Protein AF-0000000067092755 (afdb_homodimer)

Structure (mmCIF, N/CA/C/O backbone):
data_AF-0000000067092755-model_v1
#
loop_
_entity.id
_entity.type
_entity.pdbx_description
1 polymer 'Potassium channel domain-containing protein'
#
loop_
_atom_site.group_PDB
_atom_site.id
_atom_site.type_symbol
_atom_site.label_atom_id
_atom_site.label_alt_id
_atom_site.label_comp_id
_atom_site.label_asym_id
_atom_site.label_entity_id
_atom_site.label_seq_id
_atom_site.pdbx_PDB_ins_code
_atom_site.Cartn_x
_atom_site.Cartn_y
_atom_site.Cartn_z
_atom_site.occupancy
_atom_site.B_iso_or_equiv
_atom_site.auth_seq_id
_atom_site.auth_comp_id
_atom_site.auth_asym_id
_atom_site.auth_atom_id
_atom_site.pdbx_PDB_model_num
ATOM 1 N N . MET A 1 1 ? -24.797 35.031 31.531 1 37.62 1 MET A N 1
ATOM 2 C CA . MET A 1 1 ? -25.438 33.719 31.516 1 37.62 1 MET A CA 1
ATOM 3 C C . MET A 1 1 ? -25.891 33.344 30.109 1 37.62 1 MET A C 1
ATOM 5 O O . MET A 1 1 ? -25.766 32.219 29.672 1 37.62 1 MET A O 1
ATOM 9 N N . GLU A 1 2 ? -26.438 34.25 29.297 1 44.47 2 GLU A N 1
ATOM 10 C CA . GLU A 1 2 ? -26.938 34 27.953 1 44.47 2 GLU A CA 1
ATOM 11 C C . GLU A 1 2 ? -25.797 33.75 26.984 1 44.47 2 GLU A C 1
ATOM 13 O O . GLU A 1 2 ? -25.891 32.906 26.094 1 44.47 2 GLU A O 1
ATOM 18 N N . GLU A 1 3 ? -24.703 34.406 27.125 1 48.31 3 GLU A N 1
ATOM 19 C CA . GLU A 1 3 ? -23.578 34.219 26.219 1 48.31 3 GLU A CA 1
ATOM 20 C C . GLU A 1 3 ? -22.969 32.844 26.359 1 48.31 3 GLU A C 1
ATOM 22 O O . GLU A 1 3 ? -22.562 32.219 25.359 1 48.31 3 GLU A O 1
ATOM 27 N N . ASP A 1 4 ? -22.969 32.344 27.531 1 49.12 4 ASP A N 1
ATOM 28 C CA . ASP A 1 4 ? -22.406 31 27.766 1 49.12 4 ASP A CA 1
ATOM 29 C C . ASP A 1 4 ? -23.312 29.922 27.188 1 49.12 4 ASP A C 1
ATOM 31 O O . ASP A 1 4 ? -22.828 28.906 26.672 1 49.12 4 ASP A O 1
ATOM 35 N N . LEU A 1 5 ? -24.562 30.156 27.188 1 44.84 5 LEU A N 1
ATOM 36 C CA . LEU A 1 5 ? -25.469 29.188 26.609 1 44.84 5 LEU A CA 1
ATOM 37 C C . LEU A 1 5 ? -25.312 29.109 25.094 1 44.84 5 LEU A C 1
ATOM 39 O O . LEU A 1 5 ? -25.344 28.031 24.516 1 44.84 5 LEU A O 1
ATOM 43 N N . TRP A 1 6 ? -25.078 30.281 24.469 1 49.53 6 TRP A N 1
ATOM 44 C CA . TRP A 1 6 ? -24.844 30.297 23.031 1 49.53 6 TRP A CA 1
ATOM 45 C C . TRP A 1 6 ? -23.547 29.594 22.672 1 49.53 6 TRP A C 1
ATOM 47 O O . TRP A 1 6 ? -23.5 28.828 21.703 1 49.53 6 TRP A O 1
ATOM 57 N N . SER A 1 7 ? -22.594 29.734 23.531 1 51.59 7 SER A N 1
ATOM 58 C CA . SER A 1 7 ? -21.328 29.047 23.266 1 51.59 7 SER A CA 1
ATOM 59 C C . SER A 1 7 ? -21.469 27.531 23.453 1 51.59 7 SER A C 1
ATOM 61 O O . SER A 1 7 ? -20.922 26.75 22.672 1 51.59 7 SER A O 1
ATOM 63 N N . LEU A 1 8 ? -22.281 27.188 24.391 1 49.06 8 LEU A N 1
ATOM 64 C CA . LEU A 1 8 ? -22.5 25.766 24.594 1 49.06 8 LEU A CA 1
ATOM 65 C C . LEU A 1 8 ? -23.328 25.172 23.453 1 49.06 8 LEU A C 1
ATOM 67 O O . LEU A 1 8 ? -23.031 24.062 22.984 1 49.06 8 LEU A O 1
ATOM 71 N N . ASP A 1 9 ? -24.391 25.875 23.094 1 49.09 9 ASP A N 1
ATOM 72 C CA . ASP A 1 9 ? -25.188 25.406 21.953 1 49.09 9 ASP A CA 1
ATOM 73 C C . ASP A 1 9 ? -24.344 25.312 20.688 1 49.09 9 ASP A C 1
ATOM 75 O O . ASP A 1 9 ? -24.453 24.344 19.938 1 49.09 9 ASP A O 1
ATOM 79 N N . PHE A 1 10 ? -23.484 26.359 20.547 1 51.03 10 PHE A N 1
ATOM 80 C CA . PHE A 1 10 ? -22.609 26.344 19.391 1 51.03 10 PHE A CA 1
ATOM 81 C C . PHE A 1 10 ? -21.641 25.188 19.453 1 51.03 10 PHE A C 1
ATOM 83 O O . PHE A 1 10 ? -21.375 24.516 18.453 1 51.03 10 PHE A O 1
ATOM 90 N N . PHE A 1 11 ? -21.094 24.984 20.656 1 50.12 11 PHE A N 1
ATOM 91 C CA . PHE A 1 11 ? -20.203 23.844 20.875 1 50.12 11 PHE A CA 1
ATOM 92 C C . PHE A 1 11 ? -20.938 22.531 20.625 1 50.12 11 PHE A C 1
ATOM 94 O O . PHE A 1 11 ? -20.391 21.625 19.984 1 50.12 11 PHE A O 1
ATOM 101 N N . LEU A 1 12 ? -22.125 22.453 21.156 1 48.12 12 LEU A N 1
ATOM 102 C CA . LEU A 1 12 ? -22.922 21.25 20.938 1 48.12 12 LEU A CA 1
ATOM 103 C C . LEU A 1 12 ? -23.281 21.094 19.469 1 48.12 12 LEU A C 1
ATOM 105 O O . LEU A 1 12 ? -23.281 19.984 18.938 1 48.12 12 LEU A O 1
ATOM 109 N N . ILE A 1 13 ? -23.594 22.156 18.891 1 49.5 13 ILE A N 1
ATOM 110 C CA . ILE A 1 13 ? -23.922 22.125 17.469 1 49.5 13 ILE A CA 1
ATOM 111 C C . ILE A 1 13 ? -22.688 21.719 16.672 1 49.5 13 ILE A C 1
ATOM 113 O O . ILE A 1 13 ? -22.781 20.922 15.727 1 49.5 13 ILE A O 1
ATOM 117 N N . GLU A 1 14 ? -21.516 22.234 17.031 1 53.56 14 GLU A N 1
ATOM 118 C CA . GLU A 1 14 ? -20.281 21.844 16.375 1 53.56 14 GLU A CA 1
ATOM 119 C C . GLU A 1 14 ? -19.969 20.375 16.609 1 53.56 14 GLU A C 1
ATOM 121 O O . GLU A 1 14 ? -19.484 19.688 15.711 1 53.56 14 GLU A O 1
ATOM 126 N N . LEU A 1 15 ? -20.281 20.016 17.812 1 51.41 15 LEU A N 1
ATOM 127 C CA . LEU A 1 15 ? -20.062 18.609 18.156 1 51.41 15 LEU A CA 1
ATOM 128 C C . LEU A 1 15 ? -21.016 17.719 17.375 1 51.41 15 LEU A C 1
ATOM 130 O O . LEU A 1 15 ? -20.609 16.672 16.875 1 51.41 15 LEU A O 1
ATOM 134 N N . VAL A 1 16 ? -22.328 18.156 17.484 1 50.41 16 VAL A N 1
ATOM 135 C CA . VAL A 1 16 ? -23.312 17.359 16.75 1 50.41 16 VAL A CA 1
ATOM 136 C C . VAL A 1 16 ? -23.031 17.438 15.25 1 50.41 16 VAL A C 1
ATOM 138 O O . VAL A 1 16 ? -23.125 16.422 14.547 1 50.41 16 VAL A O 1
ATOM 141 N N . ALA A 1 17 ? -22.688 18.609 14.859 1 55.34 17 ALA A N 1
ATOM 142 C CA . ALA A 1 17 ? -22.359 18.781 13.445 1 55.34 17 ALA A CA 1
ATOM 143 C C . ALA A 1 17 ? -21.156 17.922 13.062 1 55.34 17 ALA A C 1
ATOM 145 O O . ALA A 1 17 ? -21.125 17.312 11.992 1 55.34 17 ALA A O 1
ATOM 146 N N . SER A 1 18 ? -20.344 17.891 14.086 1 62.72 18 SER A N 1
ATOM 147 C CA . SER A 1 18 ? -19.156 17.062 13.844 1 62.72 18 SER A CA 1
ATOM 148 C C . SER A 1 18 ? -19.5 15.578 13.852 1 62.72 18 SER A C 1
ATOM 150 O O . SER A 1 18 ? -19 14.812 13.031 1 62.72 18 SER A O 1
ATOM 152 N N . GLN A 1 19 ? -20.531 15.289 14.727 1 66.31 19 GLN A N 1
ATOM 153 C CA . GLN A 1 19 ? -20.938 13.891 14.805 1 66.31 19 GLN A CA 1
ATOM 154 C C . GLN A 1 19 ? -21.734 13.477 13.578 1 66.31 19 GLN A C 1
ATOM 156 O O . GLN A 1 19 ? -21.531 12.398 13.023 1 66.31 19 GLN A O 1
ATOM 161 N N . VAL A 1 20 ? -22.719 14.383 13.242 1 66.94 20 VAL A N 1
ATOM 162 C CA . VAL A 1 20 ? -23.547 14.102 12.062 1 66.94 20 VAL A CA 1
ATOM 163 C C . VAL A 1 20 ? -22.656 14.023 10.828 1 66.94 20 VAL A C 1
ATOM 165 O O . VAL A 1 20 ? -22.844 13.156 9.969 1 66.94 20 VAL A O 1
ATOM 168 N N . SER A 1 21 ? -21.672 14.844 10.906 1 74.69 21 SER A N 1
ATOM 169 C CA . SER A 1 21 ? -20.75 14.844 9.773 1 74.69 21 SER A CA 1
ATOM 170 C C . SER A 1 21 ? -19.969 13.547 9.703 1 74.69 21 SER A C 1
ATOM 172 O O . SER A 1 21 ? -19.719 13.023 8.609 1 74.69 21 SER A O 1
ATOM 174 N N . ARG A 1 22 ? -19.75 13 10.836 1 79.19 22 ARG A N 1
ATOM 175 C CA . ARG A 1 22 ? -19.016 11.742 10.867 1 79.19 22 ARG A CA 1
ATOM 176 C C . ARG A 1 22 ? -19.875 10.586 10.367 1 79.19 22 ARG A C 1
ATOM 178 O O . ARG A 1 22 ? -19.391 9.719 9.641 1 79.19 22 ARG A O 1
ATOM 185 N N . TYR A 1 23 ? -21.109 10.672 10.688 1 81.88 23 TYR A N 1
ATOM 186 C CA . TYR A 1 23 ? -22.016 9.609 10.25 1 81.88 23 TYR A CA 1
ATOM 187 C C . TYR A 1 23 ? -22.266 9.703 8.75 1 81.88 23 TYR A C 1
ATOM 189 O O . TYR A 1 23 ? -22.375 8.688 8.062 1 81.88 23 TYR A O 1
ATOM 197 N N . VAL A 1 24 ? -22.391 10.891 8.273 1 81.69 24 VAL A N 1
ATOM 198 C CA . VAL A 1 24 ? -22.594 11.094 6.84 1 81.69 24 VAL A CA 1
ATOM 199 C C . VAL A 1 24 ? -21.391 10.594 6.062 1 81.69 24 VAL A C 1
ATOM 201 O O . VAL A 1 24 ? -21.531 9.961 5.016 1 81.69 24 VAL A O 1
ATOM 204 N N . LEU A 1 25 ? -20.266 10.82 6.613 1 85.38 25 LEU A N 1
ATOM 205 C CA . LEU A 1 25 ? -19.031 10.352 5.977 1 85.38 25 LEU A CA 1
ATOM 206 C C . LEU A 1 25 ? -18.969 8.828 5.98 1 85.38 25 LEU A C 1
ATOM 208 O O . LEU A 1 25 ? -18.578 8.219 4.984 1 85.38 25 LEU A O 1
ATOM 212 N N . LEU A 1 26 ? -19.422 8.258 7.074 1 86.12 26 LEU A N 1
ATOM 213 C CA . LEU A 1 26 ? -19.391 6.805 7.191 1 86.12 26 LEU A CA 1
ATOM 214 C C . LEU A 1 26 ? -20.375 6.168 6.215 1 86.12 26 LEU A C 1
ATOM 216 O O . LEU A 1 26 ? -20.047 5.199 5.531 1 86.12 26 LEU A O 1
ATOM 220 N N . ILE A 1 27 ? -21.547 6.719 6.117 1 88.12 27 ILE A N 1
ATOM 221 C CA . ILE A 1 27 ? -22.562 6.188 5.223 1 88.12 27 ILE A CA 1
ATOM 222 C C . ILE A 1 27 ? -22.125 6.387 3.773 1 88.12 27 ILE A C 1
ATOM 224 O O . ILE A 1 27 ? -22.312 5.496 2.938 1 88.12 27 ILE A O 1
ATOM 228 N N . GLY A 1 28 ? -21.625 7.555 3.514 1 88.38 28 GLY A N 1
ATOM 229 C CA . GLY A 1 28 ? -21.109 7.801 2.176 1 88.38 28 GLY A CA 1
ATOM 230 C C . GLY A 1 28 ? -19.984 6.859 1.781 1 88.38 28 GLY A C 1
ATOM 231 O O . GLY A 1 28 ? -19.969 6.348 0.66 1 88.38 28 GLY A O 1
ATOM 232 N N . PHE A 1 29 ? -19.156 6.633 2.701 1 90.44 29 PHE A N 1
ATOM 233 C CA . PHE A 1 29 ? -18.031 5.734 2.449 1 90.44 29 PHE A CA 1
ATOM 234 C C . PHE A 1 29 ? -18.516 4.305 2.234 1 90.44 29 PHE A C 1
ATOM 236 O O . PHE A 1 29 ? -18.062 3.621 1.319 1 90.44 29 PHE A O 1
ATOM 243 N N . MET A 1 30 ? -19.469 3.873 3.023 1 90.88 30 MET A N 1
ATOM 244 C CA . MET A 1 30 ? -20.016 2.521 2.904 1 90.88 30 MET A CA 1
ATOM 245 C C . MET A 1 30 ? -20.766 2.352 1.588 1 90.88 30 MET A C 1
ATOM 247 O O . MET A 1 30 ? -20.656 1.31 0.939 1 90.88 30 MET A O 1
ATOM 251 N N . SER A 1 31 ? -21.453 3.324 1.205 1 93.88 31 SER A N 1
ATOM 252 C CA . SER A 1 31 ? -22.156 3.277 -0.07 1 93.88 31 SER A CA 1
ATOM 253 C C . SER A 1 31 ? -21.188 3.23 -1.242 1 93.88 31 SER A C 1
ATOM 255 O O . SER A 1 31 ? -21.422 2.52 -2.223 1 93.88 31 SER A O 1
ATOM 257 N N . TYR A 1 32 ? -20.188 4.008 -1.099 1 95.06 32 TYR A N 1
ATOM 258 C CA . TYR A 1 32 ? -19.156 3.998 -2.133 1 95.06 32 TYR A CA 1
ATOM 259 C C . TYR A 1 32 ? -18.516 2.619 -2.258 1 95.06 32 TYR A C 1
ATOM 261 O O . TYR A 1 32 ? -18.281 2.135 -3.365 1 95.06 32 TYR A O 1
ATOM 269 N N . CYS A 1 33 ? -18.297 1.946 -1.137 1 94.62 33 CYS A N 1
ATOM 270 C CA . CYS A 1 33 ? -17.719 0.61 -1.133 1 94.62 33 CYS A CA 1
ATOM 271 C C . CYS A 1 33 ? -18.672 -0.41 -1.722 1 94.62 33 CYS A C 1
ATOM 273 O O . CYS A 1 33 ? -18.281 -1.261 -2.52 1 94.62 33 CYS A O 1
ATOM 275 N N . LEU A 1 34 ? -19.906 -0.289 -1.347 1 95.31 34 LEU A N 1
ATOM 276 C CA . LEU A 1 34 ? -20.922 -1.227 -1.844 1 95.31 34 LEU A CA 1
ATOM 277 C C . LEU A 1 34 ? -21.109 -1.065 -3.348 1 95.31 34 LEU A C 1
ATOM 279 O O . LEU A 1 34 ? -21.234 -2.057 -4.07 1 95.31 34 LEU A O 1
ATOM 283 N N . MET A 1 35 ? -21.094 0.171 -3.77 1 96.69 35 MET A N 1
ATOM 284 C CA . MET A 1 35 ? -21.219 0.431 -5.199 1 96.69 35 MET A CA 1
ATOM 285 C C . MET A 1 35 ? -20.031 -0.158 -5.961 1 96.69 35 MET A C 1
ATOM 287 O O . MET A 1 35 ? -20.219 -0.811 -6.992 1 96.69 35 MET A O 1
ATOM 291 N N . GLY A 1 36 ? -18.859 0.052 -5.48 1 97.12 36 GLY A N 1
ATOM 292 C CA . GLY A 1 36 ? -17.688 -0.518 -6.121 1 97.12 36 GLY A CA 1
ATOM 293 C C . GLY A 1 36 ? -17.703 -2.035 -6.16 1 97.12 36 GLY A C 1
ATOM 294 O O . GLY A 1 36 ? -17.359 -2.639 -7.176 1 97.12 36 GLY A O 1
ATOM 295 N N . ALA A 1 37 ? -18.125 -2.619 -5.059 1 95.75 37 ALA A N 1
ATOM 296 C CA . ALA A 1 37 ? -18.172 -4.078 -4.973 1 95.75 37 ALA A CA 1
ATOM 297 C C . ALA A 1 37 ? -19.125 -4.656 -6.012 1 95.75 37 ALA A C 1
ATOM 299 O O . ALA A 1 37 ? -18.797 -5.633 -6.688 1 95.75 37 ALA A O 1
ATOM 300 N N . LYS A 1 38 ? -20.266 -4.039 -6.148 1 96.12 38 LYS A N 1
ATOM 301 C CA . LYS A 1 38 ? -21.25 -4.527 -7.102 1 96.12 38 LYS A CA 1
ATOM 302 C C . LYS A 1 38 ? -20.781 -4.34 -8.539 1 96.12 38 LYS A C 1
ATOM 304 O O . LYS A 1 38 ? -20.984 -5.215 -9.383 1 96.12 38 LYS A O 1
ATOM 309 N N . VAL A 1 39 ? -20.188 -3.254 -8.844 1 96.56 39 VAL A N 1
ATOM 310 C CA . VAL A 1 39 ? -19.719 -2.979 -10.195 1 96.56 39 VAL A CA 1
ATOM 311 C C . VAL A 1 39 ? -18.609 -3.959 -10.57 1 96.56 39 VAL A C 1
ATOM 313 O O . VAL A 1 39 ? -18.625 -4.535 -11.656 1 96.56 39 VAL A O 1
ATOM 316 N N . PHE A 1 40 ? -17.656 -4.195 -9.672 1 95.31 40 PHE A N 1
ATOM 317 C CA . PHE A 1 40 ? -16.562 -5.125 -9.961 1 95.31 40 PHE A CA 1
ATOM 318 C C . PHE A 1 40 ? -17.094 -6.551 -10.102 1 95.31 40 PHE A C 1
ATOM 320 O O . PHE A 1 40 ? -16.625 -7.316 -10.938 1 95.31 40 PHE A O 1
ATOM 327 N N . GLN A 1 41 ? -18.016 -6.848 -9.242 1 93.12 41 GLN A N 1
ATOM 328 C CA . GLN A 1 41 ? -18.625 -8.172 -9.352 1 93.12 41 GLN A CA 1
ATOM 329 C C . GLN A 1 41 ? -19.234 -8.383 -10.727 1 93.12 41 GLN A C 1
ATOM 331 O O . GLN A 1 41 ? -19.031 -9.43 -11.352 1 93.12 41 GLN A O 1
ATOM 336 N N . THR A 1 42 ? -19.953 -7.398 -11.211 1 93.25 42 THR A N 1
ATOM 337 C CA . THR A 1 42 ? -20.641 -7.504 -12.492 1 93.25 42 THR A CA 1
ATOM 338 C C . THR A 1 42 ? -19.641 -7.5 -13.648 1 93.25 42 THR A C 1
ATOM 340 O O . THR A 1 42 ? -19.812 -8.227 -14.625 1 93.25 42 THR A O 1
ATOM 343 N N . LEU A 1 43 ? -18.578 -6.797 -13.562 1 91.94 43 LEU A N 1
ATOM 344 C CA . LEU A 1 43 ? -17.625 -6.637 -14.656 1 91.94 43 LEU A CA 1
ATOM 345 C C . LEU A 1 43 ? -16.734 -7.859 -14.773 1 91.94 43 LEU A C 1
ATOM 347 O O . LEU A 1 43 ? -16.328 -8.234 -15.875 1 91.94 43 LEU A O 1
ATOM 351 N N . GLU A 1 44 ? -16.375 -8.5 -13.625 1 90.94 44 GLU A N 1
ATOM 352 C CA . GLU A 1 44 ? -15.289 -9.477 -13.633 1 90.94 44 GLU A CA 1
ATOM 353 C C . GLU A 1 44 ? -15.82 -10.906 -13.523 1 90.94 44 GLU A C 1
ATOM 355 O O . GLU A 1 44 ? -15.117 -11.859 -13.836 1 90.94 44 GLU A O 1
ATOM 360 N N . THR A 1 45 ? -17.016 -11.117 -13.133 1 85.38 45 THR A N 1
ATOM 361 C CA . THR A 1 45 ? -17.547 -12.453 -12.883 1 85.38 45 THR A CA 1
ATOM 362 C C . THR A 1 45 ? -17.594 -13.258 -14.172 1 85.38 45 THR A C 1
ATOM 364 O O . THR A 1 45 ? -17.266 -14.445 -14.188 1 85.38 45 THR A O 1
ATOM 367 N N . ASP A 1 46 ? -17.906 -12.672 -15.234 1 83.62 46 ASP A N 1
ATOM 368 C CA . ASP A 1 46 ? -18.078 -13.391 -16.5 1 83.62 46 ASP A CA 1
ATOM 369 C C . ASP A 1 46 ? -16.75 -13.961 -17 1 83.62 46 ASP A C 1
ATOM 371 O O . ASP A 1 46 ? -16.672 -15.133 -17.375 1 83.62 46 ASP A O 1
ATOM 375 N N . ILE A 1 47 ? -15.719 -13.211 -17.016 1 77.81 47 ILE A N 1
ATOM 376 C CA . ILE A 1 47 ? -14.422 -13.656 -17.531 1 77.81 47 ILE A CA 1
ATOM 377 C C . ILE A 1 47 ? -13.844 -14.727 -16.609 1 77.81 47 ILE A C 1
ATOM 379 O O . ILE A 1 47 ? -13.227 -15.688 -17.078 1 77.81 47 ILE A O 1
ATOM 383 N N . GLN A 1 48 ? -14.039 -14.516 -15.383 1 77.5 48 GLN A N 1
ATOM 384 C CA . GLN A 1 48 ? -13.531 -15.508 -14.43 1 77.5 48 GLN A CA 1
ATOM 385 C C . GLN A 1 48 ? -14.219 -16.859 -14.617 1 77.5 48 GLN A C 1
ATOM 387 O O . GLN A 1 48 ? -13.578 -17.906 -14.523 1 77.5 48 GLN A O 1
ATOM 392 N N . GLU A 1 49 ? -15.477 -16.812 -14.82 1 78 49 GLU A N 1
ATOM 393 C CA . GLU A 1 49 ? -16.219 -18.062 -15.039 1 78 49 GLU A CA 1
ATOM 394 C C . GLU A 1 49 ? -15.781 -18.734 -16.328 1 78 49 GLU A C 1
ATOM 396 O O . GLU A 1 49 ? -15.68 -19.969 -16.391 1 78 49 GLU A O 1
ATOM 401 N N . LYS A 1 50 ? -15.508 -17.969 -17.266 1 77.5 50 LYS A N 1
ATOM 402 C CA . LYS A 1 50 ? -15.031 -18.531 -18.516 1 77.5 50 LYS A CA 1
ATOM 403 C C . LYS A 1 50 ? -13.664 -19.188 -18.344 1 77.5 50 LYS A C 1
ATOM 405 O O . LYS A 1 50 ? -13.422 -20.266 -18.891 1 77.5 50 LYS A O 1
ATOM 410 N N . LEU A 1 51 ? -12.812 -18.5 -17.594 1 73.5 51 LEU A N 1
ATOM 411 C CA . LEU A 1 51 ? -11.484 -19.047 -17.344 1 73.5 51 LEU A CA 1
ATOM 412 C C . LEU A 1 51 ? -11.562 -20.328 -16.516 1 73.5 51 LEU A C 1
ATOM 414 O O . LEU A 1 51 ? -10.836 -21.281 -16.781 1 73.5 51 LEU A O 1
ATOM 418 N N . LYS A 1 52 ? -12.383 -20.281 -15.539 1 75.31 52 LYS A N 1
ATOM 419 C CA . LYS A 1 52 ? -12.578 -21.469 -14.695 1 75.31 52 LYS A CA 1
ATOM 420 C C . LYS A 1 52 ? -13.062 -22.656 -15.523 1 75.31 52 LYS A C 1
ATOM 422 O O . LYS A 1 52 ? -12.539 -23.766 -15.383 1 75.31 52 LYS A O 1
ATOM 427 N N . ASN A 1 53 ? -14.008 -22.438 -16.359 1 76.81 53 ASN A N 1
ATOM 428 C CA . ASN A 1 53 ? -14.555 -23.516 -17.172 1 76.81 53 ASN A CA 1
ATOM 429 C C . ASN A 1 53 ? -13.531 -24.031 -18.188 1 76.81 53 ASN A C 1
ATOM 431 O O . ASN A 1 53 ? -13.453 -25.234 -18.438 1 76.81 53 ASN A O 1
ATOM 435 N N . SER A 1 54 ? -12.797 -23.109 -18.719 1 74.44 54 SER A N 1
ATOM 436 C CA . SER A 1 54 ? -11.742 -23.516 -19.656 1 74.44 54 SER A CA 1
ATOM 437 C C . SER A 1 54 ? -10.703 -24.375 -18.953 1 74.44 54 SER A C 1
ATOM 439 O O . SER A 1 54 ? -10.188 -25.344 -19.547 1 74.44 54 SER A O 1
ATOM 441 N N . PHE A 1 55 ? -10.406 -23.984 -17.719 1 74 55 PHE A N 1
ATOM 442 C CA . PHE A 1 55 ? -9.453 -24.766 -16.953 1 74 55 PHE A CA 1
ATOM 443 C C . PHE A 1 55 ? -10.016 -26.156 -16.641 1 74 55 PHE A C 1
ATOM 445 O O . PHE A 1 55 ? -9.312 -27.156 -16.766 1 74 55 PHE A O 1
ATOM 452 N N . LEU A 1 56 ? -11.211 -26.203 -16.188 1 74.56 56 LEU A N 1
ATOM 453 C CA . LEU A 1 56 ? -11.836 -27.469 -15.844 1 74.56 56 LEU A CA 1
ATOM 454 C C . LEU A 1 56 ? -11.922 -28.375 -17.062 1 74.56 56 LEU A C 1
ATOM 456 O O . LEU A 1 56 ? -11.727 -29.594 -16.969 1 74.56 56 LEU A O 1
ATOM 460 N N . ASP A 1 57 ? -12.172 -27.766 -18.141 1 76.62 57 ASP A N 1
ATOM 461 C CA . ASP A 1 57 ? -12.211 -28.531 -19.391 1 76.62 57 ASP A CA 1
ATOM 462 C C . ASP A 1 57 ? -10.836 -29.094 -19.734 1 76.62 57 ASP A C 1
ATOM 464 O O . ASP A 1 57 ? -10.727 -30.25 -20.141 1 76.62 57 ASP A O 1
ATOM 468 N N . ALA A 1 58 ? -9.844 -28.266 -19.578 1 71.94 58 ALA A N 1
ATOM 469 C CA . ALA A 1 58 ? -8.477 -28.688 -19.875 1 71.94 58 ALA A CA 1
ATOM 470 C C . ALA A 1 58 ? -8.031 -29.781 -18.906 1 71.94 58 ALA A C 1
ATOM 472 O O . ALA A 1 58 ? -7.352 -30.734 -19.297 1 71.94 58 ALA A O 1
ATOM 473 N N . GLU A 1 59 ? -8.352 -29.578 -17.656 1 74.5 59 GLU A N 1
ATOM 474 C CA . GLU A 1 59 ? -8.008 -30.547 -16.625 1 74.5 59 GLU A CA 1
ATOM 475 C C . GLU A 1 59 ? -8.68 -31.891 -16.891 1 74.5 59 GLU A C 1
ATOM 477 O O . GLU A 1 59 ? -8.047 -32.938 -16.766 1 74.5 59 GLU A O 1
ATOM 482 N N . THR A 1 60 ? -9.961 -31.859 -17.234 1 74.69 60 THR A N 1
ATOM 483 C CA . THR A 1 60 ? -10.703 -33.094 -17.531 1 74.69 60 THR A CA 1
ATOM 484 C C . THR A 1 60 ? -10.133 -33.781 -18.766 1 74.69 60 THR A C 1
ATOM 486 O O . THR A 1 60 ? -10.031 -35 -18.812 1 74.69 60 THR A O 1
ATOM 489 N N . ALA A 1 61 ? -9.859 -33 -19.734 1 72.94 61 ALA A N 1
ATOM 490 C CA . ALA A 1 61 ? -9.266 -33.531 -20.953 1 72.94 61 ALA A CA 1
ATOM 491 C C . ALA A 1 61 ? -7.934 -34.219 -20.641 1 72.94 61 ALA A C 1
ATOM 493 O O . ALA A 1 61 ? -7.621 -35.281 -21.203 1 72.94 61 ALA A O 1
ATOM 494 N N . LEU A 1 62 ? -7.172 -33.625 -19.812 1 72.69 62 LEU A N 1
ATOM 495 C CA . LEU A 1 62 ? -5.879 -34.188 -19.422 1 72.69 62 LEU A CA 1
ATOM 496 C C . LEU A 1 62 ? -6.055 -35.5 -18.641 1 72.69 62 LEU A C 1
ATOM 498 O O . LEU A 1 62 ? -5.328 -36.469 -18.875 1 72.69 62 LEU A O 1
ATOM 502 N N . MET A 1 63 ? -7.016 -35.438 -17.703 1 70.69 63 MET A N 1
ATOM 503 C CA . MET A 1 63 ? -7.246 -36.594 -16.859 1 70.69 63 MET A CA 1
ATOM 504 C C . MET A 1 63 ? -7.766 -37.781 -17.688 1 70.69 63 MET A C 1
ATOM 506 O O . MET A 1 63 ? -7.496 -38.938 -17.359 1 70.69 63 MET A O 1
ATOM 510 N N . LYS A 1 64 ? -8.477 -37.438 -18.672 1 71.62 64 LYS A N 1
ATOM 511 C CA . LYS A 1 64 ? -9.023 -38.5 -19.531 1 71.62 64 LYS A CA 1
ATOM 512 C C . LYS A 1 64 ? -7.953 -39.094 -20.438 1 71.62 64 LYS A C 1
ATOM 514 O O . LYS A 1 64 ? -7.957 -40.281 -20.719 1 71.62 64 LYS A O 1
ATOM 519 N N . ASN A 1 65 ? -7.125 -38.156 -20.922 1 66.94 65 ASN A N 1
ATOM 520 C CA . ASN A 1 65 ? -6.137 -38.625 -21.891 1 66.94 65 ASN A CA 1
ATOM 521 C C . ASN A 1 65 ? -4.727 -38.625 -21.297 1 66.94 65 ASN A C 1
ATOM 523 O O . ASN A 1 65 ? -3.764 -38.281 -21.984 1 66.94 65 ASN A O 1
ATOM 527 N N . TYR A 1 66 ? -4.598 -38.812 -20 1 63.19 66 TYR A N 1
ATOM 528 C CA . TYR A 1 66 ? -3.303 -38.656 -19.344 1 63.19 66 TYR A CA 1
ATOM 529 C C . TYR A 1 66 ? -2.299 -39.688 -19.875 1 63.19 66 TYR A C 1
ATOM 531 O O . TYR A 1 66 ? -1.09 -39.438 -19.859 1 63.19 66 TYR A O 1
ATOM 539 N N . VAL A 1 67 ? -2.781 -40.844 -20.375 1 62.16 67 VAL A N 1
ATOM 540 C CA . VAL A 1 67 ? -1.905 -41.906 -20.828 1 62.16 67 VAL A CA 1
ATOM 541 C C . VAL A 1 67 ? -1.213 -41.5 -22.125 1 62.16 67 VAL A C 1
ATOM 543 O O . VAL A 1 67 ? -0.056 -41.844 -22.359 1 62.16 67 VAL A O 1
ATOM 546 N N . ASN A 1 68 ? -1.896 -40.719 -22.875 1 64.31 68 ASN A N 1
ATOM 547 C CA . ASN A 1 68 ? -1.347 -40.375 -24.188 1 64.31 68 ASN A CA 1
ATOM 548 C C . ASN A 1 68 ? -0.977 -38.875 -24.266 1 64.31 68 ASN A C 1
ATOM 550 O O . ASN A 1 68 ? -1.015 -38.281 -25.344 1 64.31 68 ASN A O 1
ATOM 554 N N . ILE A 1 69 ? -0.533 -38.438 -23.141 1 66.38 69 ILE A N 1
ATOM 555 C CA . ILE A 1 69 ? -0.282 -37 -23.172 1 66.38 69 ILE A CA 1
ATOM 556 C C . ILE A 1 69 ? 1.088 -36.719 -23.781 1 66.38 69 ILE A C 1
ATOM 558 O O . ILE A 1 69 ? 2.076 -37.375 -23.438 1 66.38 69 ILE A O 1
ATOM 562 N N . THR A 1 70 ? 1.11 -36 -24.938 1 69.62 70 THR A N 1
ATOM 563 C CA . THR A 1 70 ? 2.346 -35.531 -25.562 1 69.62 70 THR A CA 1
ATOM 564 C C . THR A 1 70 ? 2.994 -34.438 -24.734 1 69.62 70 THR A C 1
ATOM 566 O O . THR A 1 70 ? 2.32 -33.75 -23.953 1 69.62 70 THR A O 1
ATOM 569 N N . PRO A 1 71 ? 4.305 -34.406 -24.719 1 69.69 71 PRO A N 1
ATOM 570 C CA . PRO A 1 71 ? 5.016 -33.344 -24 1 69.69 71 PRO A CA 1
ATOM 571 C C . PRO A 1 71 ? 4.496 -31.969 -24.344 1 69.69 71 PRO A C 1
ATOM 573 O O . PRO A 1 71 ? 4.441 -31.094 -23.469 1 69.69 71 PRO A O 1
ATOM 576 N N . GLU A 1 72 ? 4.094 -31.781 -25.516 1 72.44 72 GLU A N 1
ATOM 577 C CA . GLU A 1 72 ? 3.584 -30.469 -25.922 1 72.44 72 GLU A CA 1
ATOM 578 C C . GLU A 1 72 ? 2.256 -30.156 -25.25 1 72.44 72 GLU A C 1
ATOM 580 O O . GLU A 1 72 ? 2.02 -29.031 -24.828 1 72.44 72 GLU A O 1
ATOM 585 N N . GLU A 1 73 ? 1.449 -31.203 -25.156 1 71.5 73 GLU A N 1
ATOM 586 C CA . GLU A 1 73 ? 0.159 -31.016 -24.5 1 71.5 73 GLU A CA 1
ATOM 587 C C . GLU A 1 73 ? 0.332 -30.75 -23.016 1 71.5 73 GLU A C 1
ATOM 589 O O . GLU A 1 73 ? -0.411 -29.953 -22.422 1 71.5 73 GLU A O 1
ATOM 594 N N . LEU A 1 74 ? 1.29 -31.375 -22.484 1 71.06 74 LEU A N 1
ATOM 595 C CA . LEU A 1 74 ? 1.574 -31.156 -21.062 1 71.06 74 LEU A CA 1
ATOM 596 C C . LEU A 1 74 ? 2.08 -29.734 -20.828 1 71.06 74 LEU A C 1
ATOM 598 O O . LEU A 1 74 ? 1.692 -29.094 -19.844 1 71.06 74 LEU A O 1
ATOM 602 N N . GLU A 1 75 ? 2.859 -29.297 -21.703 1 71.88 75 GLU A N 1
ATOM 603 C CA . GLU A 1 75 ? 3.377 -27.938 -21.594 1 71.88 75 GLU A CA 1
ATOM 604 C C . GLU A 1 75 ? 2.254 -26.906 -21.688 1 71.88 75 GLU A C 1
ATOM 606 O O . GLU A 1 75 ? 2.232 -25.922 -20.938 1 71.88 75 GLU A O 1
ATOM 611 N N . ILE A 1 76 ? 1.354 -27.125 -22.594 1 71 76 ILE A N 1
ATOM 612 C CA . ILE A 1 76 ? 0.212 -26.234 -22.75 1 71 76 ILE A CA 1
ATOM 613 C C . ILE A 1 76 ? -0.634 -26.25 -21.484 1 71 76 ILE A C 1
ATOM 615 O O . ILE A 1 76 ? -1.115 -25.203 -21.031 1 71 76 ILE A O 1
ATOM 619 N N . PHE A 1 77 ? -0.714 -27.391 -20.969 1 73.25 77 PHE A N 1
ATOM 620 C CA . PHE A 1 77 ? -1.479 -27.5 -19.734 1 73.25 77 PHE A CA 1
ATOM 621 C C . PHE A 1 77 ? -0.8 -26.734 -18.594 1 73.25 77 PHE A C 1
ATOM 623 O O . PHE A 1 77 ? -1.464 -26.047 -17.828 1 73.25 77 PHE A O 1
ATOM 630 N N . LEU A 1 78 ? 0.497 -26.875 -18.547 1 72.25 78 LEU A N 1
ATOM 631 C CA . LEU A 1 78 ? 1.24 -26.188 -17.484 1 72.25 78 LEU A CA 1
ATOM 632 C C . LEU A 1 78 ? 1.135 -24.672 -17.641 1 72.25 78 LEU A C 1
ATOM 634 O O . LEU A 1 78 ? 1.035 -23.953 -16.656 1 72.25 78 LEU A O 1
ATOM 638 N N . GLN A 1 79 ? 1.052 -24.219 -18.797 1 69.75 79 GLN A N 1
ATOM 639 C CA . GLN A 1 79 ? 0.885 -22.797 -19.047 1 69.75 79 GLN A CA 1
ATOM 640 C C . GLN A 1 79 ? -0.512 -22.328 -18.641 1 69.75 79 GLN A C 1
ATOM 642 O O . GLN A 1 79 ? -0.672 -21.25 -18.078 1 69.75 79 GLN A O 1
ATOM 647 N N . MET A 1 80 ? -1.466 -23.125 -19 1 68.25 80 MET A N 1
ATOM 648 C CA . MET A 1 80 ? -2.84 -22.797 -18.641 1 68.25 80 MET A CA 1
ATOM 649 C C . MET A 1 80 ? -3.016 -22.797 -17.125 1 68.25 80 MET A C 1
ATOM 651 O O . MET A 1 80 ? -3.744 -21.969 -16.578 1 68.25 80 MET A O 1
ATOM 655 N N . LEU A 1 81 ? -2.295 -23.719 -16.516 1 70.94 81 LEU A N 1
ATOM 656 C CA . LEU A 1 81 ? -2.346 -23.797 -15.062 1 70.94 81 LEU A CA 1
ATOM 657 C C . LEU A 1 81 ? -1.696 -22.578 -14.43 1 70.94 81 LEU A C 1
ATOM 659 O O . LEU A 1 81 ? -2.236 -22 -13.477 1 70.94 81 LEU A O 1
ATOM 663 N N . ALA A 1 82 ? -0.619 -22.172 -14.945 1 67.75 82 ALA A N 1
ATOM 664 C CA . ALA A 1 82 ? 0.075 -21 -14.43 1 67.75 82 ALA A CA 1
ATOM 665 C C . ALA A 1 82 ? -0.79 -19.75 -14.57 1 67.75 82 ALA A C 1
ATOM 667 O O . ALA A 1 82 ? -0.874 -18.938 -13.641 1 67.75 82 ALA A O 1
ATOM 668 N N . LEU A 1 83 ? -1.445 -19.625 -15.703 1 64.56 83 LEU A N 1
ATOM 669 C CA . LEU A 1 83 ? -2.338 -18.5 -15.953 1 64.56 83 LEU A CA 1
ATOM 670 C C . LEU A 1 83 ? -3.535 -18.531 -15.008 1 64.56 83 LEU A C 1
ATOM 672 O O . LEU A 1 83 ? -3.949 -17.484 -14.484 1 64.56 83 LEU A O 1
ATOM 676 N N . SER A 1 84 ? -4.051 -19.719 -14.805 1 67.31 84 SER A N 1
ATOM 677 C CA . SER A 1 84 ? -5.211 -19.859 -13.93 1 67.31 84 SER A CA 1
ATOM 678 C C . SER A 1 84 ? -4.859 -19.516 -12.484 1 67.31 84 SER A C 1
ATOM 680 O O . SER A 1 84 ? -5.66 -18.906 -11.781 1 67.31 84 SER A O 1
ATOM 682 N N . ILE A 1 85 ? -3.691 -19.906 -12.125 1 66.75 85 ILE A N 1
ATOM 683 C CA . ILE A 1 85 ? -3.256 -19.641 -10.766 1 66.75 85 ILE A CA 1
ATOM 684 C C . ILE A 1 85 ? -3.049 -18.141 -10.57 1 66.75 85 ILE A C 1
ATOM 686 O O . ILE A 1 85 ? -3.412 -17.578 -9.531 1 66.75 85 ILE A O 1
ATOM 690 N N . LYS A 1 86 ? -2.525 -17.516 -11.609 1 63 86 LYS A N 1
ATOM 691 C CA . LYS A 1 86 ? -2.355 -16.078 -11.555 1 63 86 LYS A CA 1
ATOM 692 C C . LYS A 1 86 ? -3.701 -15.367 -11.414 1 63 86 LYS A C 1
ATOM 694 O O . LYS A 1 86 ? -3.785 -14.297 -10.812 1 63 86 LYS A O 1
ATOM 699 N N . HIS A 1 87 ? -4.688 -16.047 -11.969 1 61.56 87 HIS A N 1
ATOM 700 C CA . HIS A 1 87 ? -6.016 -15.445 -11.914 1 61.56 87 HIS A CA 1
ATOM 701 C C . HIS A 1 87 ? -6.797 -15.953 -10.711 1 61.56 87 HIS A C 1
ATOM 703 O O . HIS A 1 87 ? -8.016 -15.789 -10.641 1 61.56 87 HIS A O 1
ATOM 709 N N . GLY A 1 88 ? -6.051 -16.656 -9.836 1 61.94 88 GLY A N 1
ATOM 710 C CA . GLY A 1 88 ? -6.656 -17.016 -8.562 1 61.94 88 GLY A CA 1
ATOM 711 C C . GLY A 1 88 ? -7.293 -18.391 -8.578 1 61.94 88 GLY A C 1
ATOM 712 O O . GLY A 1 88 ? -8.102 -18.719 -7.707 1 61.94 88 GLY A O 1
ATOM 713 N N . ILE A 1 89 ? -7.105 -19.094 -9.594 1 62.59 89 ILE A N 1
ATOM 714 C CA . ILE A 1 89 ? -7.637 -20.453 -9.664 1 62.59 89 ILE A CA 1
ATOM 715 C C . ILE A 1 89 ? -6.57 -21.438 -9.219 1 62.59 89 ILE A C 1
ATOM 717 O O . ILE A 1 89 ? -5.566 -21.641 -9.906 1 62.59 89 ILE A O 1
ATOM 721 N N . ILE A 1 90 ? -6.676 -21.906 -7.98 1 62.38 90 ILE A N 1
ATOM 722 C CA . ILE A 1 90 ? -5.656 -22.781 -7.406 1 62.38 90 ILE A CA 1
ATOM 723 C C . ILE A 1 90 ? -6.18 -24.219 -7.344 1 62.38 90 ILE A C 1
ATOM 725 O O . ILE A 1 90 ? -7.211 -24.484 -6.723 1 62.38 90 ILE A O 1
ATOM 729 N N . PRO A 1 91 ? -5.555 -25 -8.117 1 61.12 91 PRO A N 1
ATOM 730 C CA . PRO A 1 91 ? -5.969 -26.406 -8.062 1 61.12 91 PRO A CA 1
ATOM 731 C C . PRO A 1 91 ? -5.625 -27.078 -6.734 1 61.12 91 PRO A C 1
ATOM 733 O O . PRO A 1 91 ? -4.531 -26.875 -6.199 1 61.12 91 PRO A O 1
ATOM 736 N N . VAL A 1 92 ? -6.605 -27.484 -5.945 1 56.94 92 VAL A N 1
ATOM 737 C CA . VAL A 1 92 ? -6.379 -28.25 -4.727 1 56.94 92 VAL A CA 1
ATOM 738 C C . VAL A 1 92 ? -6.793 -29.703 -4.945 1 56.94 92 VAL A C 1
ATOM 740 O O . VAL A 1 92 ? -7.375 -30.031 -5.98 1 56.94 92 VAL A O 1
ATOM 743 N N . ARG A 1 93 ? -6.316 -30.578 -4.074 1 52.34 93 ARG A N 1
ATOM 744 C CA . ARG A 1 93 ? -6.598 -32 -4.137 1 52.34 93 ARG A CA 1
ATOM 745 C C . ARG A 1 93 ? -8.07 -32.281 -4.449 1 52.34 93 ARG A C 1
ATOM 747 O O . ARG A 1 93 ? -8.391 -33.125 -5.266 1 52.34 93 ARG A O 1
ATOM 754 N N . THR A 1 94 ? -8.891 -31.625 -3.742 1 48.44 94 THR A N 1
ATOM 755 C CA . THR A 1 94 ? -10.312 -31.953 -3.795 1 48.44 94 THR A CA 1
ATOM 756 C C . THR A 1 94 ? -11.039 -31.031 -4.77 1 48.44 94 THR A C 1
ATOM 758 O O . THR A 1 94 ? -12.273 -31.047 -4.848 1 48.44 94 THR A O 1
ATOM 761 N N . GLY A 1 95 ? -10.18 -30.312 -5.617 1 54.28 95 GLY A N 1
ATOM 762 C CA . GLY A 1 95 ? -10.883 -29.422 -6.527 1 54.28 95 GLY A CA 1
ATOM 763 C C . GLY A 1 95 ? -10.109 -28.156 -6.848 1 54.28 95 GLY A C 1
ATOM 764 O O . GLY A 1 95 ? -8.883 -28.188 -6.969 1 54.28 95 GLY A O 1
ATOM 765 N N . VAL A 1 96 ? -10.758 -27.312 -7.406 1 58.06 96 VAL A N 1
ATOM 766 C CA . VAL A 1 96 ? -10.164 -26.031 -7.781 1 58.06 96 VAL A CA 1
ATOM 767 C C . VAL A 1 96 ? -10.641 -24.938 -6.824 1 58.06 96 VAL A C 1
ATOM 769 O O . VAL A 1 96 ? -11.836 -24.828 -6.559 1 58.06 96 VAL A O 1
ATOM 772 N N . VAL A 1 97 ? -9.695 -24.531 -5.863 1 58.72 97 VAL A N 1
ATOM 773 C CA . VAL A 1 97 ? -10.008 -23.359 -5.047 1 58.72 97 VAL A CA 1
ATOM 774 C C . VAL A 1 97 ? -9.938 -22.094 -5.898 1 58.72 97 VAL A C 1
ATOM 776 O O . VAL A 1 97 ? -8.961 -21.891 -6.625 1 58.72 97 VAL A O 1
ATOM 779 N N . TYR A 1 98 ? -11.078 -21.484 -6.191 1 63.34 98 TYR A N 1
ATOM 780 C CA . TYR A 1 98 ? -11.148 -20.328 -7.07 1 63.34 98 TYR A CA 1
ATOM 781 C C . TYR A 1 98 ? -11.578 -19.078 -6.301 1 63.34 98 TYR A C 1
ATOM 783 O O . TYR A 1 98 ? -12.5 -19.141 -5.484 1 63.34 98 TYR A O 1
ATOM 791 N N . PHE A 1 99 ? -10.586 -18.125 -6.328 1 63.66 99 PHE A N 1
ATOM 792 C CA . PHE A 1 99 ? -10.984 -16.844 -5.77 1 63.66 99 PHE A CA 1
ATOM 793 C C . PHE A 1 99 ? -12 -16.141 -6.672 1 63.66 99 PHE A C 1
ATOM 795 O O . PHE A 1 99 ? -11.617 -15.492 -7.648 1 63.66 99 PHE A O 1
ATOM 802 N N . SER A 1 100 ? -13.367 -16.406 -6.336 1 72.31 100 SER A N 1
ATOM 803 C CA . SER A 1 100 ? -14.445 -15.875 -7.156 1 72.31 100 SER A CA 1
ATOM 804 C C . SER A 1 100 ? -14.758 -14.43 -6.781 1 72.31 100 SER A C 1
ATOM 806 O O . SER A 1 100 ? -14.367 -13.961 -5.711 1 72.31 100 SER A O 1
ATOM 808 N N . TRP A 1 101 ? -15.219 -13.758 -7.777 1 84.69 101 TRP A N 1
ATOM 809 C CA . TRP A 1 101 ? -15.703 -12.398 -7.566 1 84.69 101 TRP A CA 1
ATOM 810 C C . TRP A 1 101 ? -17.109 -12.406 -6.961 1 84.69 101 TRP A C 1
ATOM 812 O O . TRP A 1 101 ? -18 -11.734 -7.457 1 84.69 101 TRP A O 1
ATOM 822 N N . SER A 1 102 ? -17.219 -13.227 -5.797 1 83.88 102 SER A N 1
ATOM 823 C CA . SER A 1 102 ? -18.438 -13.125 -5.02 1 83.88 102 SER A CA 1
ATOM 824 C C . SER A 1 102 ? -18.594 -11.742 -4.395 1 83.88 102 SER A C 1
ATOM 826 O O . SER A 1 102 ? -17.641 -10.953 -4.379 1 83.88 102 SER A O 1
ATOM 828 N N . PHE A 1 103 ? -19.766 -11.453 -3.947 1 87.94 103 PHE A N 1
ATOM 829 C CA . PHE A 1 103 ? -20 -10.125 -3.381 1 87.94 103 PHE A CA 1
ATOM 830 C C . PHE A 1 103 ? -19.094 -9.891 -2.172 1 87.94 103 PHE A C 1
ATOM 832 O O . PHE A 1 103 ? -18.547 -8.805 -2.004 1 87.94 103 PHE A O 1
ATOM 839 N N . ARG A 1 104 ? -18.922 -10.898 -1.399 1 83.62 104 ARG A N 1
ATOM 840 C CA . ARG A 1 104 ? -18.062 -10.797 -0.218 1 83.62 104 ARG A CA 1
ATOM 841 C C . ARG A 1 104 ? -16.609 -10.531 -0.608 1 83.62 104 ARG A C 1
ATOM 843 O O . ARG A 1 104 ? -15.969 -9.641 -0.052 1 83.62 104 ARG A O 1
ATOM 850 N N . ASN A 1 105 ? -16.172 -11.258 -1.594 1 85.75 105 ASN A N 1
ATOM 851 C CA . ASN A 1 105 ? -14.789 -11.094 -2.049 1 85.75 105 ASN A CA 1
ATOM 852 C C . ASN A 1 105 ? -14.594 -9.758 -2.76 1 85.75 105 ASN A C 1
ATOM 854 O O . ASN A 1 105 ? -13.531 -9.133 -2.635 1 85.75 105 ASN A O 1
ATOM 858 N N . SER A 1 106 ? -15.656 -9.359 -3.471 1 90.31 106 SER A N 1
ATOM 859 C CA . SER A 1 106 ? -15.586 -8.07 -4.145 1 90.31 106 SER A CA 1
ATOM 860 C C . SER A 1 106 ? -15.531 -6.926 -3.141 1 90.31 106 SER A C 1
ATOM 862 O O . SER A 1 106 ? -14.836 -5.934 -3.357 1 90.31 106 SER A O 1
ATOM 864 N N . PHE A 1 107 ? -16.266 -7.121 -2.088 1 91.19 107 PHE A N 1
ATOM 865 C CA . PHE A 1 107 ? -16.25 -6.102 -1.045 1 91.19 107 PHE A CA 1
ATOM 866 C C . PHE A 1 107 ? -14.891 -6.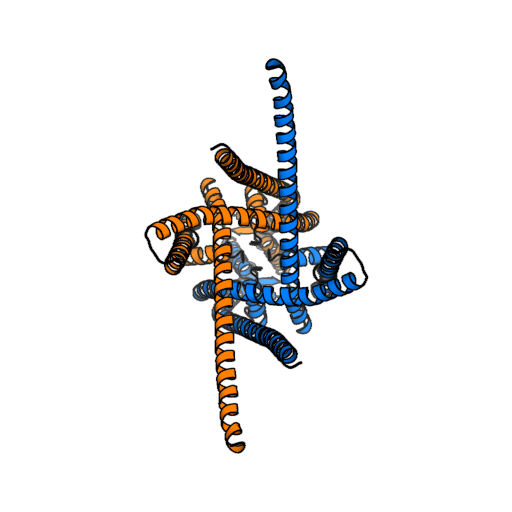027 -0.368 1 91.19 107 PHE A C 1
ATOM 868 O O . PHE A 1 107 ? -14.391 -4.934 -0.098 1 91.19 107 PHE A O 1
ATOM 875 N N . SER A 1 108 ? -14.359 -7.172 -0.098 1 88.12 108 SER A N 1
ATOM 876 C CA . SER A 1 108 ? -13.031 -7.207 0.506 1 88.12 108 SER A CA 1
ATOM 877 C C . SER A 1 108 ? -11.984 -6.602 -0.422 1 88.12 108 SER A C 1
ATOM 879 O O . SER A 1 108 ? -11.07 -5.906 0.032 1 88.12 108 SER A O 1
ATOM 881 N N . PHE A 1 109 ? -12.18 -6.828 -1.679 1 91.75 109 PHE A N 1
ATOM 882 C CA . PHE A 1 109 ? -11.289 -6.281 -2.691 1 91.75 109 PHE A CA 1
ATOM 883 C C . PHE A 1 109 ? -11.352 -4.758 -2.701 1 91.75 109 PHE A C 1
ATOM 885 O O . PHE A 1 109 ? -10.312 -4.09 -2.717 1 91.75 109 PHE A O 1
ATOM 892 N N . VAL A 1 110 ? -12.5 -4.277 -2.672 1 94.94 110 VAL A N 1
ATOM 893 C CA . VAL A 1 110 ? -12.695 -2.834 -2.746 1 94.94 110 VAL A CA 1
ATOM 894 C C . VAL A 1 110 ? -12.156 -2.176 -1.475 1 94.94 110 VAL A C 1
ATOM 896 O O . VAL A 1 110 ? -11.484 -1.144 -1.538 1 94.94 110 VAL A O 1
ATOM 899 N N . ALA A 1 111 ? -12.445 -2.777 -0.362 1 91.69 111 ALA A N 1
ATOM 900 C CA . ALA A 1 111 ? -11.984 -2.23 0.91 1 91.69 111 ALA A CA 1
ATOM 901 C C . ALA A 1 111 ? -10.461 -2.201 0.968 1 91.69 111 ALA A C 1
ATOM 903 O O . ALA A 1 111 ? -9.867 -1.213 1.41 1 91.69 111 ALA A O 1
ATOM 904 N N . SER A 1 112 ? -9.82 -3.264 0.506 1 93 112 SER A N 1
ATOM 905 C CA . SER A 1 112 ? -8.359 -3.32 0.484 1 93 112 SER A CA 1
ATOM 906 C C . SER A 1 112 ? -7.785 -2.34 -0.532 1 93 112 SER A C 1
ATOM 908 O O . SER A 1 112 ? -6.789 -1.667 -0.258 1 93 112 SER A O 1
ATOM 910 N N . THR A 1 113 ? -8.422 -2.182 -1.612 1 95.75 113 THR A N 1
ATOM 911 C CA . THR A 1 113 ? -7.953 -1.294 -2.674 1 95.75 113 THR A CA 1
ATOM 912 C C . THR A 1 113 ? -8.008 0.163 -2.223 1 95.75 113 THR A C 1
ATOM 914 O O . THR A 1 113 ? -7.059 0.919 -2.434 1 95.75 113 THR A O 1
ATOM 917 N N . LEU A 1 114 ? -9.102 0.51 -1.562 1 95.88 114 LEU A N 1
ATOM 918 C CA . LEU A 1 114 ? -9.273 1.894 -1.132 1 95.88 114 LEU A CA 1
ATOM 919 C C . LEU A 1 114 ? -8.32 2.234 0.007 1 95.88 114 LEU A C 1
ATOM 921 O O . LEU A 1 114 ? -8 3.404 0.228 1 95.88 114 LEU A O 1
ATOM 925 N N . SER A 1 115 ? -7.875 1.216 0.747 1 94.19 115 SER A N 1
ATOM 926 C CA . SER A 1 115 ? -6.859 1.41 1.776 1 94.19 115 SER A CA 1
ATOM 927 C C . SER A 1 115 ? -5.457 1.237 1.206 1 94.19 115 SER A C 1
ATOM 929 O O . SER A 1 115 ? -4.473 1.251 1.95 1 94.19 115 SER A O 1
ATOM 931 N N . THR A 1 116 ? -5.297 1.001 -0.083 1 95.06 116 THR A N 1
ATOM 932 C CA . THR A 1 116 ? -4.086 0.869 -0.884 1 95.06 116 THR A CA 1
ATOM 933 C C . THR A 1 116 ? -3.348 -0.421 -0.539 1 95.06 116 THR A C 1
ATOM 935 O O . THR A 1 116 ? -2.125 -0.496 -0.67 1 95.06 116 THR A O 1
ATOM 938 N N . ILE A 1 117 ? -4.09 -1.332 0.081 1 94.44 117 ILE A N 1
ATOM 939 C CA . ILE A 1 117 ? -3.566 -2.678 0.296 1 94.44 117 ILE A CA 1
ATOM 940 C C . ILE A 1 117 ? -3.838 -3.539 -0.935 1 94.44 117 ILE A C 1
ATOM 942 O O . ILE A 1 117 ? -4.98 -3.918 -1.196 1 94.44 117 ILE A O 1
ATOM 946 N N . GLY A 1 118 ? -2.941 -3.881 -1.699 1 92.25 118 GLY A N 1
ATOM 947 C CA . GLY A 1 118 ? -3.092 -4.68 -2.906 1 92.25 118 GLY A CA 1
ATOM 948 C C . GLY A 1 118 ? -2.646 -6.117 -2.729 1 92.25 118 GLY A C 1
ATOM 949 O O . GLY A 1 118 ? -1.583 -6.508 -3.213 1 92.25 118 GLY A O 1
ATOM 950 N N . TYR A 1 119 ? -3.465 -6.902 -2.203 1 87.62 119 TYR A N 1
ATOM 951 C CA . TYR A 1 119 ? -3.094 -8.297 -1.979 1 87.62 119 TYR A CA 1
ATOM 952 C C . TYR A 1 119 ? -2.84 -9.008 -3.301 1 87.62 119 TYR A C 1
ATOM 954 O O . TYR A 1 119 ? -2.031 -9.938 -3.367 1 87.62 119 TYR A O 1
ATOM 962 N N . GLY A 1 120 ? -3.613 -8.703 -4.316 1 84 120 GLY A N 1
ATOM 963 C CA . GLY A 1 120 ? -3.387 -9.258 -5.641 1 84 120 GLY A CA 1
ATOM 964 C C . GLY A 1 120 ? -4.055 -10.602 -5.848 1 84 120 GLY A C 1
ATOM 965 O O . GLY A 1 120 ? -3.896 -11.227 -6.898 1 84 120 GLY A O 1
ATOM 966 N N . SER A 1 121 ? -4.723 -11.148 -4.809 1 78.5 121 SER A N 1
ATOM 967 C CA . SER A 1 121 ? -5.441 -12.406 -4.977 1 78.5 121 SER A CA 1
ATOM 968 C C . SER A 1 121 ? -6.531 -12.281 -6.035 1 78.5 121 SER A C 1
ATOM 970 O O . SER A 1 121 ? -6.738 -13.195 -6.836 1 78.5 121 SER A O 1
ATOM 972 N N . ILE A 1 122 ? -7.215 -11.172 -5.984 1 80.38 122 ILE A N 1
ATOM 973 C CA . ILE A 1 122 ? -8.148 -10.82 -7.051 1 80.38 122 ILE A CA 1
ATOM 974 C C . ILE A 1 122 ? -7.824 -9.422 -7.578 1 80.38 122 ILE A C 1
ATOM 976 O O . ILE A 1 122 ? -7.496 -8.523 -6.805 1 80.38 122 ILE A O 1
ATOM 980 N N . ALA A 1 123 ? -7.723 -9.367 -8.844 1 86.88 123 ALA A N 1
ATOM 981 C CA . ALA A 1 123 ? -7.469 -8.094 -9.508 1 86.88 123 ALA A CA 1
ATOM 982 C C . ALA A 1 123 ? -8.227 -8.008 -10.828 1 86.88 123 ALA A C 1
ATOM 984 O O . ALA A 1 123 ? -8.469 -9.023 -11.484 1 86.88 123 ALA A O 1
ATOM 985 N N . PRO A 1 124 ? -8.617 -6.805 -11.156 1 89.19 124 PRO A N 1
ATOM 986 C CA . PRO A 1 124 ? -9.344 -6.66 -12.422 1 89.19 124 PRO A CA 1
ATOM 987 C C . PRO A 1 124 ? -8.508 -7.074 -13.625 1 89.19 124 PRO A C 1
ATOM 989 O O . PRO A 1 124 ? -7.336 -6.691 -13.734 1 89.19 124 PRO A O 1
ATOM 992 N N . ARG A 1 125 ? -9.172 -7.836 -14.484 1 84.19 125 ARG A N 1
ATOM 993 C CA . ARG A 1 125 ? -8.469 -8.32 -15.672 1 84.19 125 ARG A CA 1
ATOM 994 C C . ARG A 1 125 ? -9.156 -7.832 -16.953 1 84.19 125 ARG A C 1
ATOM 996 O O . ARG A 1 125 ? -8.547 -7.801 -18.016 1 84.19 125 ARG A O 1
ATOM 1003 N N . THR A 1 126 ? -10.359 -7.426 -16.766 1 89.12 126 THR A N 1
ATOM 1004 C CA . THR A 1 126 ? -11.094 -6.914 -17.922 1 89.12 126 THR A CA 1
ATOM 1005 C C . THR A 1 126 ? -10.719 -5.461 -18.188 1 89.12 126 THR A C 1
ATOM 1007 O O . THR A 1 126 ? -10.383 -4.715 -17.281 1 89.12 126 THR A O 1
ATOM 1010 N N . PRO A 1 127 ? -10.734 -5.102 -19.5 1 92.69 127 PRO A N 1
ATOM 1011 C CA . PRO A 1 127 ? -10.422 -3.709 -19.828 1 92.69 127 PRO A CA 1
ATOM 1012 C C . PRO A 1 127 ? -11.312 -2.715 -19.078 1 92.69 127 PRO A C 1
ATOM 1014 O O . PRO A 1 127 ? -10.812 -1.727 -18.531 1 92.69 127 PRO A O 1
ATOM 1017 N N . MET A 1 128 ? -12.57 -3.01 -19.062 1 94.25 128 MET A N 1
ATOM 1018 C CA . MET A 1 128 ? -13.484 -2.104 -18.375 1 94.25 128 MET A CA 1
ATOM 1019 C C . MET A 1 128 ? -13.227 -2.113 -16.859 1 94.25 128 MET A C 1
ATOM 1021 O O . MET A 1 128 ? -13.344 -1.078 -16.203 1 94.25 128 MET A O 1
ATOM 1025 N N . GLY A 1 129 ? -12.922 -3.305 -16.328 1 94.56 129 GLY A N 1
ATOM 1026 C CA . GLY A 1 129 ? -12.602 -3.393 -14.922 1 94.56 129 GLY A CA 1
ATOM 1027 C C . GLY A 1 129 ? -11.367 -2.594 -14.539 1 94.56 129 GLY A C 1
ATOM 1028 O O . GLY A 1 129 ? -11.344 -1.928 -13.5 1 94.56 129 GLY A O 1
ATOM 1029 N N . GLN A 1 130 ? -10.375 -2.604 -15.414 1 95.31 130 GLN A N 1
ATOM 1030 C CA . GLN A 1 130 ? -9.133 -1.889 -15.164 1 95.31 130 GLN A CA 1
ATOM 1031 C C . GLN A 1 130 ? -9.336 -0.378 -15.234 1 95.31 130 GLN A C 1
ATOM 1033 O O . GLN A 1 130 ? -8.82 0.365 -14.398 1 95.31 130 GLN A O 1
ATOM 1038 N N . ILE A 1 131 ? -10.047 0.043 -16.172 1 96.12 131 ILE A N 1
ATOM 1039 C CA . ILE A 1 131 ? -10.336 1.466 -16.312 1 96.12 131 ILE A CA 1
ATOM 1040 C C . ILE A 1 131 ? -11.164 1.945 -15.117 1 96.12 131 ILE A C 1
ATOM 1042 O O . ILE A 1 131 ? -10.867 2.986 -14.531 1 96.12 131 ILE A O 1
ATOM 1046 N N . PHE A 1 132 ? -12.164 1.21 -14.789 1 97.12 132 PHE A N 1
ATOM 1047 C CA . PHE A 1 132 ? -13.008 1.554 -13.648 1 97.12 132 PHE A CA 1
ATOM 1048 C C . PHE A 1 132 ? -12.188 1.6 -12.367 1 97.12 132 PHE A C 1
ATOM 1050 O O . PHE A 1 132 ? -12.398 2.467 -11.516 1 97.12 132 PHE A O 1
ATOM 1057 N N . CYS A 1 133 ? -11.305 0.656 -12.234 1 96.88 133 CYS A N 1
ATOM 1058 C CA . CYS A 1 133 ? -10.469 0.583 -11.031 1 96.88 133 CYS A CA 1
ATOM 1059 C C . CYS A 1 133 ? -9.664 1.86 -10.852 1 96.88 133 CYS A C 1
ATOM 1061 O O . CYS A 1 133 ? -9.547 2.375 -9.742 1 96.88 133 CYS A O 1
ATOM 1063 N N . VAL A 1 134 ? -9.156 2.412 -11.93 1 96.38 134 VAL A N 1
ATOM 1064 C CA . VAL A 1 134 ? -8.336 3.619 -11.883 1 96.38 134 VAL A CA 1
ATOM 1065 C C . VAL A 1 134 ? -9.18 4.801 -11.414 1 96.38 134 VAL A C 1
ATOM 1067 O O . VAL A 1 134 ? -8.797 5.508 -10.477 1 96.38 134 VAL A O 1
ATOM 1070 N N . PHE A 1 135 ? -10.328 4.957 -11.938 1 96.19 135 PHE A N 1
ATOM 1071 C CA . PHE A 1 135 ? -11.195 6.074 -11.586 1 96.19 135 PHE A CA 1
ATOM 1072 C C . PHE A 1 135 ? -11.766 5.891 -10.18 1 96.19 135 PHE A C 1
ATOM 1074 O O . PHE A 1 135 ? -11.867 6.852 -9.414 1 96.19 135 PHE A O 1
ATOM 1081 N N . TYR A 1 136 ? -12.164 4.68 -9.93 1 97.06 136 TYR A N 1
ATOM 1082 C CA . TYR A 1 136 ? -12.711 4.344 -8.617 1 97.06 136 TYR A CA 1
ATOM 1083 C C . TYR A 1 136 ? -11.711 4.641 -7.512 1 97.06 136 TYR A C 1
ATOM 1085 O O . TYR A 1 136 ? -12.062 5.215 -6.48 1 97.06 136 TYR A O 1
ATOM 1093 N N . ALA A 1 137 ? -10.461 4.281 -7.754 1 96.69 137 ALA A N 1
ATOM 1094 C CA . ALA A 1 137 ? -9.414 4.488 -6.754 1 96.69 137 ALA A CA 1
ATOM 1095 C C . ALA A 1 137 ? -9.031 5.961 -6.66 1 96.69 137 ALA A C 1
ATOM 1097 O O . ALA A 1 137 ? -8.688 6.449 -5.578 1 96.69 137 ALA A O 1
ATOM 1098 N N . LEU A 1 138 ? -9.062 6.633 -7.742 1 95.06 138 LEU A N 1
ATOM 1099 C CA . LEU A 1 138 ? -8.727 8.047 -7.773 1 95.06 138 LEU A CA 1
ATOM 1100 C C . LEU A 1 138 ? -9.625 8.844 -6.836 1 95.06 138 LEU A C 1
ATOM 1102 O O . LEU A 1 138 ? -9.156 9.742 -6.129 1 95.06 138 LEU A O 1
ATOM 1106 N N . LEU A 1 139 ? -10.867 8.484 -6.793 1 93.62 139 LEU A N 1
ATOM 1107 C CA . LEU A 1 139 ? -11.82 9.18 -5.938 1 93.62 139 LEU A CA 1
ATOM 1108 C C . LEU A 1 139 ? -11.883 8.539 -4.555 1 93.62 139 LEU A C 1
ATOM 1110 O O . LEU A 1 139 ? -12.125 9.219 -3.559 1 93.62 139 LEU A O 1
ATOM 1114 N N . GLY A 1 140 ? -11.719 7.305 -4.57 1 95.69 140 GLY A N 1
ATOM 1115 C CA . GLY A 1 140 ? -11.898 6.543 -3.342 1 95.69 140 GLY A CA 1
ATOM 1116 C C . GLY A 1 140 ? -10.766 6.746 -2.346 1 95.69 140 GLY A C 1
ATOM 1117 O O . GLY A 1 140 ? -11 6.789 -1.137 1 95.69 140 GLY A O 1
ATOM 1118 N N . ILE A 1 141 ? -9.516 6.852 -2.779 1 95.38 141 ILE A N 1
ATOM 1119 C CA . ILE A 1 141 ? -8.352 6.941 -1.896 1 95.38 141 ILE A CA 1
ATOM 1120 C C . ILE A 1 141 ? -8.422 8.234 -1.087 1 95.38 141 ILE A C 1
ATOM 1122 O O . ILE A 1 141 ? -8.32 8.211 0.142 1 95.38 141 ILE A O 1
ATOM 1126 N N . PRO A 1 142 ? -8.68 9.391 -1.732 1 92.81 142 PRO A N 1
ATOM 1127 C CA . PRO A 1 142 ? -8.836 10.609 -0.934 1 92.81 142 PRO A CA 1
ATOM 1128 C C . PRO A 1 142 ? -10 10.516 0.055 1 92.81 142 PRO A C 1
ATOM 1130 O O . PRO A 1 142 ? -9.898 11.031 1.175 1 92.81 142 PRO A O 1
ATOM 1133 N N . LEU A 1 143 ? -11.008 9.906 -0.369 1 91.88 143 LEU A N 1
ATOM 1134 C CA . LEU A 1 143 ? -12.141 9.703 0.53 1 91.88 143 LEU A CA 1
ATOM 1135 C C . LEU A 1 143 ? -11.742 8.867 1.737 1 91.88 143 LEU A C 1
ATOM 1137 O O . LEU A 1 143 ? -12.156 9.156 2.863 1 91.88 143 LEU A O 1
ATOM 1141 N N . THR A 1 144 ? -11 7.871 1.48 1 93.38 144 THR A N 1
ATOM 1142 C CA . THR A 1 144 ? -10.508 7.016 2.559 1 93.38 144 THR A CA 1
ATOM 1143 C C . THR A 1 144 ? -9.594 7.797 3.492 1 93.38 144 THR A C 1
ATOM 1145 O O . THR A 1 144 ? -9.633 7.617 4.711 1 93.38 144 THR A O 1
ATOM 1148 N N . ILE A 1 145 ? -8.789 8.664 2.896 1 90.81 145 ILE A N 1
ATOM 1149 C CA . ILE A 1 145 ? -7.891 9.492 3.693 1 90.81 145 ILE A CA 1
ATOM 1150 C C . ILE A 1 145 ? -8.703 10.359 4.652 1 90.81 145 ILE A C 1
ATOM 1152 O O . ILE A 1 145 ? -8.383 10.453 5.84 1 90.81 145 ILE A O 1
ATOM 1156 N N . ILE A 1 146 ? -9.75 10.945 4.152 1 88.94 146 ILE A N 1
ATOM 1157 C CA . ILE A 1 146 ? -10.617 11.789 4.965 1 88.94 146 ILE A CA 1
ATOM 1158 C C . ILE A 1 146 ? -11.273 10.945 6.059 1 88.94 146 ILE A C 1
ATOM 1160 O O . ILE A 1 146 ? -11.359 11.367 7.211 1 88.94 146 ILE A O 1
ATOM 1164 N N . PHE A 1 147 ? -11.688 9.828 5.695 1 89.38 147 PHE A N 1
ATOM 1165 C CA . PHE A 1 147 ? -12.312 8.906 6.641 1 89.38 147 PHE A CA 1
ATOM 1166 C C . PHE A 1 147 ? -11.328 8.523 7.742 1 89.38 147 PHE A C 1
ATOM 1168 O O . PHE A 1 147 ? -11.688 8.531 8.922 1 89.38 147 PHE A O 1
ATOM 1175 N N . LEU A 1 148 ? -10.102 8.156 7.398 1 88 148 LEU A N 1
ATOM 1176 C CA . LEU A 1 148 ? -9.094 7.75 8.367 1 88 148 LEU A CA 1
ATOM 1177 C C . LEU A 1 148 ? -8.727 8.906 9.289 1 88 148 LEU A C 1
ATOM 1179 O O . LEU A 1 148 ? -8.422 8.703 10.461 1 88 148 LEU A O 1
ATOM 1183 N N . LYS A 1 149 ? -8.727 10.07 8.711 1 86.12 149 LYS A N 1
ATOM 1184 C CA . LYS A 1 149 ? -8.469 11.25 9.531 1 86.12 149 LYS A CA 1
ATOM 1185 C C . LYS A 1 149 ? -9.578 11.445 10.57 1 86.12 149 LYS A C 1
ATOM 1187 O O . LYS A 1 149 ? -9.305 11.812 11.711 1 86.12 149 LYS A O 1
ATOM 1192 N N . ALA A 1 150 ? -10.758 11.242 10.117 1 85.62 150 ALA A N 1
ATOM 1193 C CA . ALA A 1 150 ? -11.891 11.344 11.031 1 85.62 150 ALA A CA 1
ATOM 1194 C C . ALA A 1 150 ? -11.797 10.305 12.141 1 85.62 150 ALA A C 1
ATOM 1196 O O . ALA A 1 150 ? -12.07 10.602 13.305 1 85.62 150 ALA A O 1
ATOM 1197 N N . VAL A 1 151 ? -11.414 9.148 11.828 1 86.06 151 VAL A N 1
ATOM 1198 C CA . VAL A 1 151 ? -11.258 8.078 12.805 1 86.06 151 VAL A CA 1
ATOM 1199 C C . VAL A 1 151 ? -10.109 8.414 13.758 1 86.06 151 VAL A C 1
ATOM 1201 O O . VAL A 1 151 ? -10.195 8.18 14.961 1 86.06 151 VAL A O 1
ATOM 1204 N N . SER A 1 152 ? -9.047 8.898 13.219 1 86.38 152 SER A N 1
ATOM 1205 C CA . SER A 1 152 ? -7.906 9.305 14.023 1 86.38 152 SER A CA 1
ATOM 1206 C C . SER A 1 152 ? -8.305 10.344 15.07 1 86.38 152 SER A C 1
ATOM 1208 O O . SER A 1 152 ? -7.91 10.242 16.234 1 86.38 152 SER A O 1
ATOM 1210 N N . ASN A 1 153 ? -9.109 11.242 14.617 1 84.38 153 ASN A N 1
ATOM 1211 C CA . ASN A 1 153 ? -9.586 12.273 15.531 1 84.38 153 ASN A CA 1
ATOM 1212 C C . ASN A 1 153 ? -10.461 11.688 16.641 1 84.38 153 ASN A C 1
ATOM 1214 O O . ASN A 1 153 ? -10.406 12.133 17.781 1 84.38 153 ASN A O 1
ATOM 1218 N N . ALA A 1 154 ? -11.188 10.789 16.25 1 82.06 154 ALA A N 1
ATOM 1219 C CA . ALA A 1 154 ? -12.062 10.133 17.219 1 82.06 154 ALA A CA 1
ATOM 1220 C C . ALA A 1 154 ? -11.242 9.359 18.25 1 82.06 154 ALA A C 1
ATOM 1222 O O . ALA A 1 154 ? -11.609 9.305 19.422 1 82.06 154 ALA A O 1
ATOM 1223 N N . ILE A 1 155 ? -10.133 8.797 17.859 1 82.5 155 ILE A N 1
ATOM 1224 C CA . ILE A 1 155 ? -9.258 8.023 18.734 1 82.5 155 ILE A CA 1
ATOM 1225 C C . ILE A 1 155 ? -8.469 8.961 19.641 1 82.5 155 ILE A C 1
ATOM 1227 O O . ILE A 1 155 ? -8.242 8.656 20.812 1 82.5 155 ILE A O 1
ATOM 1231 N N . LEU A 1 156 ? -8.156 10.109 19.156 1 83.19 156 LEU A N 1
ATOM 1232 C CA . LEU A 1 156 ? -7.281 11.031 19.859 1 83.19 156 LEU A CA 1
ATOM 1233 C C . LEU A 1 156 ? -8.07 11.867 20.859 1 83.19 156 LEU A C 1
ATOM 1235 O O . LEU A 1 156 ? -7.516 12.359 21.844 1 83.19 156 LEU A O 1
ATOM 1239 N N . ARG A 1 157 ? -9.32 11.953 20.656 1 81.56 157 ARG A N 1
ATOM 1240 C CA . ARG A 1 157 ? -10.148 12.781 21.516 1 81.56 157 ARG A CA 1
ATOM 1241 C C . ARG A 1 157 ? -10.148 12.258 22.953 1 81.56 157 ARG A C 1
ATOM 1243 O O . ARG A 1 157 ? -9.867 13.008 23.891 1 81.56 157 ARG A O 1
ATOM 1250 N N . PRO A 1 158 ? -10.461 11.016 23.156 1 80.62 158 PRO A N 1
ATOM 1251 C CA . PRO A 1 158 ? -10.406 10.508 24.531 1 80.62 158 PRO A CA 1
ATOM 1252 C C . PRO A 1 158 ? -9.008 10.578 25.125 1 80.62 158 PRO A C 1
ATOM 1254 O O . PRO A 1 158 ? -8.859 10.727 26.344 1 80.62 158 PRO A O 1
ATOM 1257 N N . LEU A 1 159 ? -7.973 10.5 24.344 1 81.31 159 LEU A N 1
ATOM 1258 C CA . LEU A 1 159 ? -6.598 10.594 24.812 1 81.31 159 LEU A CA 1
ATOM 1259 C C . LEU A 1 159 ? -6.312 11.984 25.375 1 81.31 159 LEU A C 1
ATOM 1261 O O . LEU A 1 159 ? -5.586 12.125 26.359 1 81.31 159 LEU A O 1
ATOM 1265 N N . SER A 1 160 ? -6.91 12.906 24.734 1 78.88 160 SER A N 1
ATOM 1266 C CA . SER A 1 160 ? -6.766 14.273 25.219 1 78.88 160 SER A CA 1
ATOM 1267 C C . SER A 1 160 ? -7.445 14.453 26.578 1 78.88 160 SER A C 1
ATOM 1269 O O . SER A 1 160 ? -6.957 15.195 27.438 1 78.88 160 SER A O 1
ATOM 1271 N N . GLY A 1 161 ? -8.57 13.789 26.688 1 77 161 GLY A N 1
ATOM 1272 C CA . GLY A 1 161 ? -9.211 13.797 27.984 1 77 161 GLY A CA 1
ATOM 1273 C C . GLY A 1 161 ? -8.367 13.156 29.062 1 77 161 GLY A C 1
ATOM 1274 O O . GLY A 1 161 ? -8.305 13.656 30.188 1 77 161 GLY A O 1
ATOM 1275 N N . PHE A 1 162 ? -7.719 12.133 28.734 1 80.31 162 PHE A N 1
ATOM 1276 C CA . PHE A 1 162 ? -6.797 11.461 29.641 1 80.31 162 PHE A CA 1
ATOM 1277 C C . PHE A 1 162 ? -5.648 12.383 30.031 1 80.31 162 PHE A C 1
ATOM 1279 O O . PHE A 1 162 ? -5.238 12.414 31.188 1 80.31 162 PHE A O 1
ATOM 1286 N N . GLU A 1 163 ? -5.184 13.125 29.078 1 81.25 163 GLU A N 1
ATOM 1287 C CA . GLU A 1 163 ? -4.113 14.086 29.344 1 81.25 163 GLU A CA 1
ATOM 1288 C C . GLU A 1 163 ? -4.559 15.148 30.344 1 81.25 163 GLU A C 1
ATOM 1290 O O . GLU A 1 163 ? -3.799 15.508 31.234 1 81.25 163 GLU A O 1
ATOM 1295 N N . LYS A 1 164 ? -5.742 15.602 30.156 1 81.5 164 LYS A N 1
ATOM 1296 C CA . LYS A 1 164 ? -6.289 16.625 31.047 1 81.5 164 LYS A CA 1
ATOM 1297 C C . LYS A 1 164 ? -6.469 16.078 32.469 1 81.5 164 LYS A C 1
ATOM 1299 O O . LYS A 1 164 ? -6.238 16.781 33.438 1 81.5 164 LYS A O 1
ATOM 1304 N N . TYR A 1 165 ? -6.844 14.844 32.438 1 82.5 165 TYR A N 1
ATOM 1305 C CA . TYR A 1 165 ? -6.996 14.188 33.75 1 82.5 165 TYR A CA 1
ATOM 1306 C C . TYR A 1 165 ? -5.66 14.109 34.469 1 82.5 165 TYR A C 1
ATOM 1308 O O . TYR A 1 165 ? -5.582 14.414 35.656 1 82.5 165 TYR A O 1
ATOM 1316 N N . LEU A 1 166 ? -4.594 13.812 33.844 1 82.94 166 LEU A N 1
ATOM 1317 C CA . LEU A 1 166 ? -3.262 13.703 34.406 1 82.94 166 LEU A CA 1
ATOM 1318 C C . LEU A 1 166 ? -2.707 15.078 34.781 1 82.94 166 LEU A C 1
ATOM 1320 O O . LEU A 1 166 ? -1.976 15.227 35.75 1 82.94 166 LEU A O 1
ATOM 1324 N N . GLN A 1 167 ? -3.1 16.031 33.906 1 83.19 167 GLN A N 1
ATOM 1325 C CA . GLN A 1 167 ? -2.703 17.406 34.219 1 83.19 167 GLN A CA 1
ATOM 1326 C C . GLN A 1 167 ? -3.318 17.891 35.531 1 83.19 167 GLN A C 1
ATOM 1328 O O . GLN A 1 167 ? -2.662 18.578 36.312 1 83.19 167 GLN A O 1
ATOM 1333 N N . ASN A 1 168 ? -4.5 17.422 35.719 1 85.75 168 ASN A N 1
ATOM 1334 C CA . ASN A 1 168 ? -5.215 17.797 36.938 1 85.75 168 ASN A CA 1
ATOM 1335 C C . ASN A 1 168 ? -4.625 17.125 38.188 1 85.75 168 ASN A C 1
ATOM 1337 O O . ASN A 1 168 ? -4.805 17.609 39.281 1 85.75 168 ASN A O 1
ATOM 1341 N N . MET A 1 169 ? -3.869 16.078 37.938 1 87.31 169 MET A N 1
ATOM 1342 C CA . MET A 1 169 ? -3.213 15.375 39.062 1 87.31 169 MET A CA 1
ATOM 1343 C C . MET A 1 169 ? -1.87 16.016 39.375 1 87.31 169 MET A C 1
ATOM 1345 O O . MET A 1 169 ? -1.198 15.602 40.344 1 87.31 169 MET A O 1
ATOM 1349 N N . GLY A 1 170 ? -1.402 16.984 38.562 1 83.06 170 GLY A N 1
ATOM 1350 C CA . GLY A 1 170 ? -0.207 17.766 38.875 1 83.06 170 GLY A CA 1
ATOM 1351 C C . GLY A 1 170 ? 1.027 17.25 38.156 1 83.06 170 GLY A C 1
ATOM 1352 O O . GLY A 1 170 ? 2.15 17.641 38.5 1 83.06 170 GLY A O 1
ATOM 1353 N N . MET A 1 171 ? 0.866 16.422 37.312 1 83.81 171 MET A N 1
ATOM 1354 C CA . MET A 1 171 ? 2.01 15.883 36.594 1 83.81 171 MET A CA 1
ATOM 1355 C C . MET A 1 171 ? 2.518 16.875 35.562 1 83.81 171 MET A C 1
ATOM 1357 O O . MET A 1 171 ? 1.738 17.656 35 1 83.81 171 MET A O 1
ATOM 1361 N N . GLU A 1 172 ? 3.789 16.875 35.281 1 87.06 172 GLU A N 1
ATOM 1362 C CA . GLU A 1 172 ? 4.406 17.75 34.281 1 87.06 172 GLU A CA 1
ATOM 1363 C C . GLU A 1 172 ? 3.92 17.422 32.875 1 87.06 172 GLU A C 1
ATOM 1365 O O . GLU A 1 172 ? 3.686 16.25 32.562 1 87.06 172 GLU A O 1
ATOM 1370 N N . GLU A 1 173 ? 3.754 18.469 32.062 1 83.19 173 GLU A N 1
ATOM 1371 C CA . GLU A 1 173 ? 3.221 18.344 30.703 1 83.19 173 GLU A CA 1
ATOM 1372 C C . GLU A 1 173 ? 4.062 17.391 29.859 1 83.19 173 GLU A C 1
ATOM 1374 O O . GLU A 1 173 ? 3.523 16.625 29.062 1 83.19 173 GLU A O 1
ATOM 1379 N N . ARG A 1 174 ? 5.285 17.453 30.109 1 82.31 174 ARG A N 1
ATOM 1380 C CA . ARG A 1 174 ? 6.184 16.609 29.328 1 82.31 174 ARG A CA 1
ATOM 1381 C C . ARG A 1 174 ? 5.98 15.133 29.672 1 82.31 174 ARG A C 1
ATOM 1383 O O . ARG A 1 174 ? 5.941 14.281 28.781 1 82.31 174 ARG A O 1
ATOM 1390 N N . ARG A 1 175 ? 5.84 14.906 30.969 1 84.44 175 ARG A N 1
ATOM 1391 C CA . ARG A 1 175 ? 5.641 13.539 31.438 1 84.44 175 ARG A CA 1
ATOM 1392 C C . ARG A 1 175 ? 4.285 13 30.984 1 84.44 175 ARG A C 1
ATOM 1394 O O . ARG A 1 175 ? 4.168 11.828 30.609 1 84.44 175 ARG A O 1
ATOM 1401 N N . ILE A 1 176 ? 3.301 13.844 30.969 1 85.19 176 ILE A N 1
ATOM 1402 C CA . ILE A 1 176 ? 1.961 13.453 30.562 1 85.19 176 ILE A CA 1
ATOM 1403 C C . ILE A 1 176 ? 1.978 13.047 29.078 1 85.19 176 ILE A C 1
ATOM 1405 O O . ILE A 1 176 ? 1.403 12.023 28.703 1 85.19 176 ILE A O 1
ATOM 1409 N N . ARG A 1 177 ? 2.691 13.844 28.25 1 81.19 177 ARG A N 1
ATOM 1410 C CA . ARG A 1 177 ? 2.777 13.562 26.828 1 81.19 177 ARG A CA 1
ATOM 1411 C C . ARG A 1 177 ? 3.457 12.219 26.562 1 81.19 177 ARG A C 1
ATOM 1413 O O . ARG A 1 177 ? 2.99 11.422 25.75 1 81.19 177 ARG A O 1
ATOM 1420 N N . ILE A 1 178 ? 4.457 11.961 27.328 1 83.44 178 ILE A N 1
ATOM 1421 C CA . ILE A 1 178 ? 5.227 10.734 27.172 1 83.44 178 ILE A CA 1
ATOM 1422 C C . ILE A 1 178 ? 4.383 9.531 27.594 1 83.44 178 ILE A C 1
ATOM 1424 O O . ILE A 1 178 ? 4.328 8.523 26.875 1 83.44 178 ILE A O 1
ATOM 1428 N N . TYR A 1 179 ? 3.674 9.688 28.703 1 84.94 179 TYR A N 1
ATOM 1429 C CA . TYR A 1 179 ? 2.859 8.586 29.188 1 84.94 179 TYR A CA 1
ATOM 1430 C C . TYR A 1 179 ? 1.682 8.32 28.266 1 84.94 179 TYR A C 1
ATOM 1432 O O . TYR A 1 179 ? 1.291 7.168 28.062 1 84.94 179 TYR A O 1
ATOM 1440 N N . THR A 1 180 ? 1.146 9.352 27.75 1 83.88 180 THR A N 1
ATOM 1441 C CA . THR A 1 180 ? 0.02 9.203 26.844 1 83.88 180 THR A CA 1
ATOM 1442 C C . THR A 1 180 ? 0.461 8.516 25.547 1 83.88 180 THR A C 1
ATOM 1444 O O . THR A 1 180 ? -0.229 7.625 25.047 1 83.88 180 THR A O 1
ATOM 1447 N N . ILE A 1 181 ? 1.628 8.891 25.062 1 84.69 181 ILE A N 1
ATOM 1448 C CA . ILE A 1 181 ? 2.164 8.289 23.844 1 84.69 181 ILE A CA 1
ATOM 1449 C C . ILE A 1 181 ? 2.492 6.816 24.094 1 84.69 181 ILE A C 1
ATOM 1451 O O . ILE A 1 181 ? 2.17 5.953 23.281 1 84.69 181 ILE A O 1
ATOM 1455 N N . LEU A 1 182 ? 3.049 6.574 25.219 1 87.31 182 LEU A N 1
ATOM 1456 C CA . LEU A 1 182 ? 3.402 5.203 25.578 1 87.31 182 LEU A CA 1
ATOM 1457 C C . LEU A 1 182 ? 2.154 4.336 25.703 1 87.31 182 LEU A C 1
ATOM 1459 O O . LEU A 1 182 ? 2.141 3.191 25.234 1 87.31 182 LEU A O 1
ATOM 1463 N N . PHE A 1 183 ? 1.195 4.902 26.344 1 87.88 183 PHE A N 1
ATOM 1464 C CA . PHE A 1 183 ? -0.067 4.188 26.484 1 87.88 183 PHE A CA 1
ATOM 1465 C C . PHE A 1 183 ? -0.679 3.898 25.125 1 87.88 183 PHE A C 1
ATOM 1467 O O . PHE A 1 183 ? -1.162 2.791 24.875 1 87.88 183 PHE A O 1
ATOM 1474 N N . PHE A 1 184 ? -0.664 4.898 24.266 1 87.75 184 PHE A N 1
ATOM 1475 C CA . PHE A 1 184 ? -1.191 4.77 22.922 1 87.75 184 PHE A CA 1
ATOM 1476 C C . PHE A 1 184 ? -0.439 3.693 22.141 1 87.75 184 PHE A C 1
ATOM 1478 O O . PHE A 1 184 ? -1.051 2.875 21.453 1 87.75 184 PHE A O 1
ATOM 1485 N N . LEU A 1 185 ? 0.825 3.639 22.25 1 88.81 185 LEU A N 1
ATOM 1486 C CA . LEU A 1 185 ? 1.671 2.699 21.531 1 88.81 185 LEU A CA 1
ATOM 1487 C C . LEU A 1 185 ? 1.469 1.276 22.031 1 88.81 185 LEU A C 1
ATOM 1489 O O . LEU A 1 185 ? 1.313 0.343 21.25 1 88.81 185 LEU A O 1
ATOM 1493 N N . VAL A 1 186 ? 1.413 1.134 23.328 1 91.19 186 VAL A N 1
ATOM 1494 C CA . VAL A 1 186 ? 1.31 -0.186 23.938 1 91.19 186 VAL A CA 1
ATOM 1495 C C . VAL A 1 186 ? -0.07 -0.779 23.672 1 91.19 186 VAL A C 1
ATOM 1497 O O . VAL A 1 186 ? -0.185 -1.946 23.281 1 91.19 186 VAL A O 1
ATOM 1500 N N . THR A 1 187 ? -1.082 0.014 23.797 1 91.19 187 THR A N 1
ATOM 1501 C CA . THR A 1 187 ? -2.438 -0.475 23.578 1 91.19 187 THR A CA 1
ATOM 1502 C C . THR A 1 187 ? -2.645 -0.819 22.094 1 91.19 187 THR A C 1
ATOM 1504 O O . THR A 1 187 ? -3.248 -1.845 21.781 1 91.19 187 THR A O 1
ATOM 1507 N N . GLY A 1 188 ? -2.146 0.025 21.25 1 92.94 188 GLY A N 1
ATOM 1508 C CA . GLY A 1 188 ? -2.268 -0.247 19.812 1 92.94 188 GLY A CA 1
ATOM 1509 C C . GLY A 1 188 ? -1.495 -1.478 19.375 1 92.94 188 GLY A C 1
ATOM 1510 O O . GLY A 1 188 ? -2.014 -2.305 18.625 1 92.94 188 GLY A O 1
ATOM 1511 N N . LEU A 1 189 ? -0.296 -1.6 19.891 1 94.25 189 LEU A N 1
ATOM 1512 C CA . LEU A 1 189 ? 0.527 -2.756 19.547 1 94.25 189 LEU A CA 1
ATOM 1513 C C . LEU A 1 189 ? -0.14 -4.051 20 1 94.25 189 LEU A C 1
ATOM 1515 O O . LEU A 1 189 ? -0.149 -5.043 19.281 1 94.25 189 LEU A O 1
ATOM 1519 N N . SER A 1 190 ? -0.677 -4.031 21.156 1 95.56 190 SER A N 1
ATOM 1520 C CA . SER A 1 190 ? -1.326 -5.219 21.703 1 95.56 190 SER A CA 1
ATOM 1521 C C . SER A 1 190 ? -2.609 -5.543 20.953 1 95.56 190 SER A C 1
ATOM 1523 O O . SER A 1 190 ? -2.818 -6.688 20.531 1 95.56 190 SER A O 1
ATOM 1525 N N . LEU A 1 191 ? -3.398 -4.598 20.641 1 94.94 191 LEU A N 1
ATOM 1526 C CA . LEU A 1 191 ? -4.727 -4.801 20.078 1 94.94 191 LEU A CA 1
ATOM 1527 C C . LEU A 1 191 ? -4.637 -5.098 18.578 1 94.94 191 LEU A C 1
ATOM 1529 O O . LEU A 1 191 ? -5.434 -5.875 18.047 1 94.94 191 LEU A O 1
ATOM 1533 N N . PHE A 1 192 ? -3.648 -4.488 17.938 1 96.12 192 PHE A N 1
ATOM 1534 C CA . PHE A 1 192 ? -3.701 -4.555 16.484 1 96.12 192 PHE A CA 1
ATOM 1535 C C . PHE A 1 192 ? -2.588 -5.438 15.93 1 96.12 192 PHE A C 1
ATOM 1537 O O . PHE A 1 192 ? -2.645 -5.883 14.781 1 96.12 192 PHE A O 1
ATOM 1544 N N . ILE A 1 193 ? -1.581 -5.691 16.719 1 96.12 193 ILE A N 1
ATOM 1545 C CA . ILE A 1 193 ? -0.465 -6.457 16.172 1 96.12 193 ILE A CA 1
ATOM 1546 C C . ILE A 1 193 ? -0.315 -7.766 16.938 1 96.12 193 ILE A C 1
ATOM 1548 O O . ILE A 1 193 ? -0.252 -8.844 16.328 1 96.12 193 ILE A O 1
ATOM 1552 N N . LEU A 1 194 ? -0.425 -7.789 18.25 1 96 194 LEU A N 1
ATOM 1553 C CA . LEU A 1 194 ? -0.078 -8.961 19.047 1 96 194 LEU A CA 1
ATOM 1554 C C . LEU A 1 194 ? -1.294 -9.852 19.25 1 96 194 LEU A C 1
ATOM 1556 O O . LEU A 1 194 ? -1.169 -11.078 19.281 1 96 194 LEU A O 1
ATOM 1560 N N . LEU A 1 195 ? -2.465 -9.414 19.344 1 95.94 195 LEU A N 1
ATOM 1561 C CA . LEU A 1 195 ? -3.646 -10.211 19.656 1 95.94 195 LEU A CA 1
ATOM 1562 C C . LEU A 1 195 ? -4.219 -10.844 18.391 1 95.94 195 LEU A C 1
ATOM 1564 O O . LEU A 1 195 ? -4.594 -12.023 18.406 1 95.94 195 LEU A O 1
ATOM 1568 N N . PRO A 1 196 ? -4.262 -10.164 17.312 1 95.62 196 PRO A N 1
ATOM 1569 C CA . PRO A 1 196 ? -4.914 -10.727 16.141 1 95.62 196 PRO A CA 1
ATOM 1570 C C . PRO A 1 196 ? -4.277 -12.039 15.68 1 95.62 196 PRO A C 1
ATOM 1572 O O . PRO A 1 196 ? -4.98 -12.945 15.227 1 95.62 196 PRO A O 1
ATOM 1575 N N . PRO A 1 197 ? -2.959 -12.258 15.82 1 95.62 197 PRO A N 1
ATOM 1576 C CA . PRO A 1 197 ? -2.361 -13.523 15.391 1 95.62 197 PRO A CA 1
ATOM 1577 C C . PRO A 1 197 ? -2.953 -14.734 16.109 1 95.62 197 PRO A C 1
ATOM 1579 O O . PRO A 1 197 ? -2.955 -15.844 15.57 1 95.62 197 PRO A O 1
ATOM 1582 N N . LEU A 1 198 ? -3.453 -14.547 17.281 1 95.31 198 LEU A N 1
ATOM 1583 C CA . LEU A 1 198 ? -4.117 -15.633 18 1 95.31 198 LEU A CA 1
ATOM 1584 C C . LEU A 1 198 ? -5.422 -16.016 17.312 1 95.31 198 LEU A C 1
ATOM 1586 O O . LEU A 1 198 ? -5.762 -17.203 17.234 1 95.31 198 LEU A O 1
ATOM 1590 N N . LEU A 1 199 ? -6.105 -15.086 16.812 1 92.75 199 LEU A N 1
ATOM 1591 C CA . LEU A 1 199 ? -7.332 -15.336 16.078 1 92.75 199 LEU A CA 1
ATOM 1592 C C . LEU A 1 199 ? -7.031 -16.016 14.734 1 92.75 199 LEU A C 1
ATOM 1594 O O . LEU A 1 199 ? -7.754 -16.922 14.32 1 92.75 199 LEU A O 1
ATOM 1598 N N . PHE A 1 200 ? -5.949 -15.562 14.117 1 92.88 200 PHE A N 1
ATOM 1599 C CA . PHE A 1 200 ? -5.578 -16.141 12.828 1 92.88 200 PHE A CA 1
ATOM 1600 C C . PHE A 1 200 ? -5.129 -17.594 12.992 1 92.88 200 PHE A C 1
ATOM 1602 O O . PHE A 1 200 ? -5.371 -18.422 12.117 1 92.88 200 PHE A O 1
ATOM 1609 N N . MET A 1 201 ? -4.461 -17.812 14.109 1 91.88 201 MET A N 1
ATOM 1610 C CA . MET A 1 201 ? -4.004 -19.172 14.383 1 91.88 201 MET A CA 1
ATOM 1611 C C . MET A 1 201 ? -5.184 -20.141 14.477 1 91.88 201 MET A C 1
ATOM 1613 O O . MET A 1 201 ? -5.137 -21.234 13.922 1 91.88 201 MET A O 1
ATOM 1617 N N . HIS A 1 202 ? -6.227 -19.703 15.055 1 88.56 202 HIS A N 1
ATOM 1618 C CA . HIS A 1 202 ? -7.391 -20.547 15.281 1 88.56 202 HIS A CA 1
ATOM 1619 C C . HIS A 1 202 ? -8.258 -20.656 14.031 1 88.56 202 HIS A C 1
ATOM 1621 O O . HIS A 1 202 ? -8.773 -21.734 13.719 1 88.56 202 HIS A O 1
ATOM 1627 N N . THR A 1 203 ? -8.344 -19.625 13.219 1 87.5 203 THR A N 1
ATOM 1628 C CA . THR A 1 203 ? -9.305 -19.609 12.117 1 87.5 203 THR A CA 1
ATOM 1629 C C . THR A 1 203 ? -8.609 -19.953 10.805 1 87.5 203 THR A C 1
ATOM 1631 O O . THR A 1 203 ? -9.203 -20.609 9.938 1 87.5 203 THR A O 1
ATOM 1634 N N . GLU A 1 204 ? -7.41 -19.562 10.602 1 87.19 204 GLU A N 1
ATOM 1635 C CA . GLU A 1 204 ? -6.738 -19.734 9.32 1 87.19 204 GLU A CA 1
ATOM 1636 C C . GLU A 1 204 ? -5.703 -20.859 9.391 1 87.19 204 GLU A C 1
ATOM 1638 O O . GLU A 1 204 ? -5.227 -21.344 8.359 1 87.19 204 GLU A O 1
ATOM 1643 N N . GLY A 1 205 ? -5.246 -21.25 10.648 1 87.5 205 GLY A N 1
ATOM 1644 C CA . GLY A 1 205 ? -4.266 -22.312 10.781 1 87.5 205 GLY A CA 1
ATOM 1645 C C . GLY A 1 205 ? -2.838 -21.828 10.609 1 87.5 205 GLY A C 1
ATOM 1646 O O . GLY A 1 205 ? -1.949 -22.609 10.273 1 87.5 205 GLY A O 1
ATOM 1647 N N . TRP A 1 206 ? -2.629 -20.531 10.688 1 89.75 206 TRP A N 1
ATOM 1648 C CA . TRP A 1 206 ? -1.288 -19.969 10.578 1 89.75 206 TRP A CA 1
ATOM 1649 C C . TRP A 1 206 ? -0.549 -20.062 11.914 1 89.75 206 TRP A C 1
ATOM 1651 O O . TRP A 1 206 ? -1.171 -20.234 12.961 1 89.75 206 TRP A O 1
ATOM 1661 N N . THR A 1 207 ? 0.743 -20.047 11.859 1 94.19 207 THR A N 1
ATOM 1662 C CA . THR A 1 207 ? 1.521 -19.922 13.086 1 94.19 207 THR A CA 1
ATOM 1663 C C . THR A 1 207 ? 1.446 -18.5 13.633 1 94.19 207 THR A C 1
ATOM 1665 O O . THR A 1 207 ? 1.044 -17.578 12.922 1 94.19 207 THR A O 1
ATOM 1668 N N . TYR A 1 208 ? 1.742 -18.375 14.867 1 95.25 208 TYR A N 1
ATOM 1669 C CA . TYR A 1 208 ? 1.714 -17.047 15.477 1 95.25 208 TYR A CA 1
ATOM 1670 C C . TYR A 1 208 ? 2.639 -16.094 14.742 1 95.25 208 TYR A C 1
ATOM 1672 O O . TYR A 1 208 ? 2.293 -14.922 14.531 1 95.25 208 TYR A O 1
ATOM 1680 N N . ARG A 1 209 ? 3.768 -16.594 14.336 1 95.06 209 ARG A N 1
ATOM 1681 C CA . ARG A 1 209 ? 4.73 -15.766 13.617 1 95.06 209 ARG A CA 1
ATOM 1682 C C . ARG A 1 209 ? 4.164 -15.305 12.281 1 95.06 209 ARG A C 1
ATOM 1684 O O . ARG A 1 209 ? 4.273 -14.133 11.93 1 95.06 209 ARG A O 1
ATOM 1691 N N . GLU A 1 210 ? 3.535 -16.203 11.609 1 94.31 210 GLU A N 1
ATOM 1692 C CA . GLU A 1 210 ? 2.938 -15.867 10.312 1 94.31 210 GLU A CA 1
ATOM 1693 C C . GLU A 1 210 ? 1.81 -14.852 10.477 1 94.31 210 GLU A C 1
ATOM 1695 O O . GLU A 1 210 ? 1.65 -13.961 9.641 1 94.31 210 GLU A O 1
ATOM 1700 N N . GLY A 1 211 ? 1.107 -15.055 11.555 1 95.56 211 GLY A N 1
ATOM 1701 C CA . GLY A 1 211 ? 0.046 -14.094 11.836 1 95.56 211 GLY A CA 1
ATOM 1702 C C . GLY A 1 211 ? 0.562 -12.703 12.156 1 95.56 211 GLY A C 1
ATOM 1703 O O . GLY A 1 211 ? -0.026 -11.711 11.734 1 95.56 211 GLY A O 1
ATOM 1704 N N . LEU A 1 212 ? 1.646 -12.641 12.891 1 96.38 212 LEU A N 1
ATOM 1705 C CA . LEU A 1 212 ? 2.268 -11.367 13.227 1 96.38 212 LEU A CA 1
ATOM 1706 C C . LEU A 1 212 ? 2.797 -10.672 11.977 1 96.38 212 LEU A C 1
ATOM 1708 O O . LEU A 1 212 ? 2.598 -9.469 11.797 1 96.38 212 LEU A O 1
ATOM 1712 N N . TYR A 1 213 ? 3.418 -11.484 11.148 1 96.44 213 TYR A N 1
ATOM 1713 C CA . TYR A 1 213 ? 3.932 -11.008 9.867 1 96.44 213 TYR A CA 1
ATOM 1714 C C . TYR A 1 213 ? 2.807 -10.461 9 1 96.44 213 TYR A C 1
ATOM 1716 O O . TYR A 1 213 ? 2.893 -9.336 8.5 1 96.44 213 TYR A O 1
ATOM 1724 N N . PHE A 1 214 ? 1.749 -11.164 8.938 1 95.75 214 PHE A N 1
ATOM 1725 C CA . PHE A 1 214 ? 0.599 -10.766 8.133 1 95.75 214 PHE A CA 1
ATOM 1726 C C . PHE A 1 214 ? -0.016 -9.477 8.672 1 95.75 214 PHE A C 1
ATOM 1728 O O . PHE A 1 214 ? -0.341 -8.57 7.902 1 95.75 214 PHE A O 1
ATOM 1735 N N . ALA A 1 215 ? -0.182 -9.445 9.945 1 96.88 215 ALA A N 1
ATOM 1736 C CA . ALA A 1 215 ? -0.83 -8.297 10.57 1 96.88 215 ALA A CA 1
ATOM 1737 C C . ALA A 1 215 ? -0.046 -7.012 10.297 1 96.88 215 ALA A C 1
ATOM 1739 O O . ALA A 1 215 ? -0.621 -6 9.891 1 96.88 215 ALA A O 1
ATOM 1740 N N . PHE A 1 216 ? 1.198 -7.07 10.445 1 97 216 PHE A N 1
ATOM 1741 C CA . PHE A 1 216 ? 2.012 -5.879 10.234 1 97 216 PHE A CA 1
ATOM 1742 C C . PHE A 1 216 ? 2.045 -5.492 8.766 1 97 216 PHE A C 1
ATOM 1744 O O . PHE A 1 216 ? 1.892 -4.32 8.422 1 97 216 PHE A O 1
ATOM 1751 N N . ILE A 1 217 ? 2.25 -6.453 7.902 1 97 217 ILE A N 1
ATOM 1752 C CA . ILE A 1 217 ? 2.361 -6.207 6.469 1 97 217 ILE A CA 1
ATOM 1753 C C . ILE A 1 217 ? 1.04 -5.656 5.938 1 97 217 ILE A C 1
ATOM 1755 O O . ILE A 1 217 ? 1.03 -4.773 5.078 1 97 217 ILE A O 1
ATOM 1759 N N . SER A 1 218 ? -0.023 -6.129 6.473 1 96.12 218 SER A N 1
ATOM 1760 C CA . SER A 1 218 ? -1.333 -5.672 6.02 1 96.12 218 SER A CA 1
ATOM 1761 C C . SER A 1 218 ? -1.653 -4.281 6.559 1 96.12 218 SER A C 1
ATOM 1763 O O . SER A 1 218 ? -2.08 -3.402 5.809 1 96.12 218 SER A O 1
ATOM 1765 N N . LEU A 1 219 ? -1.38 -4.066 7.82 1 96.44 219 LEU A N 1
ATOM 1766 C CA . LEU A 1 219 ? -1.747 -2.787 8.414 1 96.44 219 LEU A CA 1
ATOM 1767 C C . LEU A 1 219 ? -0.813 -1.677 7.945 1 96.44 219 LEU A C 1
ATOM 1769 O O . LEU A 1 219 ? -1.2 -0.507 7.91 1 96.44 219 LEU A O 1
ATOM 1773 N N . SER A 1 220 ? 0.428 -2.004 7.578 1 96.12 220 SER A N 1
ATOM 1774 C CA . SER A 1 220 ? 1.345 -1.013 7.023 1 96.12 220 SER A CA 1
ATOM 1775 C C . SER A 1 220 ? 1.05 -0.751 5.551 1 96.12 220 SER A C 1
ATOM 1777 O O . SER A 1 220 ? 1.777 -0.008 4.891 1 96.12 220 SER A O 1
ATOM 1779 N N . THR A 1 221 ? 0.042 -1.406 4.945 1 95.25 221 THR A N 1
ATOM 1780 C CA . THR A 1 221 ? -0.515 -1.257 3.605 1 95.25 221 THR A CA 1
ATOM 1781 C C . THR A 1 221 ? 0.462 -1.776 2.555 1 95.25 221 THR A C 1
ATOM 1783 O O . THR A 1 221 ? 0.35 -1.437 1.374 1 95.25 221 THR A O 1
ATOM 1786 N N . ILE A 1 222 ? 1.511 -2.523 2.963 1 96.19 222 ILE A N 1
ATOM 1787 C CA . ILE A 1 222 ? 2.387 -3.18 1.999 1 96.19 222 ILE A CA 1
ATOM 1788 C C . ILE A 1 222 ? 1.606 -4.246 1.235 1 96.19 222 ILE A C 1
ATOM 1790 O O . ILE A 1 222 ? 1.488 -4.18 0.009 1 96.19 222 ILE A O 1
ATOM 1794 N N . GLY A 1 223 ? 1.017 -5.238 1.916 1 93.75 223 GLY A N 1
ATOM 1795 C CA . GLY A 1 223 ? 0.132 -6.242 1.354 1 93.75 223 GLY A CA 1
ATOM 1796 C C . GLY A 1 223 ? 0.781 -7.062 0.254 1 93.75 223 GLY A C 1
ATOM 1797 O O . GLY A 1 223 ? 0.422 -6.934 -0.918 1 93.75 223 GLY A O 1
ATOM 1798 N N . PHE A 1 224 ? 1.559 -8.023 0.566 1 89.94 224 PHE A N 1
ATOM 1799 C CA . PHE A 1 224 ? 2.232 -8.859 -0.423 1 89.94 224 PHE A CA 1
ATOM 1800 C C . PHE A 1 224 ? 1.251 -9.82 -1.084 1 89.94 224 PHE A C 1
ATOM 1802 O O . PHE A 1 224 ? 1.473 -10.266 -2.213 1 89.94 224 PHE A O 1
ATOM 1809 N N . GLY A 1 225 ? 0.243 -10.203 -0.35 1 86.81 225 GLY A N 1
ATOM 1810 C CA . GLY A 1 225 ? -0.736 -11.141 -0.878 1 86.81 225 GLY A CA 1
ATOM 1811 C C . GLY A 1 225 ? -0.338 -12.594 -0.687 1 86.81 225 GLY A C 1
ATOM 1812 O O . GLY A 1 225 ? -0.988 -13.492 -1.219 1 86.81 225 GLY A O 1
ATOM 1813 N N . ASP A 1 226 ? 0.804 -12.852 -0.021 1 83.69 226 ASP A N 1
ATOM 1814 C CA . ASP A 1 226 ? 1.212 -14.219 0.269 1 83.69 226 ASP A CA 1
ATOM 1815 C C . ASP A 1 226 ? 0.286 -14.859 1.3 1 83.69 226 ASP A C 1
ATOM 1817 O O . ASP A 1 226 ? 0.036 -16.062 1.251 1 83.69 226 ASP A O 1
ATOM 1821 N N . TYR A 1 227 ? -0.165 -14.039 2.211 1 83.75 227 TYR A N 1
ATOM 1822 C CA . TYR A 1 227 ? -1.205 -14.445 3.148 1 83.75 227 TYR A CA 1
ATOM 1823 C C . TYR A 1 227 ? -2.455 -13.594 2.982 1 83.75 227 TYR A C 1
ATOM 1825 O O . TYR A 1 227 ? -2.377 -12.359 2.969 1 83.75 227 TYR A O 1
ATOM 1833 N N . VAL A 1 228 ? -3.531 -14.297 2.701 1 80.62 228 VAL A N 1
ATOM 1834 C CA . VAL A 1 228 ? -4.793 -13.578 2.545 1 80.62 228 VAL A CA 1
ATOM 1835 C C . VAL A 1 228 ? -5.879 -14.258 3.375 1 80.62 228 VAL A C 1
ATOM 1837 O O . VAL A 1 228 ? -6.004 -15.484 3.359 1 80.62 228 VAL A O 1
ATOM 1840 N N . ILE A 1 229 ? -6.559 -13.453 4.086 1 85 229 ILE A N 1
ATOM 1841 C CA . ILE A 1 229 ? -7.613 -13.969 4.957 1 85 229 ILE A CA 1
ATOM 1842 C C . ILE A 1 229 ? -8.797 -14.438 4.113 1 85 229 ILE A C 1
ATOM 1844 O O . ILE A 1 229 ? -9.18 -13.781 3.146 1 85 229 ILE A O 1
ATOM 1848 N N . GLY A 1 230 ? -9.398 -15.586 4.418 1 72.12 230 GLY A N 1
ATOM 1849 C CA . GLY A 1 230 ? -10.672 -16.016 3.865 1 72.12 230 GLY A CA 1
ATOM 1850 C C . GLY A 1 230 ? -10.531 -16.797 2.566 1 72.12 230 GLY A C 1
ATOM 1851 O O . GLY A 1 230 ? -11.469 -16.859 1.771 1 72.12 230 GLY A O 1
ATOM 1852 N N . ILE A 1 231 ? -9.367 -17.141 2.256 1 62.78 231 ILE A N 1
ATOM 1853 C CA . ILE A 1 231 ? -9.172 -17.781 0.956 1 62.78 231 ILE A CA 1
ATOM 1854 C C . ILE A 1 231 ? -9.211 -19.297 1.114 1 62.78 231 ILE A C 1
ATOM 1856 O O . ILE A 1 231 ? -9.492 -20.031 0.155 1 62.78 231 ILE A O 1
ATOM 1860 N N . ASN A 1 232 ? -9.148 -19.641 2.314 1 61.44 232 ASN A N 1
ATOM 1861 C CA . ASN A 1 232 ? -9.156 -21.078 2.477 1 61.44 232 ASN A CA 1
ATOM 1862 C C . ASN A 1 232 ? -10.539 -21.672 2.188 1 61.44 232 ASN A C 1
ATOM 1864 O O . ASN A 1 232 ? -11.5 -21.375 2.896 1 61.44 232 ASN A O 1
ATOM 1868 N N . PRO A 1 233 ? -10.617 -22.281 1.114 1 57.78 233 PRO A N 1
ATOM 1869 C CA . PRO A 1 233 ? -11.914 -22.844 0.718 1 57.78 233 PRO A CA 1
ATOM 1870 C C . PRO A 1 233 ? -12.453 -23.859 1.726 1 57.78 233 PRO A C 1
ATOM 1872 O O . PRO A 1 233 ? -13.664 -24.094 1.779 1 57.78 233 PRO A O 1
ATOM 1875 N N . SER A 1 234 ? -11.57 -24.391 2.396 1 58.09 234 SER A N 1
ATOM 1876 C CA . SER A 1 234 ? -11.992 -25.453 3.297 1 58.09 234 SER A CA 1
ATOM 1877 C C . SER A 1 234 ? -12.617 -24.891 4.566 1 58.09 234 SER A C 1
ATOM 1879 O O . SER A 1 234 ? -13.266 -25.609 5.324 1 58.09 234 SER A O 1
ATOM 1881 N N . GLN A 1 235 ? -12.477 -23.672 4.605 1 63.03 235 GLN A N 1
ATOM 1882 C CA . GLN A 1 235 ? -12.969 -23.094 5.852 1 63.03 235 GLN A CA 1
ATOM 1883 C C . GLN A 1 235 ? -14.211 -22.234 5.613 1 63.03 235 GLN A C 1
ATOM 1885 O O . GLN A 1 235 ? -14.305 -21.531 4.609 1 63.03 235 GLN A O 1
ATOM 1890 N N . ASN A 1 236 ? -15.18 -22.609 6.227 1 67.56 236 ASN A N 1
ATOM 1891 C CA . ASN A 1 236 ? -16.359 -21.75 6.246 1 67.56 236 ASN A CA 1
ATOM 1892 C C . ASN A 1 236 ? -16.172 -20.562 7.188 1 67.56 236 ASN A C 1
ATOM 1894 O O . ASN A 1 236 ? -16.172 -20.734 8.406 1 67.56 236 ASN A O 1
ATOM 1898 N N . TYR A 1 237 ? -15.906 -19.516 6.617 1 77.06 237 TYR A N 1
ATOM 1899 C CA . TYR A 1 237 ? -15.656 -18.328 7.43 1 77.06 237 TYR A CA 1
ATOM 1900 C C . TYR A 1 237 ? -16.969 -17.703 7.91 1 77.06 237 TYR A C 1
ATOM 1902 O O . TYR A 1 237 ? -17.891 -17.531 7.121 1 77.06 237 TYR A O 1
ATOM 1910 N N . SER A 1 238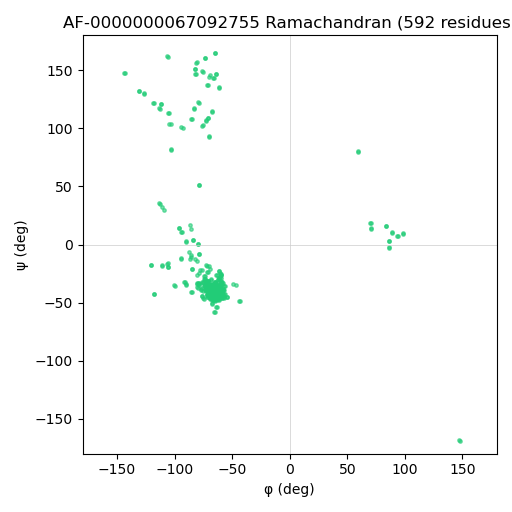 ? -17.094 -17.594 9.242 1 80.81 238 SER A N 1
ATOM 1911 C CA . SER A 1 238 ? -18.25 -16.953 9.844 1 80.81 238 SER A CA 1
ATOM 1912 C C . SER A 1 238 ? -18.328 -15.469 9.469 1 80.81 238 SER A C 1
ATOM 1914 O O . SER A 1 238 ? -17.297 -14.836 9.219 1 80.81 238 SER A O 1
ATOM 1916 N N . HIS A 1 239 ? -19.531 -14.992 9.352 1 82.94 239 HIS A N 1
ATOM 1917 C CA . HIS A 1 239 ? -19.766 -13.578 9.07 1 82.94 239 HIS A CA 1
ATOM 1918 C C . HIS A 1 239 ? -19.188 -12.695 10.164 1 82.94 239 HIS A C 1
ATOM 1920 O O . HIS A 1 239 ? -18.766 -11.57 9.906 1 82.94 239 HIS A O 1
ATOM 1926 N N . ILE A 1 240 ? -19.141 -13.273 11.312 1 85.62 240 ILE A N 1
ATOM 1927 C CA . ILE A 1 240 ? -18.625 -12.516 12.453 1 85.62 240 ILE A CA 1
ATOM 1928 C C . ILE A 1 240 ? -17.109 -12.32 12.305 1 85.62 240 ILE A C 1
ATOM 1930 O O . ILE A 1 240 ? -16.578 -11.25 12.602 1 85.62 240 ILE A O 1
ATOM 1934 N N . TYR A 1 241 ? -16.469 -13.336 11.781 1 88.44 241 TYR A N 1
ATOM 1935 C CA . TYR A 1 241 ? -15.023 -13.266 11.562 1 88.44 241 TYR A CA 1
ATOM 1936 C C . TYR A 1 241 ? -14.68 -12.18 10.547 1 88.44 241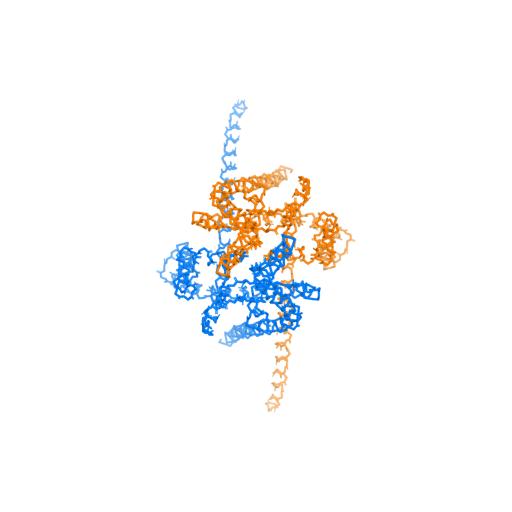 TYR A C 1
ATOM 1938 O O . TYR A 1 241 ? -13.781 -11.359 10.781 1 88.44 241 TYR A O 1
ATOM 1946 N N . MET A 1 242 ? -15.453 -12.07 9.586 1 84.44 242 MET A N 1
ATOM 1947 C CA . MET A 1 242 ? -15.211 -11.078 8.547 1 84.44 242 MET A CA 1
ATOM 1948 C C . MET A 1 242 ? -15.484 -9.664 9.062 1 84.44 242 MET A C 1
ATOM 1950 O O . MET A 1 242 ? -14.773 -8.727 8.711 1 84.44 242 MET A O 1
ATOM 1954 N N . ALA A 1 243 ? -16.453 -9.586 9.859 1 85 243 ALA A N 1
ATOM 1955 C CA . ALA A 1 243 ? -16.781 -8.281 10.445 1 85 243 ALA A CA 1
ATOM 1956 C C . ALA A 1 243 ? -15.664 -7.812 11.383 1 85 243 ALA A C 1
ATOM 1958 O O . ALA A 1 243 ? -15.281 -6.645 11.352 1 85 243 ALA A O 1
ATOM 1959 N N . ILE A 1 244 ? -15.164 -8.719 12.125 1 90 244 ILE A N 1
ATOM 1960 C CA . ILE A 1 244 ? -14.086 -8.406 13.062 1 90 244 ILE A CA 1
ATOM 1961 C C . ILE A 1 244 ? -12.844 -7.965 12.289 1 90 244 ILE A C 1
ATOM 1963 O O . ILE A 1 244 ? -12.18 -7.004 12.672 1 90 244 ILE A O 1
ATOM 1967 N N . ILE A 1 245 ? -12.602 -8.578 11.195 1 89.62 245 ILE A N 1
ATOM 1968 C CA . ILE A 1 245 ? -11.422 -8.273 10.391 1 89.62 245 ILE A CA 1
ATOM 1969 C C . ILE A 1 245 ? -11.578 -6.891 9.75 1 89.62 245 ILE A C 1
ATOM 1971 O O . ILE A 1 245 ? -10.617 -6.125 9.664 1 89.62 245 ILE A O 1
ATOM 1975 N N . MET A 1 246 ? -12.758 -6.551 9.359 1 86 246 MET A N 1
ATOM 1976 C CA . MET A 1 246 ? -13.008 -5.242 8.766 1 86 246 MET A CA 1
ATOM 1977 C C . MET A 1 246 ? -12.789 -4.129 9.789 1 86 246 MET A C 1
ATOM 1979 O O . MET A 1 246 ? -12.203 -3.094 9.477 1 86 246 MET A O 1
ATOM 1983 N N . LEU A 1 247 ? -13.227 -4.371 10.922 1 87.44 247 LEU A N 1
ATOM 1984 C CA . LEU A 1 247 ? -13.047 -3.4 12 1 87.44 247 LEU A CA 1
ATOM 1985 C C . LEU A 1 247 ? -11.578 -3.303 12.398 1 87.44 247 LEU A C 1
ATOM 1987 O O . LEU A 1 247 ? -11.055 -2.203 12.609 1 87.44 247 LEU A O 1
ATOM 1991 N N . TRP A 1 248 ? -10.953 -4.504 12.469 1 93.88 248 TRP A N 1
ATOM 1992 C CA . TRP A 1 248 ? -9.531 -4.547 12.773 1 93.88 248 TRP A CA 1
ATOM 1993 C C . TRP A 1 248 ? -8.727 -3.77 11.742 1 93.88 248 TRP A C 1
ATOM 1995 O O . TRP A 1 248 ? -7.82 -3.01 12.086 1 93.88 248 TRP A O 1
ATOM 2005 N N . CYS A 1 249 ? -9.102 -3.871 10.562 1 90.88 249 CYS A N 1
ATOM 2006 C CA . CYS A 1 249 ? -8.391 -3.203 9.477 1 90.88 249 CYS A CA 1
ATOM 2007 C C . CYS A 1 249 ? -8.602 -1.696 9.531 1 90.88 249 CYS A C 1
ATOM 2009 O O . CYS A 1 249 ? -7.656 -0.922 9.391 1 90.88 249 CYS A O 1
ATOM 2011 N N . ALA A 1 250 ? -9.82 -1.254 9.766 1 87.56 250 ALA A N 1
ATOM 2012 C CA . ALA A 1 250 ? -10.133 0.173 9.781 1 87.56 250 ALA A CA 1
ATOM 2013 C C . ALA A 1 250 ? -9.414 0.879 10.922 1 87.56 250 ALA A C 1
ATOM 2015 O O . ALA A 1 250 ? -8.734 1.884 10.711 1 87.56 250 ALA A O 1
ATOM 2016 N N . PHE A 1 251 ? -9.438 0.286 12.047 1 92.56 251 PHE A N 1
ATOM 2017 C CA . PHE A 1 251 ? -8.82 0.911 13.211 1 92.56 251 PHE A CA 1
ATOM 2018 C C . PHE A 1 251 ? -7.316 0.692 13.211 1 92.56 251 PHE A C 1
ATOM 2020 O O . PHE A 1 251 ? -6.555 1.558 13.648 1 92.56 251 PHE A O 1
ATOM 2027 N N . GLY A 1 252 ? -6.973 -0.451 12.773 1 95.56 252 GLY A N 1
ATOM 2028 C CA . GLY A 1 252 ? -5.551 -0.743 12.711 1 95.56 252 GLY A CA 1
ATOM 2029 C C . GLY A 1 252 ? -4.805 0.152 11.734 1 95.56 252 GLY A C 1
ATOM 2030 O O . GLY A 1 252 ? -3.705 0.622 12.039 1 95.56 252 GLY A O 1
ATOM 2031 N N . LEU A 1 253 ? -5.402 0.423 10.602 1 94.75 253 LEU A N 1
ATOM 2032 C CA . LEU A 1 253 ? -4.801 1.305 9.602 1 94.75 253 LEU A CA 1
ATOM 2033 C C . LEU A 1 253 ? -4.613 2.711 10.164 1 94.75 253 LEU A C 1
ATOM 2035 O O . LEU A 1 253 ? -3.576 3.338 9.945 1 94.75 253 LEU A O 1
ATOM 2039 N N . THR A 1 254 ? -5.594 3.16 10.875 1 92.94 254 THR A N 1
ATOM 2040 C CA . THR A 1 254 ? -5.512 4.484 11.477 1 92.94 254 THR A CA 1
ATOM 2041 C C . THR A 1 254 ? -4.41 4.531 12.531 1 92.94 254 THR A C 1
ATOM 2043 O O . THR A 1 254 ? -3.613 5.473 12.562 1 92.94 254 THR A O 1
ATOM 2046 N N . TRP A 1 255 ? -4.379 3.539 13.273 1 94 255 TRP A N 1
ATOM 2047 C CA . TRP A 1 255 ? -3.389 3.49 14.344 1 94 255 TRP A CA 1
ATOM 2048 C C . TRP A 1 255 ? -1.975 3.449 13.773 1 94 255 TRP A C 1
ATOM 2050 O O . TRP A 1 255 ? -1.088 4.164 14.25 1 94 255 TRP A O 1
ATOM 2060 N N . ILE A 1 256 ? -1.739 2.664 12.805 1 94.81 256 ILE A N 1
ATOM 2061 C CA . ILE A 1 256 ? -0.395 2.52 12.25 1 94.81 256 ILE A CA 1
ATOM 2062 C C . ILE A 1 256 ? 0.013 3.809 11.539 1 94.81 256 ILE A C 1
ATOM 2064 O O . ILE A 1 256 ? 1.185 4.195 11.57 1 94.81 256 ILE A O 1
ATOM 2068 N N . ALA A 1 257 ? -0.94 4.422 10.914 1 91.19 257 ALA A N 1
ATOM 2069 C CA . ALA A 1 257 ? -0.658 5.707 10.281 1 91.19 257 ALA A CA 1
ATOM 2070 C C . ALA A 1 257 ? -0.209 6.742 11.305 1 91.19 257 ALA A C 1
ATOM 2072 O O . ALA A 1 257 ? 0.737 7.496 11.062 1 91.19 257 ALA A O 1
ATOM 2073 N N . LEU A 1 258 ? -0.897 6.742 12.406 1 90.06 258 LEU A N 1
ATOM 2074 C CA . LEU A 1 258 ? -0.527 7.648 13.484 1 90.06 258 LEU A CA 1
ATOM 2075 C C . LEU A 1 258 ? 0.85 7.301 14.039 1 90.06 258 LEU A C 1
ATOM 2077 O O . LEU A 1 258 ? 1.646 8.195 14.344 1 90.06 258 LEU A O 1
ATOM 2081 N N . LEU A 1 259 ? 1.081 6.078 14.125 1 91.38 259 LEU A N 1
ATOM 2082 C CA . LEU A 1 259 ? 2.369 5.605 14.625 1 91.38 259 LEU A CA 1
ATOM 2083 C C . LEU A 1 259 ? 3.5 6.039 13.695 1 91.38 259 LEU A C 1
ATOM 2085 O O . LEU A 1 259 ? 4.516 6.57 14.148 1 91.38 259 LEU A O 1
ATOM 2089 N N . PHE A 1 260 ? 3.348 5.848 12.414 1 91.56 260 PHE A N 1
ATOM 2090 C CA . PHE A 1 260 ? 4.375 6.211 11.445 1 91.56 260 PHE A CA 1
ATOM 2091 C C . PHE A 1 260 ? 4.586 7.719 11.414 1 91.56 260 PHE A C 1
ATOM 2093 O O . PHE A 1 260 ? 5.707 8.195 11.234 1 91.56 260 PHE A O 1
ATOM 2100 N N . ASP A 1 261 ? 3.484 8.367 11.602 1 86.88 261 ASP A N 1
ATOM 2101 C CA . ASP A 1 261 ? 3.598 9.82 11.68 1 86.88 261 ASP A CA 1
ATOM 2102 C C . ASP A 1 261 ? 4.422 10.242 12.898 1 86.88 261 ASP A C 1
ATOM 2104 O O . ASP A 1 261 ? 5.266 11.133 12.797 1 86.88 261 ASP A O 1
ATOM 2108 N N . LEU A 1 262 ? 4.137 9.648 13.969 1 85.69 262 LEU A N 1
ATOM 2109 C CA . LEU A 1 262 ? 4.875 9.93 15.195 1 85.69 262 LEU A CA 1
ATOM 2110 C C . LEU A 1 262 ? 6.348 9.578 15.047 1 85.69 262 LEU A C 1
ATOM 2112 O O . LEU A 1 262 ? 7.223 10.352 15.453 1 85.69 262 LEU A O 1
ATOM 2116 N N . PHE A 1 263 ? 6.641 8.484 14.453 1 89.19 263 PHE A N 1
ATOM 2117 C CA . PHE A 1 263 ? 8.016 8.062 14.234 1 89.19 263 PHE A CA 1
ATOM 2118 C C . PHE A 1 263 ? 8.742 9.023 13.305 1 89.19 263 PHE A C 1
ATOM 2120 O O . PHE A 1 263 ? 9.906 9.359 13.531 1 89.19 263 PHE A O 1
ATOM 2127 N N . ALA A 1 264 ? 8.078 9.406 12.281 1 87.38 264 ALA A N 1
ATOM 2128 C CA . ALA A 1 264 ? 8.664 10.344 11.328 1 87.38 264 ALA A CA 1
ATOM 2129 C C . ALA A 1 264 ? 8.984 11.68 12 1 87.38 264 ALA A C 1
ATOM 2131 O O . ALA A 1 264 ? 10.07 12.234 11.797 1 87.38 264 ALA A O 1
ATOM 2132 N N . LYS A 1 265 ? 8.125 12.125 12.797 1 83.31 265 LYS A N 1
ATOM 2133 C CA . LYS A 1 265 ? 8.336 13.391 13.5 1 83.31 265 LYS A CA 1
ATOM 2134 C C . LYS A 1 265 ? 9.492 13.281 14.492 1 83.31 265 LYS A C 1
ATOM 2136 O O . LYS A 1 265 ? 10.305 14.203 14.609 1 83.31 265 LYS A O 1
ATOM 2141 N N . THR A 1 266 ? 9.562 12.211 15.164 1 82.31 266 THR A N 1
ATOM 2142 C CA . THR A 1 266 ? 10.633 12 16.141 1 82.31 266 THR A CA 1
ATOM 2143 C C . THR A 1 266 ? 11.984 11.914 15.43 1 82.31 266 THR A C 1
ATOM 2145 O O . THR A 1 266 ? 12.977 12.477 15.914 1 82.31 266 THR A O 1
ATOM 2148 N N . LEU A 1 267 ? 11.992 11.234 14.352 1 81.69 267 LEU A N 1
ATOM 2149 C CA . LEU A 1 267 ? 13.227 11.102 13.586 1 81.69 267 LEU A CA 1
ATOM 2150 C C . LEU A 1 267 ? 13.664 12.453 13.031 1 81.69 267 LEU A C 1
ATOM 2152 O O . LEU A 1 267 ? 14.859 12.758 13 1 81.69 267 LEU A O 1
ATOM 2156 N N . GLU A 1 268 ? 12.727 13.219 12.656 1 80.88 268 GLU A N 1
ATOM 2157 C CA . GLU A 1 268 ? 13.031 14.555 12.133 1 80.88 268 GLU A CA 1
ATOM 2158 C C . GLU A 1 268 ? 13.562 15.469 13.234 1 80.88 268 GLU A C 1
ATOM 2160 O O . GLU A 1 268 ? 14.484 16.25 13.008 1 80.88 268 GLU A O 1
ATOM 2165 N N . LYS A 1 269 ? 12.969 15.367 14.32 1 78.06 269 LYS A N 1
ATOM 2166 C CA . LYS A 1 269 ? 13.406 16.188 15.453 1 78.06 269 LYS A CA 1
ATOM 2167 C C . LYS A 1 269 ? 14.82 15.805 15.891 1 78.06 269 LYS A C 1
ATOM 2169 O O . LYS A 1 269 ? 15.625 16.672 16.219 1 78.06 269 LYS A O 1
ATOM 2174 N N . THR A 1 270 ? 15.062 14.633 15.898 1 75.06 270 THR A N 1
ATOM 2175 C CA . THR A 1 270 ? 16.391 14.164 16.266 1 75.06 270 THR A CA 1
ATOM 2176 C C . THR A 1 270 ? 17.438 14.641 15.258 1 75.06 270 THR A C 1
ATOM 2178 O O . THR A 1 270 ? 18.547 15.031 15.641 1 75.06 270 THR A O 1
ATOM 2181 N N . LYS A 1 271 ? 17.094 14.609 14.023 1 73.44 271 LYS A N 1
ATOM 2182 C CA . LYS A 1 271 ? 18 15.094 12.977 1 73.44 271 LYS A CA 1
ATOM 2183 C C . LYS A 1 271 ? 18.297 16.578 13.156 1 73.44 271 LYS A C 1
ATOM 2185 O O . LYS A 1 271 ? 19.438 17 13.016 1 73.44 271 LYS A O 1
ATOM 2190 N N . THR A 1 272 ? 17.266 17.281 13.492 1 69.69 272 THR A N 1
ATOM 2191 C CA . THR A 1 272 ? 17.438 18.719 13.68 1 69.69 272 THR A CA 1
ATOM 2192 C C . THR A 1 272 ? 18.297 19.016 14.906 1 69.69 272 THR A C 1
ATOM 2194 O O . THR A 1 272 ? 19.141 19.906 14.883 1 69.69 272 THR A O 1
ATOM 2197 N N . LYS A 1 273 ? 18.125 18.219 15.852 1 69.25 273 LYS A N 1
ATOM 2198 C CA . LYS A 1 273 ? 18.906 18.391 17.062 1 69.25 273 LYS A CA 1
ATOM 2199 C C . LYS A 1 273 ? 20.375 18.062 16.812 1 69.25 273 LYS A C 1
ATOM 2201 O O . LYS A 1 273 ? 21.266 18.766 17.297 1 69.25 273 LYS A O 1
ATOM 2206 N N . LEU A 1 274 ? 20.516 17.125 16.078 1 68.69 274 LEU A N 1
ATOM 2207 C CA . LEU A 1 274 ? 21.875 16.719 15.766 1 68.69 274 LEU A CA 1
ATOM 2208 C C . LEU A 1 274 ? 22.562 17.75 14.875 1 68.69 274 LEU A C 1
ATOM 2210 O O . LEU A 1 274 ? 23.75 18.047 15.047 1 68.69 274 LEU A O 1
ATOM 2214 N N . THR A 1 275 ? 21.812 18.266 13.961 1 67.75 275 THR A N 1
ATOM 2215 C CA . THR A 1 275 ? 22.344 19.297 13.078 1 67.75 275 THR A CA 1
ATOM 2216 C C . THR A 1 275 ? 22.641 20.578 13.852 1 67.75 275 THR A C 1
ATOM 2218 O O . THR A 1 275 ? 23.672 21.219 13.625 1 67.75 275 THR A O 1
ATOM 2221 N N . CYS A 1 276 ? 21.75 20.875 14.719 1 63.19 276 CYS A N 1
ATOM 2222 C CA . CYS A 1 276 ? 21.953 22.062 15.539 1 63.19 276 CYS A CA 1
ATOM 2223 C C . CYS A 1 276 ? 23.141 21.875 16.469 1 63.19 276 CYS A C 1
ATOM 2225 O O . CYS A 1 276 ? 23.938 22.797 16.656 1 63.19 276 CYS A O 1
ATOM 2227 N N . HIS A 1 277 ? 23.281 20.734 16.969 1 66.69 277 HIS A N 1
ATOM 2228 C CA . HIS A 1 277 ? 24.406 20.453 17.859 1 66.69 277 HIS A CA 1
ATOM 2229 C C . HIS A 1 277 ? 25.734 20.5 17.109 1 66.69 277 HIS A C 1
ATOM 2231 O O . HIS A 1 277 ? 26.719 21.047 17.609 1 66.69 277 HIS A O 1
ATOM 2237 N N . LYS A 1 278 ? 25.766 20.078 15.93 1 66 278 LYS A N 1
ATOM 2238 C CA . LYS A 1 278 ? 26.984 20.078 15.109 1 66 278 LYS A CA 1
ATOM 2239 C C . LYS A 1 278 ? 27.344 21.5 14.68 1 66 278 LYS A C 1
ATOM 2241 O O . LYS A 1 278 ? 28.516 21.859 14.656 1 66 278 LYS A O 1
ATOM 2246 N N . LEU A 1 279 ? 26.281 22.188 14.359 1 62.81 279 LEU A N 1
ATOM 2247 C CA . LEU A 1 279 ? 26.484 23.578 13.977 1 62.81 279 LEU A CA 1
ATOM 2248 C C . LEU A 1 279 ? 27 24.406 15.156 1 62.81 279 LEU A C 1
ATOM 2250 O O . LEU A 1 279 ? 27.891 25.25 14.992 1 62.81 279 LEU A O 1
ATOM 2254 N N . CYS A 1 280 ? 26.391 24.078 16.25 1 62.12 280 CYS A N 1
ATOM 2255 C CA . CYS A 1 280 ? 26.844 24.766 17.453 1 62.12 280 CYS A CA 1
ATOM 2256 C C . CYS A 1 280 ? 28.281 24.406 17.781 1 62.12 280 CYS A C 1
ATOM 2258 O O . CYS A 1 280 ? 29.062 25.266 18.188 1 62.12 280 CYS A O 1
ATOM 2260 N N . GLN A 1 281 ? 28.625 23.234 17.547 1 65.69 281 GLN A N 1
ATOM 2261 C CA . GLN A 1 281 ? 30 22.797 17.797 1 65.69 281 GLN A CA 1
ATOM 2262 C C . GLN A 1 281 ? 30.969 23.406 16.797 1 65.69 281 GLN A C 1
ATOM 2264 O O . GLN A 1 281 ? 32.094 23.797 17.172 1 65.69 281 GLN A O 1
ATOM 2269 N N . THR A 1 282 ? 30.594 23.469 15.516 1 63.22 282 THR A N 1
ATOM 2270 C CA . THR A 1 282 ? 31.422 24.062 14.484 1 63.22 282 THR A CA 1
ATOM 2271 C C . THR A 1 282 ? 31.625 25.562 14.742 1 63.22 282 THR A C 1
ATOM 2273 O O . THR A 1 282 ? 32.719 26.094 14.539 1 63.22 282 THR A O 1
ATOM 2276 N N . GLU A 1 283 ? 30.547 26.219 15.195 1 59.81 283 GLU A N 1
ATOM 2277 C CA . GLU A 1 283 ? 30.641 27.625 15.547 1 59.81 283 GLU A CA 1
ATOM 2278 C C . GLU A 1 283 ? 31.578 27.844 16.734 1 59.81 283 GLU A C 1
ATOM 2280 O O . GLU A 1 283 ? 32.344 28.812 16.75 1 59.81 283 GLU A O 1
ATOM 2285 N N . ARG A 1 284 ? 31.406 27.031 17.688 1 60.44 284 ARG A N 1
ATOM 2286 C CA . ARG A 1 284 ? 32.281 27.125 18.859 1 60.44 284 ARG A CA 1
ATOM 2287 C C . ARG A 1 284 ? 33.75 26.922 18.453 1 60.44 284 ARG A C 1
ATOM 2289 O O . ARG A 1 284 ? 34.625 27.609 18.969 1 60.44 284 ARG A O 1
ATOM 2296 N N . LYS A 1 285 ? 34 26.18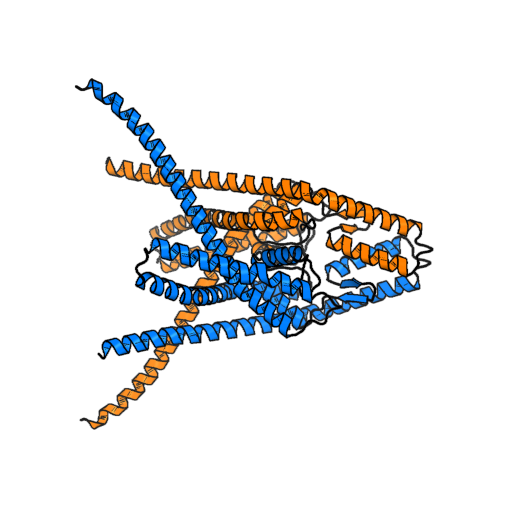8 17.531 1 64.44 285 LYS A N 1
ATOM 2297 C CA . LYS A 1 285 ? 35.375 25.953 17.062 1 64.44 285 LYS A CA 1
ATOM 2298 C C . LYS A 1 285 ? 35.875 27.125 16.234 1 64.44 285 LYS A C 1
ATOM 2300 O O . LYS A 1 285 ? 37.031 27.5 16.312 1 64.44 285 LYS A O 1
ATOM 2305 N N . SER A 1 286 ? 34.938 27.641 15.453 1 57.66 286 SER A N 1
ATOM 2306 C CA . SER A 1 286 ? 35.312 28.797 14.641 1 57.66 286 SER A CA 1
ATOM 2307 C C . SER A 1 286 ? 35.531 30.031 15.508 1 57.66 286 SER A C 1
ATOM 2309 O O . SER A 1 286 ? 36.438 30.812 15.258 1 57.66 286 SER A O 1
ATOM 2311 N N . SER A 1 287 ? 34.625 30.234 16.484 1 55.09 287 SER A N 1
ATOM 2312 C CA . SER A 1 287 ? 34.75 31.375 17.406 1 55.09 287 SER A CA 1
ATOM 2313 C C . SER A 1 287 ? 36 31.234 18.266 1 55.09 287 SER A C 1
ATOM 2315 O O . SER A 1 287 ? 36.656 32.25 18.594 1 55.09 287 SER A O 1
ATOM 2317 N N . GLY A 1 288 ? 36.25 30.125 18.656 1 54.12 288 GLY A N 1
ATOM 2318 C CA . GLY A 1 288 ? 37.5 29.969 19.422 1 54.12 288 GLY A CA 1
ATOM 2319 C C . GLY A 1 288 ? 38.719 30.328 18.625 1 54.12 288 GLY A C 1
ATOM 2320 O O . GLY A 1 288 ? 39.719 30.781 19.203 1 54.12 288 GLY A O 1
ATOM 2321 N N . LYS A 1 289 ? 38.75 30.312 17.344 1 54.44 289 LYS A N 1
ATOM 2322 C CA . LYS A 1 289 ? 39.906 30.734 16.516 1 54.44 289 LYS A CA 1
ATOM 2323 C C . LYS A 1 289 ? 39.938 32.25 16.391 1 54.44 289 LYS A C 1
ATOM 2325 O O . LYS A 1 289 ? 41.031 32.844 16.188 1 54.44 289 LYS A O 1
ATOM 2330 N N . SER A 1 290 ? 38.812 32.906 16.5 1 45.56 290 SER A N 1
ATOM 2331 C CA . SER A 1 290 ? 38.875 34.344 16.359 1 45.56 290 SER A CA 1
ATOM 2332 C C . SER A 1 290 ? 39.438 35.031 17.594 1 45.56 290 SER A C 1
ATOM 2334 O O . SER A 1 290 ? 39.938 36.156 17.531 1 45.56 290 SER A O 1
ATOM 2336 N N . SER A 1 291 ? 39.406 34.406 18.766 1 44.09 291 SER A N 1
ATOM 2337 C CA . SER A 1 291 ? 39.938 35.125 19.938 1 44.09 291 SER A CA 1
ATOM 2338 C C . SER A 1 291 ? 41.469 35.25 19.844 1 44.09 291 SER A C 1
ATOM 2340 O O . SER A 1 291 ? 42.062 36.031 20.594 1 44.09 291 SER A O 1
ATOM 2342 N N . TYR A 1 292 ? 42.188 34.5 19.078 1 41.25 292 TYR A N 1
ATOM 2343 C CA . TYR A 1 292 ? 43.625 34.688 19.156 1 41.25 292 TYR A CA 1
ATOM 2344 C C . TYR A 1 292 ? 44.031 35.875 18.297 1 41.25 292 TYR A C 1
ATOM 2346 O O . TYR A 1 292 ? 45.219 36.25 18.281 1 41.25 292 TYR A O 1
ATOM 2354 N N . ILE A 1 293 ? 43.188 36.438 17.406 1 39.38 293 ILE A N 1
ATOM 2355 C CA . ILE A 1 293 ? 43.781 37.469 16.547 1 39.38 293 ILE A CA 1
ATOM 2356 C C . ILE A 1 293 ? 43.719 38.812 17.234 1 39.38 293 ILE A C 1
ATOM 2358 O O . ILE A 1 293 ? 44.312 39.781 16.766 1 39.38 293 ILE A O 1
ATOM 2362 N N . TRP A 1 294 ? 42.969 39.031 18.359 1 36.94 294 TRP A N 1
ATOM 2363 C CA . TRP A 1 294 ? 42.969 40.406 18.797 1 36.94 294 TRP A CA 1
ATOM 2364 C C . TRP A 1 294 ? 44.188 40.719 19.656 1 36.94 294 TRP A C 1
ATOM 2366 O O . TRP A 1 294 ? 44.25 41.75 20.312 1 36.94 294 TRP A O 1
ATOM 2376 N N . PRO A 1 295 ? 45.156 39.781 19.859 1 37.78 295 PRO A N 1
ATOM 2377 C CA . PRO A 1 295 ? 46.156 40.344 20.75 1 37.78 295 PRO A CA 1
ATOM 2378 C C . PRO A 1 295 ? 46.812 41.625 20.172 1 37.78 295 PRO A C 1
ATOM 2380 O O . PRO A 1 295 ? 47.406 42.406 20.906 1 37.78 295 PRO A O 1
ATOM 2383 N N . PHE A 1 296 ? 46.938 41.719 18.844 1 35.09 296 PHE A N 1
ATOM 2384 C CA . PHE A 1 296 ? 47.969 42.688 18.438 1 35.09 296 PHE A CA 1
ATOM 2385 C C . PHE A 1 296 ? 47.5 44.125 18.672 1 35.09 296 PHE A C 1
ATOM 2387 O O . PHE A 1 296 ? 48.281 45.062 18.641 1 35.09 296 PHE A O 1
ATOM 2394 N N . PHE A 1 297 ? 46.156 44.531 18.578 1 29.09 297 PHE A N 1
ATOM 2395 C CA . PHE A 1 297 ? 45.969 45.969 18.609 1 29.09 297 PHE A CA 1
ATOM 2396 C C . PHE A 1 297 ? 45.875 46.469 20.047 1 29.09 297 PHE A C 1
ATOM 2398 O O . PHE A 1 297 ? 45.406 47.594 20.297 1 29.09 297 PHE A O 1
ATOM 2405 N N . ALA A 1 298 ? 46.312 45.656 21.047 1 24.36 298 ALA A N 1
ATOM 2406 C CA . ALA A 1 298 ? 46.719 46.438 22.203 1 24.36 298 ALA A CA 1
ATOM 2407 C C . ALA A 1 298 ? 48.094 47.031 21.984 1 24.36 298 ALA A C 1
ATOM 2409 O O . ALA A 1 298 ? 48.969 46.375 21.422 1 24.36 298 ALA A O 1
ATOM 2410 N N . MET B 1 1 ? 24.234 47.438 6.938 1 37.31 1 MET B N 1
ATOM 2411 C CA . MET B 1 1 ? 24.922 46.594 5.969 1 37.31 1 MET B CA 1
ATOM 2412 C C . MET B 1 1 ? 25.375 45.281 6.609 1 37.31 1 MET B C 1
ATOM 2414 O O . MET B 1 1 ? 25.281 44.219 6 1 37.31 1 MET B O 1
ATOM 2418 N N . GLU B 1 2 ? 25.906 45.25 7.82 1 43.97 2 GLU B N 1
ATOM 2419 C CA . GLU B 1 2 ? 26.391 44.062 8.508 1 43.97 2 GLU B CA 1
ATOM 2420 C C . GLU B 1 2 ? 25.25 43.156 8.922 1 43.97 2 GLU B C 1
ATOM 2422 O O . GLU B 1 2 ? 25.359 41.906 8.844 1 43.97 2 GLU B O 1
ATOM 2427 N N . GLU B 1 3 ? 24.141 43.656 9.305 1 47.88 3 GLU B N 1
ATOM 2428 C CA . GLU B 1 3 ? 23 42.812 9.703 1 47.88 3 GLU B CA 1
ATOM 2429 C C . GLU B 1 3 ? 22.438 42.062 8.523 1 47.88 3 GLU B C 1
ATOM 2431 O O . GLU B 1 3 ? 22.031 40.906 8.664 1 47.88 3 GLU B O 1
ATOM 2436 N N . ASP B 1 4 ? 22.453 42.625 7.375 1 48.47 4 ASP B N 1
ATOM 2437 C CA . ASP B 1 4 ? 21.953 41.969 6.176 1 48.47 4 ASP B CA 1
ATOM 2438 C C . ASP B 1 4 ? 22.875 40.844 5.738 1 48.47 4 ASP B C 1
ATOM 2440 O O . ASP B 1 4 ? 22.406 39.781 5.27 1 48.47 4 ASP B O 1
ATOM 2444 N N . LEU B 1 5 ? 24.094 40.969 5.965 1 44.38 5 LEU B N 1
ATOM 2445 C CA . LEU B 1 5 ? 25.031 39.938 5.605 1 44.38 5 LEU B CA 1
ATOM 2446 C C . LEU B 1 5 ? 24.859 38.719 6.512 1 44.38 5 LEU B C 1
ATOM 2448 O O . LEU B 1 5 ? 24.922 37.562 6.043 1 44.38 5 LEU B O 1
ATOM 2452 N N . TRP B 1 6 ? 24.562 38.938 7.789 1 49.19 6 TRP B N 1
ATOM 2453 C CA . TRP B 1 6 ? 24.328 37.844 8.719 1 49.19 6 TRP B CA 1
ATOM 2454 C C . TRP B 1 6 ? 23.047 37.094 8.367 1 49.19 6 TRP B C 1
ATOM 2456 O O . TRP B 1 6 ? 23.016 35.875 8.406 1 49.19 6 TRP B O 1
ATOM 2466 N N . SER B 1 7 ? 22.109 37.812 7.914 1 50.62 7 SER B N 1
ATOM 2467 C CA . SER B 1 7 ? 20.859 37.156 7.523 1 50.62 7 SER B CA 1
ATOM 2468 C C . SER B 1 7 ? 21.047 36.344 6.246 1 50.62 7 SER B C 1
ATOM 2470 O O . SER B 1 7 ? 20.5 35.25 6.125 1 50.62 7 SER B O 1
ATOM 2472 N N . LEU B 1 8 ? 21.844 36.844 5.41 1 47.97 8 LEU B N 1
ATOM 2473 C CA . LEU B 1 8 ? 22.109 36.094 4.18 1 47.97 8 LEU B CA 1
ATOM 2474 C C . LEU B 1 8 ? 22.953 34.844 4.465 1 47.97 8 LEU B C 1
ATOM 2476 O O . LEU B 1 8 ? 22.688 33.781 3.896 1 47.97 8 LEU B O 1
ATOM 2480 N N . ASP B 1 9 ? 23.984 35.031 5.258 1 48.25 9 ASP B N 1
ATOM 2481 C CA . ASP B 1 9 ? 24.797 33.875 5.633 1 48.25 9 ASP B CA 1
ATOM 2482 C C . ASP B 1 9 ? 23.953 32.812 6.344 1 48.25 9 ASP B C 1
ATOM 2484 O O . ASP B 1 9 ? 24.078 31.609 6.082 1 48.25 9 ASP B O 1
ATOM 2488 N N . PHE B 1 10 ? 23.062 33.344 7.223 1 50.12 10 PHE B N 1
ATOM 2489 C CA . PHE B 1 10 ? 22.188 32.406 7.93 1 50.12 10 PHE B CA 1
ATOM 2490 C C . PHE B 1 10 ? 21.234 31.719 6.961 1 50.12 10 PHE B C 1
ATOM 2492 O O . PHE B 1 10 ? 20.984 30.516 7.078 1 50.12 10 PHE B O 1
ATOM 2499 N N . PHE B 1 11 ? 20.688 32.5 6.02 1 48.91 11 PHE B N 1
ATOM 2500 C CA . PHE B 1 11 ? 19.828 31.906 4.992 1 48.91 11 PHE B CA 1
ATOM 2501 C C . PHE B 1 11 ? 20.594 30.906 4.145 1 48.91 11 PHE B C 1
ATOM 2503 O O . PHE B 1 11 ? 20.078 29.828 3.846 1 48.91 11 PHE B O 1
ATOM 2510 N N . LEU B 1 12 ? 21.766 31.281 3.768 1 46.94 12 LEU B N 1
ATOM 2511 C CA . LEU B 1 12 ? 22.594 30.375 2.988 1 46.94 12 LEU B CA 1
ATOM 2512 C C . LEU B 1 12 ? 22.969 29.141 3.807 1 46.94 12 LEU B C 1
ATOM 2514 O O . LEU B 1 12 ? 22.984 28.016 3.281 1 46.94 12 LEU B O 1
ATOM 2518 N N . ILE B 1 13 ? 23.234 29.328 5 1 48.84 13 ILE B N 1
ATOM 2519 C CA . ILE B 1 13 ? 23.547 28.219 5.891 1 48.84 13 ILE B CA 1
ATOM 2520 C C . ILE B 1 13 ? 22.328 27.328 6.047 1 48.84 13 ILE B C 1
ATOM 2522 O O . ILE B 1 13 ? 22.438 26.094 6.031 1 48.84 13 ILE B O 1
ATOM 2526 N N . GLU B 1 14 ? 21.172 27.922 6.18 1 52.88 14 GLU B N 1
ATOM 2527 C CA . GLU B 1 14 ? 19.938 27.141 6.27 1 52.88 14 GLU B CA 1
ATOM 2528 C C . GLU B 1 14 ? 19.656 26.391 4.977 1 52.88 14 GLU B C 1
ATOM 2530 O O . GLU B 1 14 ? 19.188 25.25 5.008 1 52.88 14 GLU B O 1
ATOM 2535 N N . LEU B 1 15 ? 19.969 27.078 3.934 1 50.41 15 LEU B N 1
ATOM 2536 C CA . LEU B 1 15 ? 19.797 26.453 2.627 1 50.41 15 LEU B CA 1
ATOM 2537 C C . LEU B 1 15 ? 20.781 25.297 2.447 1 50.41 15 LEU B C 1
ATOM 2539 O O . LEU B 1 15 ? 20.406 24.234 1.945 1 50.41 15 LEU B O 1
ATOM 2543 N N . VAL B 1 16 ? 22.078 25.656 2.721 1 49.75 16 VAL B N 1
ATOM 2544 C CA . VAL B 1 16 ? 23.094 24.625 2.598 1 49.75 16 VAL B CA 1
ATOM 2545 C C . VAL B 1 16 ? 22.812 23.5 3.598 1 49.75 16 VAL B C 1
ATOM 2547 O O . VAL B 1 16 ? 22.938 22.328 3.266 1 49.75 16 VAL B O 1
ATOM 2550 N N . ALA B 1 17 ? 22.438 23.938 4.742 1 54.94 17 ALA B N 1
ATOM 2551 C CA . ALA B 1 17 ? 22.094 22.938 5.762 1 54.94 17 ALA B CA 1
ATOM 2552 C C . ALA B 1 17 ? 20.922 22.078 5.32 1 54.94 17 ALA B C 1
ATOM 2554 O O . ALA B 1 17 ? 20.906 20.875 5.527 1 54.94 17 ALA B O 1
ATOM 2555 N N . SER B 1 18 ? 20.141 22.828 4.586 1 62.34 18 SER B N 1
ATOM 2556 C CA . SER B 1 18 ? 18.984 22.109 4.086 1 62.34 18 SER B CA 1
ATOM 2557 C C . SER B 1 18 ? 19.359 21.172 2.938 1 62.34 18 SER B C 1
ATOM 2559 O O . SER B 1 18 ? 18.875 20.047 2.861 1 62.34 18 SER B O 1
ATOM 2561 N N . GLN B 1 19 ? 20.391 21.688 2.17 1 65.88 19 GLN B N 1
ATOM 2562 C CA . GLN B 1 19 ? 20.812 20.859 1.046 1 65.88 19 GLN B CA 1
ATOM 2563 C C . GLN B 1 19 ? 21.641 19.672 1.522 1 65.88 19 GLN B C 1
ATOM 2565 O O . GLN B 1 19 ? 21.453 18.547 1.039 1 65.88 19 GLN B O 1
ATOM 2570 N N . VAL B 1 20 ? 22.609 20 2.439 1 66.56 20 VAL B N 1
ATOM 2571 C CA . VAL B 1 20 ? 23.438 18.938 2.98 1 66.56 20 VAL B CA 1
ATOM 2572 C C . VAL B 1 20 ? 22.562 17.906 3.697 1 66.56 20 VAL B C 1
ATOM 2574 O O . VAL B 1 20 ? 22.781 16.703 3.576 1 66.56 20 VAL B O 1
ATOM 2577 N N . SER B 1 21 ? 21.578 18.469 4.262 1 74.12 21 SER B N 1
ATOM 2578 C CA . SER B 1 21 ? 20.672 17.578 4.973 1 74.12 21 SER B CA 1
ATOM 2579 C C . SER B 1 21 ? 19.906 16.688 4.008 1 74.12 21 SER B C 1
ATOM 2581 O O . SER B 1 21 ? 19.688 15.508 4.293 1 74.12 21 SER B O 1
ATOM 2583 N N . ARG B 1 22 ? 19.703 17.203 2.857 1 79.06 22 ARG B N 1
ATOM 2584 C CA . ARG B 1 22 ? 18.984 16.422 1.857 1 79.06 22 ARG B CA 1
ATOM 2585 C C . ARG B 1 22 ? 19.875 15.312 1.292 1 79.06 22 ARG B C 1
ATOM 2587 O O . ARG B 1 22 ? 19.406 14.188 1.078 1 79.06 22 ARG B O 1
ATOM 2594 N N . TYR B 1 23 ? 21.109 15.641 1.172 1 81.38 23 TYR B N 1
ATOM 2595 C CA . TYR B 1 23 ? 22.047 14.648 0.646 1 81.38 23 TYR B CA 1
ATOM 2596 C C . TYR B 1 23 ? 22.312 13.555 1.673 1 81.38 23 TYR B C 1
ATOM 2598 O O . TYR B 1 23 ? 22.438 12.375 1.32 1 81.38 23 TYR B O 1
ATOM 2606 N N . VAL B 1 24 ? 22.406 13.93 2.887 1 81.44 24 VAL B N 1
ATOM 2607 C CA . VAL B 1 24 ? 22.625 12.961 3.953 1 81.44 24 VAL B CA 1
ATOM 2608 C C . VAL B 1 24 ? 21.422 12.016 4.047 1 81.44 24 VAL B C 1
ATOM 2610 O O . VAL B 1 24 ? 21.578 10.812 4.227 1 81.44 24 VAL B O 1
ATOM 2613 N N . LEU B 1 25 ? 20.297 12.57 3.877 1 85 25 LEU B N 1
ATOM 2614 C CA . LEU B 1 25 ? 19.078 11.758 3.906 1 85 25 LEU B CA 1
ATOM 2615 C C . LEU B 1 25 ? 19.047 10.789 2.727 1 85 25 LEU B C 1
ATOM 2617 O O . LEU B 1 25 ? 18.672 9.625 2.883 1 85 25 LEU B O 1
ATOM 2621 N N . LEU B 1 26 ? 19.484 11.289 1.592 1 85.94 26 LEU B N 1
ATOM 2622 C CA . LEU B 1 26 ? 19.5 10.461 0.393 1 85.94 26 LEU B CA 1
ATOM 2623 C C . LEU B 1 26 ? 20.5 9.32 0.529 1 85.94 26 LEU B C 1
ATOM 2625 O O . LEU B 1 26 ? 20.188 8.164 0.214 1 85.94 26 LEU B O 1
ATOM 2629 N N . ILE B 1 27 ? 21.641 9.617 1.026 1 87.88 27 ILE B N 1
ATOM 2630 C CA . ILE B 1 27 ? 22.688 8.609 1.192 1 87.88 27 ILE B CA 1
ATOM 2631 C C . ILE B 1 27 ? 22.266 7.605 2.262 1 87.88 27 ILE B C 1
ATOM 2633 O O . ILE B 1 27 ? 22.484 6.398 2.107 1 87.88 27 ILE B O 1
ATOM 2637 N N . GLY B 1 28 ? 21.734 8.133 3.324 1 88.06 28 GLY B N 1
ATOM 2638 C CA . GLY B 1 28 ? 21.234 7.246 4.363 1 88.06 28 GLY B CA 1
ATOM 2639 C C . GLY B 1 28 ? 20.141 6.324 3.875 1 88.06 28 GLY B C 1
ATOM 2640 O O . GLY B 1 28 ? 20.141 5.133 4.191 1 88.06 28 GLY B O 1
ATOM 2641 N N . PHE B 1 29 ? 19.297 6.875 3.109 1 90.25 29 PHE B N 1
ATOM 2642 C CA . PHE B 1 29 ? 18.203 6.09 2.566 1 90.25 29 PHE B CA 1
ATOM 2643 C C . PHE B 1 29 ? 18.719 5.027 1.602 1 90.25 29 PHE B C 1
ATOM 2645 O O . PHE B 1 29 ? 18.281 3.875 1.65 1 90.25 29 PHE B O 1
ATOM 2652 N N . MET B 1 30 ? 19.656 5.387 0.772 1 90.81 30 MET B N 1
ATOM 2653 C CA . MET B 1 30 ? 20.234 4.449 -0.189 1 90.81 30 MET B CA 1
ATOM 2654 C C . MET B 1 30 ? 21 3.336 0.523 1 90.81 30 MET B C 1
ATOM 2656 O O . MET B 1 30 ? 20.922 2.172 0.128 1 90.81 30 MET B O 1
ATOM 2660 N N . SER B 1 31 ? 21.672 3.668 1.527 1 93.75 31 SER B N 1
ATOM 2661 C CA . SER B 1 31 ? 22.391 2.666 2.307 1 93.75 31 SER B CA 1
ATOM 2662 C C . SER B 1 31 ? 21.422 1.714 3.008 1 93.75 31 SER B C 1
ATOM 2664 O O . SER B 1 31 ? 21.688 0.51 3.086 1 93.75 31 SER B O 1
ATOM 2666 N N . TYR B 1 32 ? 20.406 2.301 3.514 1 95 32 TYR B N 1
ATOM 2667 C CA . TYR B 1 32 ? 19.391 1.477 4.152 1 95 32 TYR B CA 1
ATOM 2668 C C . TYR B 1 32 ? 18.781 0.494 3.16 1 95 32 TYR B C 1
ATOM 2670 O O . TYR B 1 32 ? 18.562 -0.674 3.49 1 95 32 TYR B O 1
ATOM 2678 N N . CYS B 1 33 ? 18.562 0.925 1.925 1 94.56 33 CYS B N 1
ATOM 2679 C CA . CYS B 1 33 ? 18 0.068 0.886 1 94.56 33 CYS B CA 1
ATOM 2680 C C . CYS B 1 33 ? 18.984 -1.018 0.482 1 94.56 33 CYS B C 1
ATOM 2682 O O . CYS B 1 33 ? 18.609 -2.182 0.33 1 94.56 33 CYS B O 1
ATOM 2684 N N . LEU B 1 34 ? 20.234 -0.62 0.343 1 95.19 34 LEU B N 1
ATOM 2685 C CA . LEU B 1 34 ? 21.25 -1.58 -0.057 1 95.19 34 LEU B CA 1
ATOM 2686 C C . LEU B 1 34 ? 21.453 -2.635 1.023 1 95.19 34 LEU B C 1
ATOM 2688 O O . LEU B 1 34 ? 21.609 -3.82 0.719 1 95.19 34 LEU B O 1
ATOM 2692 N N . MET B 1 35 ? 21.422 -2.18 2.244 1 96.69 35 MET B N 1
ATOM 2693 C CA . MET B 1 35 ? 21.547 -3.119 3.355 1 96.69 35 MET B CA 1
ATOM 2694 C C . MET B 1 35 ? 20.391 -4.102 3.375 1 96.69 35 MET B C 1
ATOM 2696 O O . MET B 1 35 ? 20.594 -5.309 3.527 1 96.69 35 MET B O 1
ATOM 2700 N N . GLY B 1 36 ? 19.203 -3.621 3.223 1 97.12 36 GLY B N 1
ATOM 2701 C CA . GLY B 1 36 ? 18.047 -4.5 3.178 1 97.12 36 GLY B CA 1
ATOM 2702 C C . GLY B 1 36 ? 18.094 -5.492 2.029 1 97.12 36 GLY B C 1
ATOM 2703 O O . GLY B 1 36 ? 17.766 -6.668 2.205 1 97.12 36 GLY B O 1
ATOM 2704 N N . ALA B 1 37 ? 18.516 -5 0.883 1 95.75 37 ALA B N 1
ATOM 2705 C CA . ALA B 1 37 ? 18.594 -5.859 -0.296 1 95.75 37 ALA B CA 1
ATOM 2706 C C . ALA B 1 37 ? 19.562 -7.008 -0.079 1 95.75 37 ALA B C 1
ATOM 2708 O O . ALA B 1 37 ? 19.266 -8.156 -0.406 1 95.75 37 ALA B O 1
ATOM 2709 N N . LYS B 1 38 ? 20.688 -6.699 0.496 1 96.06 38 LYS B N 1
ATOM 2710 C CA . LYS B 1 38 ? 21.703 -7.727 0.731 1 96.06 38 LYS B CA 1
ATOM 2711 C C . LYS B 1 38 ? 21.234 -8.727 1.783 1 96.06 38 LYS B C 1
ATOM 2713 O O . LYS B 1 38 ? 21.453 -9.93 1.647 1 96.06 38 LYS B O 1
ATOM 2718 N N . VAL B 1 39 ? 20.625 -8.289 2.807 1 96.56 39 VAL B N 1
ATOM 2719 C CA . VAL B 1 39 ? 20.156 -9.172 3.875 1 96.56 39 VAL B CA 1
ATOM 2720 C C . VAL B 1 39 ? 19.078 -10.102 3.342 1 96.56 39 VAL B C 1
ATOM 2722 O O . VAL B 1 39 ? 19.109 -11.312 3.586 1 96.56 39 VAL B O 1
ATOM 2725 N N . PHE B 1 40 ? 18.109 -9.578 2.594 1 95.25 40 PHE B N 1
ATOM 2726 C CA . PHE B 1 40 ? 17.047 -10.414 2.047 1 95.25 40 PHE B CA 1
ATOM 2727 C C . PHE B 1 40 ? 17.594 -11.406 1.037 1 95.25 40 PHE B C 1
ATOM 2729 O O . PHE B 1 40 ? 17.141 -12.555 0.973 1 95.25 40 PHE B O 1
ATOM 2736 N N . GLN B 1 41 ? 18.516 -10.922 0.271 1 93.12 41 GLN B N 1
ATOM 2737 C CA . GLN B 1 41 ? 19.156 -11.828 -0.678 1 93.12 41 GLN B CA 1
ATOM 2738 C C . GLN B 1 41 ? 19.781 -13.016 0.038 1 93.12 41 GLN B C 1
ATOM 2740 O O . GLN B 1 41 ? 19.594 -14.164 -0.379 1 93.12 41 GLN B O 1
ATOM 2745 N N . THR B 1 42 ? 20.484 -12.758 1.109 1 93.12 42 THR B N 1
ATOM 2746 C CA . THR B 1 42 ? 21.188 -13.797 1.848 1 93.12 42 THR B CA 1
ATOM 2747 C C . THR B 1 42 ? 20.203 -14.711 2.574 1 93.12 42 THR B C 1
ATOM 2749 O O . THR B 1 42 ? 20.406 -15.922 2.639 1 93.12 42 THR B O 1
ATOM 2752 N N . LEU B 1 43 ? 19.125 -14.227 3.066 1 91.94 43 LEU B N 1
ATOM 2753 C CA . LEU B 1 43 ? 18.188 -14.992 3.875 1 91.94 43 LEU B CA 1
ATOM 2754 C C . LEU B 1 43 ? 17.297 -15.867 2.996 1 91.94 43 LEU B C 1
ATOM 2756 O O . LEU B 1 43 ? 16.922 -16.969 3.396 1 91.94 43 LEU B O 1
ATOM 2760 N N . GLU B 1 44 ? 16.938 -15.398 1.759 1 90.88 44 GLU B N 1
ATOM 2761 C CA . GLU B 1 44 ? 15.867 -16.047 1.004 1 90.88 44 GLU B CA 1
ATOM 2762 C C . GLU B 1 44 ? 16.422 -16.859 -0.162 1 90.88 44 GLU B C 1
ATOM 2764 O O . GLU B 1 44 ? 15.742 -17.719 -0.711 1 90.88 44 GLU B O 1
ATOM 2769 N N . THR B 1 45 ? 17.625 -16.656 -0.558 1 85.19 45 THR B N 1
ATOM 2770 C CA . THR B 1 45 ? 18.188 -17.297 -1.74 1 85.19 45 THR B CA 1
ATOM 2771 C C . THR B 1 45 ? 18.266 -18.812 -1.544 1 85.19 45 THR B C 1
ATOM 2773 O O . THR B 1 45 ? 17.938 -19.578 -2.457 1 85.19 45 THR B O 1
ATOM 2776 N N . ASP B 1 46 ? 18.547 -19.25 -0.417 1 83.44 46 ASP B N 1
ATOM 2777 C CA . ASP B 1 46 ? 18.75 -20.688 -0.17 1 83.44 46 ASP B CA 1
ATOM 2778 C C . ASP B 1 46 ? 17.438 -21.453 -0.298 1 83.44 46 ASP B C 1
ATOM 2780 O O . ASP B 1 46 ? 17.391 -22.484 -0.963 1 83.44 46 ASP B O 1
ATOM 2784 N N . ILE B 1 47 ? 16.391 -21.016 0.281 1 77.5 47 ILE B N 1
ATOM 2785 C CA . ILE B 1 47 ? 15.109 -21.719 0.256 1 77.5 47 ILE B CA 1
ATOM 2786 C C . ILE B 1 47 ? 14.539 -21.703 -1.161 1 77.5 47 ILE B C 1
ATOM 2788 O O . ILE B 1 47 ? 13.945 -22.688 -1.607 1 77.5 47 ILE B O 1
ATOM 2792 N N . GLN B 1 48 ? 14.734 -20.609 -1.782 1 77.12 48 GLN B N 1
ATOM 2793 C CA . GLN B 1 48 ? 14.234 -20.516 -3.148 1 77.12 48 GLN B CA 1
ATOM 2794 C C . GLN B 1 48 ? 14.945 -21.5 -4.07 1 77.12 48 GLN B C 1
ATOM 2796 O O . GLN B 1 48 ? 14.32 -22.109 -4.941 1 77.12 48 GLN B O 1
ATOM 2801 N N . GLU B 1 49 ? 16.203 -21.609 -3.893 1 77.69 49 GLU B N 1
ATOM 2802 C CA . GLU B 1 49 ? 16.953 -22.547 -4.711 1 77.69 49 GLU B CA 1
ATOM 2803 C C . GLU B 1 49 ? 16.547 -23.984 -4.426 1 77.69 49 GLU B C 1
ATOM 2805 O O . GLU B 1 49 ? 16.469 -24.812 -5.336 1 77.69 49 GLU B O 1
ATOM 2810 N N . LYS B 1 50 ? 16.266 -24.219 -3.242 1 77.19 50 LYS B N 1
ATOM 2811 C CA . LYS B 1 50 ? 15.805 -25.547 -2.879 1 77.19 50 LYS B CA 1
ATOM 2812 C C . LYS B 1 50 ? 14.453 -25.859 -3.512 1 77.19 50 LYS B C 1
ATOM 2814 O O . LYS B 1 50 ? 14.234 -26.969 -4.004 1 77.19 50 LYS B O 1
ATOM 2819 N N . LEU B 1 51 ? 13.586 -24.859 -3.461 1 73.25 51 LEU B N 1
ATOM 2820 C CA . LEU B 1 51 ? 12.266 -25.047 -4.047 1 73.25 51 LEU B CA 1
ATOM 2821 C C . LEU B 1 51 ? 12.359 -25.203 -5.559 1 73.25 51 LEU B C 1
ATOM 2823 O O . LEU B 1 51 ? 11.656 -26.047 -6.141 1 73.25 51 LEU B O 1
ATOM 2827 N N . LYS B 1 52 ? 13.164 -24.406 -6.148 1 75 52 LYS B N 1
ATOM 2828 C CA . LYS B 1 52 ? 13.375 -24.516 -7.59 1 75 52 LYS B CA 1
ATOM 2829 C C . LYS B 1 52 ? 13.891 -25.891 -7.98 1 75 52 LYS B C 1
ATOM 2831 O O . LYS B 1 52 ? 13.383 -26.5 -8.93 1 75 52 LYS B O 1
ATOM 2836 N N . ASN B 1 53 ? 14.836 -26.375 -7.285 1 76.62 53 ASN B N 1
ATOM 2837 C CA . ASN B 1 53 ? 15.414 -27.688 -7.586 1 76.62 53 ASN B CA 1
ATOM 2838 C C . ASN B 1 53 ? 14.406 -28.812 -7.352 1 76.62 53 ASN B C 1
ATOM 2840 O O . ASN B 1 53 ? 14.352 -29.766 -8.117 1 76.62 53 ASN B O 1
ATOM 2844 N N . SER B 1 54 ? 13.664 -28.656 -6.297 1 74.06 54 SER B N 1
ATOM 2845 C CA . SER B 1 54 ? 12.625 -29.641 -6.031 1 74.06 54 SER B CA 1
ATOM 2846 C C . SER B 1 54 ? 11.594 -29.688 -7.148 1 74.06 54 SER B C 1
ATOM 2848 O O . SER B 1 54 ? 11.109 -30.75 -7.52 1 74.06 54 SER B O 1
ATOM 2850 N N . PHE B 1 55 ? 11.273 -28.484 -7.625 1 73.75 55 PHE B N 1
ATOM 2851 C CA . PHE B 1 55 ? 10.32 -28.406 -8.727 1 73.75 55 PHE B CA 1
ATOM 2852 C C . PHE B 1 55 ? 10.906 -29.031 -9.984 1 73.75 55 PHE B C 1
ATOM 2854 O O . PHE B 1 55 ? 10.219 -29.781 -10.688 1 73.75 55 PHE B O 1
ATOM 2861 N N . LEU B 1 56 ? 12.094 -28.688 -10.312 1 74.31 56 LEU B N 1
ATOM 2862 C CA . LEU B 1 56 ? 12.734 -29.219 -11.5 1 74.31 56 LEU B CA 1
ATOM 2863 C C . LEU B 1 56 ? 12.852 -30.734 -11.422 1 74.31 56 LEU B C 1
ATOM 2865 O O . LEU B 1 56 ? 12.672 -31.438 -12.422 1 74.31 56 LEU B O 1
ATOM 2869 N N . ASP B 1 57 ? 13.102 -31.188 -10.266 1 76.5 57 ASP B N 1
ATOM 2870 C CA . ASP B 1 57 ? 13.164 -32.625 -10.055 1 76.5 57 ASP B CA 1
ATOM 2871 C C . ASP B 1 57 ? 11.805 -33.281 -10.289 1 76.5 57 ASP B C 1
ATOM 2873 O O . ASP B 1 57 ? 11.719 -34.344 -10.922 1 76.5 57 ASP B O 1
ATOM 2877 N N . ALA B 1 58 ? 10.789 -32.656 -9.75 1 71.81 58 ALA B N 1
ATOM 2878 C CA . ALA B 1 58 ? 9.438 -33.188 -9.914 1 71.81 58 ALA B CA 1
ATOM 2879 C C . ALA B 1 58 ? 9 -33.125 -11.375 1 71.81 58 ALA B C 1
ATOM 2881 O O . ALA B 1 58 ? 8.344 -34.062 -11.859 1 71.81 58 ALA B O 1
ATOM 2882 N N . GLU B 1 59 ? 9.312 -32.031 -12 1 74.44 59 GLU B N 1
ATOM 2883 C CA . GLU B 1 59 ? 8.977 -31.859 -13.414 1 74.44 59 GLU B CA 1
ATOM 2884 C C . GLU B 1 59 ? 9.672 -32.906 -14.273 1 74.44 59 GLU B C 1
ATOM 2886 O O . GLU B 1 59 ? 9.055 -33.5 -15.172 1 74.44 59 GLU B O 1
ATOM 2891 N N . THR B 1 60 ? 10.953 -33.125 -14.031 1 74.62 60 THR B N 1
ATOM 2892 C CA . THR B 1 60 ? 11.719 -34.125 -14.773 1 74.62 60 THR B CA 1
ATOM 2893 C C . THR B 1 60 ? 11.18 -35.531 -14.523 1 74.62 60 THR B C 1
ATOM 2895 O O . THR B 1 60 ? 11.094 -36.344 -15.445 1 74.62 60 THR B O 1
ATOM 2898 N N . ALA B 1 61 ? 10.898 -35.781 -13.289 1 72.94 61 ALA B N 1
ATOM 2899 C CA . ALA B 1 61 ? 10.32 -37.062 -12.945 1 72.94 61 ALA B CA 1
ATOM 2900 C C . ALA B 1 61 ? 9 -37.281 -13.672 1 72.94 61 ALA B C 1
ATOM 2902 O O . ALA B 1 61 ? 8.711 -38.406 -14.125 1 72.94 61 ALA B O 1
ATOM 2903 N N . LEU B 1 62 ? 8.227 -36.281 -13.758 1 72.69 62 LEU B N 1
ATOM 2904 C CA . LEU B 1 62 ? 6.941 -36.375 -14.445 1 72.69 62 LEU B CA 1
ATOM 2905 C C . LEU B 1 62 ? 7.133 -36.594 -15.938 1 72.69 62 LEU B C 1
ATOM 2907 O O . LEU B 1 62 ? 6.422 -37.406 -16.547 1 72.69 62 LEU B O 1
ATOM 2911 N N . MET B 1 63 ? 8.086 -35.812 -16.5 1 70.75 63 MET B N 1
ATOM 2912 C CA . MET B 1 63 ? 8.328 -35.906 -17.938 1 70.75 63 MET B CA 1
ATOM 2913 C C . MET B 1 63 ? 8.875 -37.281 -18.297 1 70.75 63 MET B C 1
ATOM 2915 O O . MET B 1 63 ? 8.625 -37.781 -19.406 1 70.75 63 MET B O 1
ATOM 2919 N N . LYS B 1 64 ? 9.586 -37.812 -17.406 1 71.69 64 LYS B N 1
ATOM 2920 C CA . LYS B 1 64 ? 10.164 -39.125 -17.672 1 71.69 64 LYS B CA 1
ATOM 2921 C C . LYS B 1 64 ? 9.117 -40.25 -17.547 1 71.69 64 LYS B C 1
ATOM 2923 O O . LYS B 1 64 ? 9.141 -41.219 -18.281 1 71.69 64 LYS B O 1
ATOM 2928 N N . ASN B 1 65 ? 8.266 -40 -16.547 1 66.88 65 ASN B N 1
ATOM 2929 C CA . ASN B 1 65 ? 7.293 -41.062 -16.297 1 66.88 65 ASN B CA 1
ATOM 2930 C C . ASN B 1 65 ? 5.879 -40.625 -16.672 1 66.88 65 ASN B C 1
ATOM 2932 O O . ASN B 1 65 ? 4.914 -40.969 -15.992 1 66.88 65 ASN B O 1
ATOM 2936 N N . TYR B 1 66 ? 5.746 -39.781 -17.672 1 63.06 66 TYR B N 1
ATOM 2937 C CA . TYR B 1 66 ? 4.445 -39.219 -17.984 1 63.06 66 TYR B CA 1
ATOM 2938 C C . TYR B 1 66 ? 3.463 -40.281 -18.422 1 63.06 66 TYR B C 1
ATOM 2940 O O . TYR B 1 66 ? 2.25 -40.156 -18.266 1 63.06 66 TYR B O 1
ATOM 2948 N N . VAL B 1 67 ? 3.975 -41.406 -18.984 1 62.06 67 VAL B N 1
ATOM 2949 C CA . VAL B 1 67 ? 3.123 -42.469 -19.531 1 62.06 67 VAL B CA 1
ATOM 2950 C C . VAL B 1 67 ? 2.434 -43.219 -18.406 1 62.06 67 VAL B C 1
ATOM 2952 O O . VAL B 1 67 ? 1.286 -43.625 -18.531 1 62.06 67 VAL B O 1
ATOM 2955 N N . ASN B 1 68 ? 3.109 -43.281 -17.297 1 64.19 68 ASN B N 1
ATOM 2956 C CA . ASN B 1 68 ? 2.564 -44.062 -16.203 1 64.19 68 ASN B CA 1
ATOM 2957 C C . ASN B 1 68 ? 2.17 -43.188 -15.016 1 64.19 68 ASN B C 1
ATOM 2959 O O . ASN B 1 68 ? 2.207 -43.656 -13.875 1 64.19 68 ASN B O 1
ATOM 2963 N N . ILE B 1 69 ? 1.704 -42.062 -15.383 1 66.19 69 ILE B N 1
ATOM 2964 C CA . ILE B 1 69 ? 1.435 -41.156 -14.258 1 66.19 69 ILE B CA 1
ATOM 2965 C C . ILE B 1 69 ? 0.065 -41.469 -13.664 1 66.19 69 ILE B C 1
ATOM 2967 O O . ILE B 1 69 ? -0.917 -41.625 -14.398 1 66.19 69 ILE B O 1
ATOM 2971 N N . THR B 1 70 ? 0.057 -41.906 -12.383 1 69.38 70 THR B N 1
ATOM 2972 C CA . THR B 1 70 ? -1.18 -42.125 -11.641 1 69.38 70 THR B CA 1
ATOM 2973 C C . THR B 1 70 ? -1.855 -40.812 -11.32 1 69.38 70 THR B C 1
ATOM 2975 O O . THR B 1 70 ? -1.199 -39.75 -11.289 1 69.38 70 THR B O 1
ATOM 2978 N N . PRO B 1 71 ? -3.178 -40.781 -11.336 1 69.31 71 PRO B N 1
ATOM 2979 C CA . PRO B 1 71 ? -3.91 -39.594 -10.977 1 69.31 71 PRO B CA 1
ATOM 2980 C C . PRO B 1 71 ? -3.408 -38.938 -9.68 1 69.31 71 PRO B C 1
ATOM 2982 O O . PRO B 1 71 ? -3.381 -37.719 -9.562 1 69.31 71 PRO B O 1
ATOM 2985 N N . GLU B 1 72 ? -3 -39.719 -8.789 1 72.25 72 GLU B N 1
ATOM 2986 C CA . GLU B 1 72 ? -2.51 -39.188 -7.52 1 72.25 72 GLU B CA 1
ATOM 2987 C C . GLU B 1 72 ? -1.194 -38.438 -7.707 1 72.25 72 GLU B C 1
ATOM 2989 O O . GLU B 1 72 ? -0.986 -37.375 -7.105 1 72.25 72 GLU B O 1
ATOM 2994 N N . GLU B 1 73 ? -0.369 -39.031 -8.555 1 71.5 73 GLU B N 1
ATOM 2995 C CA . GLU B 1 73 ? 0.911 -38.375 -8.82 1 71.5 73 GLU B CA 1
ATOM 2996 C C . GLU B 1 73 ? 0.717 -37.062 -9.562 1 71.5 73 GLU B C 1
ATOM 2998 O O . GLU B 1 73 ? 1.439 -36.094 -9.32 1 71.5 73 GLU B O 1
ATOM 3003 N N . LEU B 1 74 ? -0.229 -37.062 -10.383 1 70.94 74 LEU B N 1
ATOM 3004 C CA . LEU B 1 74 ? -0.532 -35.844 -11.125 1 70.94 74 LEU B CA 1
ATOM 3005 C C . LEU B 1 74 ? -1.066 -34.75 -10.195 1 70.94 74 LEU B C 1
ATOM 3007 O O . LEU B 1 74 ? -0.699 -33.594 -10.32 1 70.94 74 LEU B O 1
ATOM 3011 N N . GLU B 1 75 ? -1.853 -35.156 -9.297 1 71.75 75 GLU B N 1
ATOM 3012 C CA . GLU B 1 75 ? -2.395 -34.219 -8.328 1 71.75 75 GLU B CA 1
ATOM 3013 C C . GLU B 1 75 ? -1.29 -33.625 -7.465 1 71.75 75 GLU B C 1
ATOM 3015 O O . GLU B 1 75 ? -1.295 -32.406 -7.188 1 71.75 75 GLU B O 1
ATOM 3020 N N . ILE B 1 76 ? -0.39 -34.438 -7.047 1 70.94 76 ILE B N 1
ATOM 3021 C CA . ILE B 1 76 ? 0.736 -33.969 -6.246 1 70.94 76 ILE B CA 1
ATOM 3022 C C . ILE B 1 76 ? 1.571 -33 -7.062 1 70.94 76 ILE B C 1
ATOM 3024 O O . ILE B 1 76 ? 2.029 -31.969 -6.539 1 70.94 76 ILE B O 1
ATOM 3028 N N . PHE B 1 77 ? 1.674 -33.312 -8.273 1 73.19 77 PHE B N 1
ATOM 3029 C CA . PHE B 1 77 ? 2.432 -32.406 -9.141 1 73.19 77 PHE B CA 1
ATOM 3030 C C . PHE B 1 77 ? 1.728 -31.078 -9.289 1 73.19 77 PHE B C 1
ATOM 3032 O O . PHE B 1 77 ? 2.371 -30.031 -9.242 1 73.19 77 PHE B O 1
ATOM 3039 N N . LEU B 1 78 ? 0.431 -31.141 -9.43 1 72.19 78 LEU B N 1
ATOM 3040 C CA . LEU B 1 78 ? -0.335 -29.906 -9.586 1 72.19 78 LEU B CA 1
ATOM 3041 C C . LEU B 1 78 ? -0.256 -29.062 -8.328 1 72.19 78 LEU B C 1
ATOM 3043 O O . LEU B 1 78 ? -0.176 -27.828 -8.406 1 72.19 78 LEU B O 1
ATOM 3047 N N . GLN B 1 79 ? -0.183 -29.641 -7.234 1 69.81 79 GLN B N 1
ATOM 3048 C CA . GLN B 1 79 ? -0.042 -28.922 -5.977 1 69.81 79 GLN B CA 1
ATOM 3049 C C . GLN B 1 79 ? 1.343 -28.297 -5.859 1 69.81 79 GLN B C 1
ATOM 3051 O O . GLN B 1 79 ? 1.478 -27.156 -5.395 1 69.81 79 GLN B O 1
ATOM 3056 N N . MET B 1 80 ? 2.314 -29.062 -6.234 1 68.19 80 MET B N 1
ATOM 3057 C CA . MET B 1 80 ? 3.68 -28.547 -6.203 1 68.19 80 MET B CA 1
ATOM 3058 C C . MET B 1 80 ? 3.844 -27.375 -7.172 1 68.19 80 MET B C 1
ATOM 3060 O O . MET B 1 80 ? 4.547 -26.406 -6.871 1 68.19 80 MET B O 1
ATOM 3064 N N . LEU B 1 81 ? 3.137 -27.516 -8.273 1 70.81 81 LEU B N 1
ATOM 3065 C CA . LEU B 1 81 ? 3.176 -26.438 -9.266 1 70.81 81 LEU B CA 1
ATOM 3066 C C . LEU B 1 81 ? 2.494 -25.188 -8.734 1 70.81 81 LEU B C 1
ATOM 3068 O O . LEU B 1 81 ? 3.014 -24.078 -8.891 1 70.81 81 LEU B O 1
ATOM 3072 N N . ALA B 1 82 ? 1.417 -25.359 -8.117 1 67.56 82 ALA B N 1
ATOM 3073 C CA . ALA B 1 82 ? 0.694 -24.219 -7.539 1 67.56 82 ALA B CA 1
ATOM 3074 C C . ALA B 1 82 ? 1.535 -23.516 -6.48 1 67.56 82 ALA B C 1
ATOM 3076 O O . ALA B 1 82 ? 1.593 -22.281 -6.449 1 67.56 82 ALA B O 1
ATOM 3077 N N . LEU B 1 83 ? 2.193 -24.281 -5.648 1 64.44 83 LEU B N 1
ATOM 3078 C CA . LEU B 1 83 ? 3.064 -23.75 -4.613 1 64.44 83 LEU B CA 1
ATOM 3079 C C . LEU B 1 83 ? 4.254 -23.016 -5.23 1 64.44 83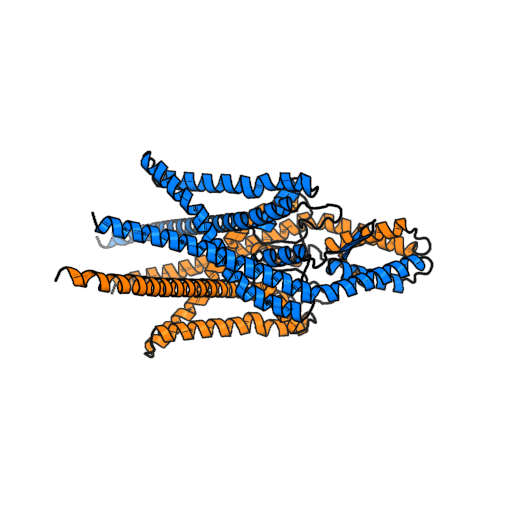 LEU B C 1
ATOM 3081 O O . LEU B 1 83 ? 4.641 -21.938 -4.762 1 64.44 83 LEU B O 1
ATOM 3085 N N . SER B 1 84 ? 4.797 -23.609 -6.266 1 67.19 84 SER B N 1
ATOM 3086 C CA . SER B 1 84 ? 5.953 -23.016 -6.922 1 67.19 84 SER B CA 1
ATOM 3087 C C . SER B 1 84 ? 5.586 -21.688 -7.582 1 67.19 84 SER B C 1
ATOM 3089 O O . SER B 1 84 ? 6.367 -20.734 -7.551 1 67.19 84 SER B O 1
ATOM 3091 N N . ILE B 1 85 ? 4.414 -21.688 -8.125 1 66.62 85 ILE B N 1
ATOM 3092 C CA . ILE B 1 85 ? 3.965 -20.469 -8.805 1 66.62 85 ILE B CA 1
ATOM 3093 C C . ILE B 1 85 ? 3.727 -19.359 -7.773 1 66.62 85 ILE B C 1
ATOM 3095 O O . ILE B 1 85 ? 4.074 -18.203 -8.008 1 66.62 85 ILE B O 1
ATOM 3099 N N . LYS B 1 86 ? 3.203 -19.781 -6.641 1 62.81 86 LYS B N 1
ATOM 3100 C CA . LYS B 1 86 ? 3.004 -18.812 -5.566 1 62.81 86 LYS B CA 1
ATOM 3101 C C . LYS B 1 86 ? 4.332 -18.234 -5.102 1 62.81 86 LYS B C 1
ATOM 3103 O O . LYS B 1 86 ? 4.391 -17.078 -4.668 1 62.81 86 LYS B O 1
ATOM 3108 N N . HIS B 1 87 ? 5.332 -19.078 -5.234 1 61.47 87 HIS B N 1
ATOM 3109 C CA . HIS B 1 87 ? 6.648 -18.625 -4.797 1 61.47 87 HIS B CA 1
ATOM 3110 C C . HIS B 1 87 ? 7.434 -18.016 -5.953 1 61.47 87 HIS B C 1
ATOM 3112 O O . HIS B 1 87 ? 8.648 -17.844 -5.863 1 61.47 87 HIS B O 1
ATOM 3118 N N . GLY B 1 88 ? 6.691 -17.797 -7.066 1 61.81 88 GLY B N 1
ATOM 3119 C CA . GLY B 1 88 ? 7.293 -17.047 -8.156 1 61.81 88 GLY B CA 1
ATOM 3120 C C . GLY B 1 88 ? 7.961 -17.922 -9.195 1 61.81 88 GLY B C 1
ATOM 3121 O O . GLY B 1 88 ? 8.766 -17.453 -9.992 1 61.81 88 GLY B O 1
ATOM 3122 N N . ILE B 1 89 ? 7.801 -19.141 -9.078 1 62.53 89 ILE B N 1
ATOM 3123 C CA . ILE B 1 89 ? 8.359 -20.062 -10.07 1 62.53 89 ILE B CA 1
ATOM 3124 C C . ILE B 1 89 ? 7.312 -20.359 -11.141 1 62.53 89 ILE B C 1
ATOM 3126 O O . ILE B 1 89 ? 6.316 -21.047 -10.875 1 62.53 89 ILE B O 1
ATOM 3130 N N . ILE B 1 90 ? 7.422 -19.688 -12.281 1 62.22 90 ILE B N 1
ATOM 3131 C CA . ILE B 1 90 ? 6.422 -19.828 -13.336 1 62.22 90 ILE B CA 1
ATOM 3132 C C . ILE B 1 90 ? 6.977 -20.688 -14.469 1 62.22 90 ILE B C 1
ATOM 3134 O O . ILE B 1 90 ? 8.008 -20.359 -15.055 1 62.22 90 ILE B O 1
ATOM 3138 N N . PRO B 1 91 ? 6.375 -21.797 -14.586 1 60.91 91 PRO B N 1
ATOM 3139 C CA . PRO B 1 91 ? 6.816 -22.641 -15.695 1 60.91 91 PRO B CA 1
ATOM 3140 C C . PRO B 1 91 ? 6.48 -22.062 -17.062 1 60.91 91 PRO B C 1
ATOM 3142 O O . PRO B 1 91 ? 5.379 -21.531 -17.266 1 60.91 91 PRO B O 1
ATOM 3145 N N . VAL B 1 92 ? 7.449 -21.688 -17.859 1 56.81 92 VAL B N 1
ATOM 3146 C CA . VAL B 1 92 ? 7.238 -21.234 -19.234 1 56.81 92 VAL B CA 1
ATOM 3147 C C . VAL B 1 92 ? 7.684 -22.328 -20.203 1 56.81 92 VAL B C 1
ATOM 3149 O O . VAL B 1 92 ? 8.281 -23.328 -19.781 1 56.81 92 VAL B O 1
ATOM 3152 N N . ARG B 1 93 ? 7.219 -22.234 -21.438 1 52.09 93 ARG B N 1
ATOM 3153 C CA . ARG B 1 93 ? 7.531 -23.203 -22.484 1 52.09 93 ARG B CA 1
ATOM 3154 C C . ARG B 1 93 ? 9.016 -23.562 -22.469 1 52.09 93 ARG B C 1
ATOM 3156 O O . ARG B 1 93 ? 9.367 -24.734 -22.609 1 52.09 93 ARG B O 1
ATOM 3163 N N . THR B 1 94 ? 9.805 -22.594 -22.422 1 48.16 94 THR B N 1
ATOM 3164 C CA . THR B 1 94 ? 11.234 -22.812 -22.625 1 48.16 94 THR B CA 1
ATOM 3165 C C . THR B 1 94 ? 11.953 -22.953 -21.297 1 48.16 94 THR B C 1
ATOM 3167 O O . THR B 1 94 ? 13.188 -22.984 -21.25 1 48.16 94 THR B O 1
ATOM 3170 N N . GLY B 1 95 ? 11.094 -23.156 -20.203 1 54.06 95 GLY B N 1
ATOM 3171 C CA . GLY B 1 95 ? 11.789 -23.281 -18.938 1 54.06 95 GLY B CA 1
ATOM 3172 C C . GLY B 1 95 ? 11 -22.734 -17.766 1 54.06 95 GLY B C 1
ATOM 3173 O O . GLY B 1 95 ? 9.773 -22.859 -17.719 1 54.06 95 GLY B O 1
ATOM 3174 N N . VAL B 1 96 ? 11.625 -22.641 -16.75 1 57.81 96 VAL B N 1
ATOM 3175 C CA . VAL B 1 96 ? 11.008 -22.125 -15.531 1 57.81 96 VAL B CA 1
ATOM 3176 C C . VAL B 1 96 ? 11.461 -20.672 -15.289 1 57.81 96 VAL B C 1
ATOM 3178 O O . VAL B 1 96 ? 12.656 -20.375 -15.344 1 57.81 96 VAL B O 1
ATOM 3181 N N . VAL B 1 97 ? 10.508 -19.688 -15.602 1 58.47 97 VAL B N 1
ATOM 3182 C CA . VAL B 1 97 ? 10.797 -18.312 -15.211 1 58.47 97 VAL B CA 1
ATOM 3183 C C . VAL B 1 97 ? 10.703 -18.172 -13.695 1 58.47 97 VAL B C 1
ATOM 3185 O O . VAL B 1 97 ? 9.719 -18.609 -13.086 1 58.47 97 VAL B O 1
ATOM 3188 N N . TYR B 1 98 ? 11.844 -18 -13.023 1 62.94 98 TYR B N 1
ATOM 3189 C CA . TYR B 1 98 ? 11.898 -17.938 -11.57 1 62.94 98 TYR B CA 1
ATOM 3190 C C . TYR B 1 98 ? 12.289 -16.547 -11.094 1 62.94 98 TYR B C 1
ATOM 3192 O O . TYR B 1 98 ? 13.211 -15.938 -11.641 1 62.94 98 TYR B O 1
ATOM 3200 N N . PHE B 1 99 ? 11.281 -15.992 -10.367 1 63.72 99 PHE B N 1
ATOM 3201 C CA . PHE B 1 99 ? 11.648 -14.734 -9.727 1 63.72 99 PHE B CA 1
ATOM 3202 C C . PHE B 1 99 ? 12.648 -14.977 -8.602 1 63.72 99 PHE B C 1
ATOM 3204 O O . PHE B 1 99 ? 12.266 -15.32 -7.484 1 63.72 99 PHE B O 1
ATOM 3211 N N . SER B 1 100 ? 14.023 -14.859 -9 1 72.31 100 SER B N 1
ATOM 3212 C CA . SER B 1 100 ? 15.102 -15.125 -8.047 1 72.31 100 SER B CA 1
ATOM 3213 C C . SER B 1 100 ? 15.375 -13.914 -7.172 1 72.31 100 SER B C 1
ATOM 3215 O O . SER B 1 100 ? 14.961 -12.797 -7.496 1 72.31 100 SER B O 1
ATOM 3217 N N . TRP B 1 101 ? 15.828 -14.234 -6.008 1 84.75 101 TRP B N 1
ATOM 3218 C CA . TRP B 1 101 ? 16.281 -13.195 -5.09 1 84.75 101 TRP B CA 1
ATOM 3219 C C . TRP B 1 101 ? 17.672 -12.711 -5.469 1 84.75 101 TRP B C 1
ATOM 3221 O O . TRP B 1 101 ? 18.562 -12.641 -4.621 1 84.75 101 TRP B O 1
ATOM 3231 N N . SER B 1 102 ? 17.812 -12.328 -6.844 1 83.88 102 SER B N 1
ATOM 3232 C CA . SER B 1 102 ? 19.031 -11.641 -7.246 1 83.88 102 SER B CA 1
ATOM 3233 C C . SER B 1 102 ? 19.141 -10.273 -6.574 1 83.88 102 SER B C 1
ATOM 3235 O O . SER B 1 102 ? 18.172 -9.781 -5.988 1 83.88 102 SER B O 1
ATOM 3237 N N . PHE B 1 103 ? 20.312 -9.734 -6.617 1 87.94 103 PHE B N 1
ATOM 3238 C CA . PHE B 1 103 ? 20.5 -8.453 -5.953 1 87.94 103 PHE B CA 1
ATOM 3239 C C . PHE B 1 103 ? 19.594 -7.383 -6.547 1 87.94 103 PHE B C 1
ATOM 3241 O O . PHE B 1 103 ? 19.031 -6.57 -5.82 1 87.94 103 PHE B O 1
ATOM 3248 N N . ARG B 1 104 ? 19.438 -7.43 -7.82 1 83.62 104 ARG B N 1
ATOM 3249 C CA . ARG B 1 104 ? 18.578 -6.465 -8.5 1 83.62 104 ARG B CA 1
ATOM 3250 C C . ARG B 1 104 ? 17.125 -6.621 -8.07 1 83.62 104 ARG B C 1
ATOM 3252 O O . ARG B 1 104 ? 16.453 -5.637 -7.742 1 83.62 104 ARG B O 1
ATOM 3259 N N . ASN B 1 105 ? 16.688 -7.848 -7.996 1 85.56 105 ASN B N 1
ATOM 3260 C CA . ASN B 1 105 ? 15.32 -8.117 -7.594 1 85.56 105 ASN B CA 1
ATOM 3261 C C . ASN B 1 105 ? 15.094 -7.82 -6.113 1 85.56 105 ASN B C 1
ATOM 3263 O O . ASN B 1 105 ? 14.031 -7.348 -5.727 1 85.56 105 ASN B O 1
ATOM 3267 N N . SER B 1 106 ? 16.156 -8.102 -5.355 1 90.31 106 SER B N 1
ATOM 3268 C CA . SER B 1 106 ? 16.062 -7.805 -3.932 1 90.31 106 SER B CA 1
ATOM 3269 C C . SER B 1 106 ? 15.984 -6.305 -3.686 1 90.31 106 SER B C 1
ATOM 3271 O O . SER B 1 106 ? 15.266 -5.855 -2.791 1 90.31 106 SER B O 1
ATOM 3273 N N . PHE B 1 107 ? 16.703 -5.605 -4.5 1 91.12 107 PHE B N 1
ATOM 3274 C CA . PHE B 1 107 ? 16.672 -4.152 -4.375 1 91.12 107 PHE B CA 1
ATOM 3275 C C . PHE B 1 107 ? 15.305 -3.607 -4.762 1 91.12 107 PHE B C 1
ATOM 3277 O O . PHE B 1 107 ? 14.773 -2.717 -4.094 1 91.12 107 PHE B O 1
ATOM 3284 N N . SER B 1 108 ? 14.789 -4.133 -5.816 1 88 108 SER B N 1
ATOM 3285 C CA . SER B 1 108 ? 13.461 -3.717 -6.242 1 88 108 SER B CA 1
ATOM 3286 C C . SER B 1 108 ? 12.406 -4.066 -5.195 1 88 108 SER B C 1
ATOM 3288 O O . SER B 1 108 ? 11.484 -3.293 -4.953 1 88 108 SER B O 1
ATOM 3290 N N . PHE B 1 109 ? 12.625 -5.18 -4.574 1 91.62 109 PHE B N 1
ATOM 3291 C CA . PHE B 1 109 ? 11.727 -5.633 -3.518 1 91.62 109 PHE B CA 1
ATOM 3292 C C . PHE B 1 109 ? 11.758 -4.672 -2.336 1 91.62 109 PHE B C 1
ATOM 3294 O O . PHE B 1 109 ? 10.711 -4.285 -1.816 1 91.62 109 PHE B O 1
ATOM 3301 N N . VAL B 1 110 ? 12.898 -4.324 -1.968 1 94.81 110 VAL B N 1
ATOM 3302 C CA . VAL B 1 110 ? 13.07 -3.461 -0.804 1 94.81 110 VAL B CA 1
ATOM 3303 C C . VAL B 1 110 ? 12.508 -2.072 -1.104 1 94.81 110 VAL B C 1
ATOM 3305 O O . VAL B 1 110 ? 11.82 -1.482 -0.273 1 94.81 110 VAL B O 1
ATOM 3308 N N . ALA B 1 111 ? 12.797 -1.586 -2.27 1 91.62 111 ALA B N 1
ATOM 3309 C CA . ALA B 1 111 ? 12.305 -0.265 -2.654 1 91.62 111 ALA B CA 1
ATOM 3310 C C . ALA B 1 111 ? 10.781 -0.232 -2.684 1 91.62 111 ALA B C 1
ATOM 3312 O O . ALA B 1 111 ? 10.164 0.724 -2.207 1 91.62 111 ALA B O 1
ATOM 3313 N N . SER B 1 112 ? 10.172 -1.277 -3.217 1 93 112 SER B N 1
ATOM 3314 C CA . SER B 1 112 ? 8.711 -1.358 -3.264 1 93 112 SER B CA 1
ATOM 3315 C C . SER B 1 112 ? 8.125 -1.533 -1.866 1 93 112 SER B C 1
ATOM 3317 O O . SER B 1 112 ? 7.113 -0.916 -1.531 1 93 112 SER B O 1
ATOM 3319 N N . THR B 1 113 ? 8.766 -2.256 -1.048 1 95.75 113 THR B N 1
ATOM 3320 C CA . THR B 1 113 ? 8.297 -2.521 0.307 1 95.75 113 THR B CA 1
ATOM 3321 C C . THR B 1 113 ? 8.32 -1.246 1.146 1 95.75 113 THR B C 1
ATOM 3323 O O . THR B 1 113 ? 7.352 -0.945 1.852 1 95.75 113 THR B O 1
ATOM 3326 N N . LEU B 1 114 ? 9.398 -0.489 1 1 95.88 114 LEU B N 1
ATOM 3327 C CA . LEU B 1 114 ? 9.547 0.723 1.798 1 95.88 114 LEU B CA 1
ATOM 3328 C C . LEU B 1 114 ? 8.578 1.803 1.327 1 95.88 114 LEU B C 1
ATOM 3330 O O . LEU B 1 114 ? 8.242 2.715 2.086 1 95.88 114 LEU B O 1
ATOM 3334 N N . SER B 1 115 ? 8.141 1.717 0.077 1 94.06 115 SER B N 1
ATOM 3335 C CA . SER B 1 115 ? 7.117 2.619 -0.437 1 94.06 115 SER B CA 1
ATOM 3336 C C . SER B 1 115 ? 5.719 2.047 -0.22 1 94.06 115 SER B C 1
ATOM 3338 O O . SER B 1 115 ? 4.73 2.613 -0.69 1 94.06 115 SER B O 1
ATOM 3340 N N . THR B 1 116 ? 5.582 0.893 0.403 1 95.06 116 THR B N 1
ATOM 3341 C CA . THR B 1 116 ? 4.379 0.17 0.799 1 95.06 116 THR B CA 1
ATOM 3342 C C . THR B 1 116 ? 3.658 -0.391 -0.424 1 95.06 116 THR B C 1
ATOM 3344 O O . THR B 1 116 ? 2.438 -0.563 -0.406 1 95.06 116 THR B O 1
ATOM 3347 N N . ILE B 1 117 ? 4.41 -0.471 -1.514 1 94.44 117 ILE B N 1
ATOM 3348 C CA . ILE B 1 117 ? 3.906 -1.168 -2.691 1 94.44 117 ILE B CA 1
ATOM 3349 C C . ILE B 1 117 ? 4.191 -2.662 -2.568 1 94.44 117 ILE B C 1
ATOM 3351 O O . ILE B 1 117 ? 5.344 -3.092 -2.682 1 94.44 117 ILE B O 1
ATOM 3355 N N . GLY B 1 118 ? 3.309 -3.486 -2.348 1 92.19 118 GLY B N 1
ATOM 3356 C CA . GLY B 1 118 ? 3.477 -4.922 -2.191 1 92.19 118 GLY B CA 1
ATOM 3357 C C . GLY B 1 118 ? 3.062 -5.707 -3.422 1 92.19 118 GLY B C 1
ATOM 3358 O O . GLY B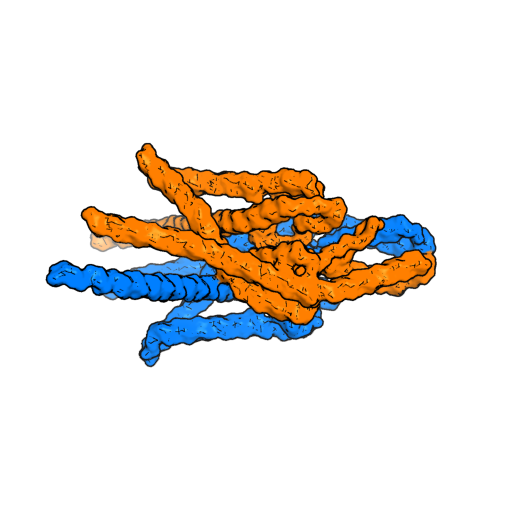 1 118 ? 2.01 -6.348 -3.43 1 92.19 118 GLY B O 1
ATOM 3359 N N . TYR B 1 119 ? 3.9 -5.781 -4.352 1 87.56 119 TYR B N 1
ATOM 3360 C CA . TYR B 1 119 ? 3.557 -6.5 -5.574 1 87.56 119 TYR B CA 1
ATOM 3361 C C . TYR B 1 119 ? 3.322 -7.977 -5.289 1 87.56 119 TYR B C 1
ATOM 3363 O O . TYR B 1 119 ? 2.523 -8.625 -5.965 1 87.56 119 TYR B O 1
ATOM 3371 N N . GLY B 1 120 ? 4.102 -8.562 -4.402 1 83.56 120 GLY B N 1
ATOM 3372 C CA . GLY B 1 120 ? 3.898 -9.945 -3.998 1 83.56 120 GLY B CA 1
ATOM 3373 C C . GLY B 1 120 ? 4.594 -10.938 -4.906 1 83.56 120 GLY B C 1
ATOM 3374 O O . GLY B 1 120 ? 4.449 -12.148 -4.73 1 83.56 120 GLY B O 1
ATOM 3375 N N . SER B 1 121 ? 5.258 -10.469 -5.984 1 78.25 121 SER B N 1
ATOM 3376 C CA . SER B 1 121 ? 6.004 -11.383 -6.844 1 78.25 121 SER B CA 1
ATOM 3377 C C . SER B 1 121 ? 7.102 -12.102 -6.062 1 78.25 121 SER B C 1
ATOM 3379 O O . SER B 1 121 ? 7.328 -13.297 -6.266 1 78.25 121 SER B O 1
ATOM 3381 N N . ILE B 1 122 ? 7.762 -11.352 -5.227 1 80.25 122 ILE B N 1
ATOM 3382 C CA . ILE B 1 122 ? 8.695 -11.938 -4.27 1 80.25 122 ILE B CA 1
ATOM 3383 C C . ILE B 1 122 ? 8.344 -11.469 -2.859 1 80.25 122 ILE B C 1
ATOM 3385 O O . ILE B 1 122 ? 7.992 -10.305 -2.654 1 80.25 122 ILE B O 1
ATOM 3389 N N . ALA B 1 123 ? 8.266 -12.406 -2.02 1 86.88 123 ALA B N 1
ATOM 3390 C CA . ALA B 1 123 ? 7.988 -12.117 -0.613 1 86.88 123 ALA B CA 1
ATOM 3391 C C . ALA B 1 123 ? 8.758 -13.07 0.302 1 86.88 123 ALA B C 1
ATOM 3393 O O . ALA B 1 123 ? 9.031 -14.211 -0.069 1 86.88 123 ALA B O 1
ATOM 3394 N N . PRO B 1 124 ? 9.125 -12.547 1.431 1 89.19 124 PRO B N 1
ATOM 3395 C CA . PRO B 1 124 ? 9.859 -13.414 2.354 1 89.19 124 PRO B CA 1
ATOM 3396 C C . PRO B 1 124 ? 9.039 -14.625 2.793 1 89.19 124 PRO B C 1
ATOM 3398 O O . PRO B 1 124 ? 7.867 -14.492 3.143 1 89.19 124 PRO B O 1
ATOM 3401 N N . ARG B 1 125 ? 9.727 -15.766 2.768 1 84.19 125 ARG B N 1
ATOM 3402 C CA . ARG B 1 125 ? 9.055 -17 3.143 1 84.19 125 ARG B CA 1
ATOM 3403 C C . ARG B 1 125 ? 9.742 -17.672 4.336 1 84.19 125 ARG B C 1
ATOM 3405 O O . ARG B 1 125 ? 9.133 -18.469 5.035 1 84.19 125 ARG B O 1
ATOM 3412 N N . THR B 1 126 ? 10.938 -17.25 4.547 1 89.12 126 THR B N 1
ATOM 3413 C CA . THR B 1 126 ? 11.68 -17.797 5.68 1 89.12 126 THR B CA 1
ATOM 3414 C C . THR B 1 126 ? 11.281 -17.094 6.973 1 89.12 126 THR B C 1
ATOM 3416 O O . THR B 1 126 ? 10.914 -15.922 6.961 1 89.12 126 THR B O 1
ATOM 3419 N N . PRO B 1 127 ? 11.297 -17.875 8.078 1 92.69 127 PRO B N 1
ATOM 3420 C CA . PRO B 1 127 ? 10.961 -17.25 9.359 1 92.69 127 PRO B CA 1
ATOM 3421 C C . PRO B 1 127 ? 11.828 -16.016 9.656 1 92.69 127 PRO B C 1
ATOM 3423 O O . PRO B 1 127 ? 11.305 -14.977 10.07 1 92.69 127 PRO B O 1
ATOM 3426 N N . MET B 1 128 ? 13.086 -16.172 9.422 1 94.19 128 MET B N 1
ATOM 3427 C CA . MET B 1 128 ? 13.977 -15.047 9.695 1 94.19 128 MET B CA 1
ATOM 3428 C C . MET B 1 128 ? 13.711 -13.898 8.727 1 94.19 128 MET B C 1
ATOM 3430 O O . MET B 1 128 ? 13.805 -12.727 9.109 1 94.19 128 MET B O 1
ATOM 3434 N N . GLY B 1 129 ? 13.422 -14.25 7.469 1 94.5 129 GLY B N 1
ATOM 3435 C CA . GLY B 1 129 ? 13.086 -13.219 6.5 1 94.5 129 GLY B CA 1
ATOM 3436 C C . GLY B 1 129 ? 11.836 -12.438 6.863 1 94.5 129 GLY B C 1
ATOM 3437 O O . GLY B 1 129 ? 11.797 -11.219 6.723 1 94.5 129 GLY B O 1
ATOM 3438 N N . GLN B 1 130 ? 10.852 -13.141 7.41 1 95.38 130 GLN B N 1
ATOM 3439 C CA . GLN B 1 130 ? 9.594 -12.516 7.793 1 95.38 130 GLN B CA 1
ATOM 3440 C C . GLN B 1 130 ? 9.773 -11.602 9 1 95.38 130 GLN B C 1
ATOM 3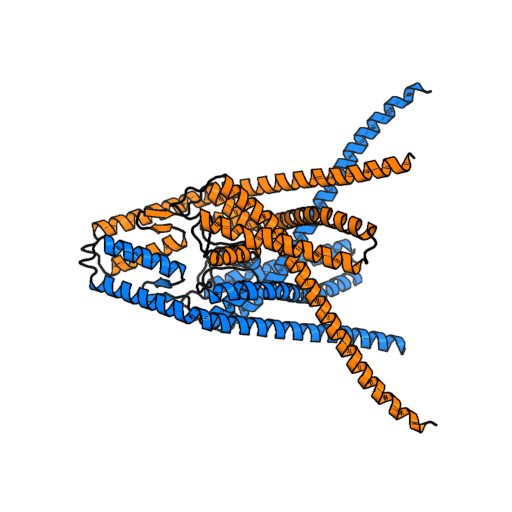442 O O . GLN B 1 130 ? 9.234 -10.492 9.039 1 95.38 130 GLN B O 1
ATOM 3447 N N . ILE B 1 131 ? 10.484 -12.055 9.93 1 96.19 131 ILE B N 1
ATOM 3448 C CA . ILE B 1 131 ? 10.75 -11.25 11.117 1 96.19 131 ILE B CA 1
ATOM 3449 C C . ILE B 1 131 ? 11.555 -10.016 10.742 1 96.19 131 ILE B C 1
ATOM 3451 O O . ILE B 1 131 ? 11.242 -8.906 11.164 1 96.19 131 ILE B O 1
ATOM 3455 N N . PHE B 1 132 ? 12.57 -10.203 9.977 1 97.19 132 PHE B N 1
ATOM 3456 C CA . PHE B 1 132 ? 13.398 -9.094 9.523 1 97.19 132 PHE B CA 1
ATOM 3457 C C . PHE B 1 132 ? 12.562 -8.086 8.734 1 97.19 132 PHE B C 1
ATOM 3459 O O . PHE B 1 132 ? 12.758 -6.875 8.867 1 97.19 132 PHE B O 1
ATOM 3466 N N . CYS B 1 133 ? 11.688 -8.594 7.91 1 96.88 133 CYS B N 1
ATOM 3467 C CA . CYS B 1 133 ? 10.852 -7.73 7.086 1 96.88 133 CYS B CA 1
ATOM 3468 C C . CYS B 1 133 ? 10.016 -6.797 7.953 1 96.88 133 CYS B C 1
ATOM 3470 O O . CYS B 1 133 ? 9.883 -5.609 7.645 1 96.88 133 CYS B O 1
ATOM 3472 N N . VAL B 1 134 ? 9.508 -7.289 9.062 1 96.44 134 VAL B N 1
ATOM 3473 C CA . VAL B 1 134 ? 8.672 -6.504 9.961 1 96.44 134 VAL B CA 1
ATOM 3474 C C . VAL B 1 134 ? 9.492 -5.375 10.578 1 96.44 134 VAL B C 1
ATOM 3476 O O . VAL B 1 134 ? 9.086 -4.207 10.531 1 96.44 134 VAL B O 1
ATOM 3479 N N . PHE B 1 135 ? 10.641 -5.66 11.047 1 96.19 135 PHE B N 1
ATOM 3480 C CA . PHE B 1 135 ? 11.484 -4.66 11.695 1 96.19 135 PHE B CA 1
ATOM 3481 C C . PHE B 1 135 ? 12.039 -3.68 10.664 1 96.19 135 PHE B C 1
ATOM 3483 O O . PHE B 1 135 ? 12.117 -2.479 10.922 1 96.19 135 PHE B O 1
ATOM 3490 N N . TYR B 1 136 ? 12.461 -4.242 9.57 1 97.06 136 TYR B N 1
ATOM 3491 C CA . TYR B 1 136 ? 13.008 -3.436 8.484 1 97.06 136 TYR B CA 1
ATOM 3492 C C . TYR B 1 136 ? 11.984 -2.412 8 1 97.06 136 TYR B C 1
ATOM 3494 O O . TYR B 1 136 ? 12.32 -1.245 7.789 1 97.06 136 TYR B O 1
ATOM 3502 N N . ALA B 1 137 ? 10.75 -2.852 7.863 1 96.75 137 ALA B N 1
ATOM 3503 C CA . ALA B 1 137 ? 9.695 -1.972 7.379 1 96.75 137 ALA B CA 1
ATOM 3504 C C . ALA B 1 137 ? 9.281 -0.968 8.453 1 96.75 137 ALA B C 1
ATOM 3506 O O . ALA B 1 137 ? 8.922 0.17 8.141 1 96.75 137 ALA B O 1
ATOM 3507 N N . LEU B 1 138 ? 9.305 -1.379 9.656 1 95.12 138 LEU B N 1
ATOM 3508 C CA . LEU B 1 138 ? 8.938 -0.51 10.773 1 95.12 138 LEU B CA 1
ATOM 3509 C C . LEU B 1 138 ? 9.812 0.737 10.797 1 95.12 138 LEU B C 1
ATOM 3511 O O . LEU B 1 138 ? 9.32 1.842 11.039 1 95.12 138 LEU B O 1
ATOM 3515 N N . LEU B 1 139 ? 11.055 0.573 10.5 1 93.62 139 LEU B N 1
ATOM 3516 C CA . LEU B 1 139 ? 11.992 1.69 10.5 1 93.62 139 LEU B CA 1
ATOM 3517 C C . LEU B 1 139 ? 12.055 2.35 9.133 1 93.62 139 LEU B C 1
ATOM 3519 O O . LEU B 1 139 ? 12.273 3.559 9.023 1 93.62 139 LEU B O 1
ATOM 3523 N N . GLY B 1 140 ? 11.922 1.555 8.18 1 95.62 140 GLY B N 1
ATOM 3524 C CA . GLY B 1 140 ? 12.102 2.023 6.812 1 95.62 140 GLY B CA 1
ATOM 3525 C C . GLY B 1 140 ? 10.961 2.898 6.324 1 95.62 140 GLY B C 1
ATOM 3526 O O . GLY B 1 140 ? 11.18 3.863 5.59 1 95.62 140 GLY B O 1
ATOM 3527 N N . ILE B 1 141 ? 9.703 2.605 6.684 1 95.31 141 ILE B N 1
ATOM 3528 C CA . ILE B 1 141 ? 8.531 3.324 6.18 1 95.31 141 ILE B CA 1
ATOM 3529 C C . ILE B 1 141 ? 8.57 4.77 6.668 1 95.31 141 ILE B C 1
ATOM 3531 O O . ILE B 1 141 ? 8.461 5.703 5.871 1 95.31 141 ILE B O 1
ATOM 3535 N N . PRO B 1 142 ? 8.812 5.008 7.965 1 92.75 142 PRO B N 1
ATOM 3536 C CA . PRO B 1 142 ? 8.938 6.402 8.406 1 92.75 142 PRO B CA 1
ATOM 3537 C C . PRO B 1 142 ? 10.094 7.129 7.715 1 92.75 142 PRO B C 1
ATOM 3539 O O . PRO B 1 142 ? 9.977 8.32 7.398 1 92.75 142 PRO B O 1
ATOM 3542 N N . LEU B 1 143 ? 11.125 6.426 7.512 1 91.69 143 LEU B N 1
ATOM 3543 C CA . LEU B 1 143 ? 12.25 7.016 6.801 1 91.69 143 LEU B CA 1
ATOM 3544 C C . LEU B 1 143 ? 11.852 7.41 5.383 1 91.69 143 LEU B C 1
ATOM 3546 O O . LEU B 1 143 ? 12.25 8.469 4.895 1 91.69 143 LEU B O 1
ATOM 3550 N N . THR B 1 144 ? 11.125 6.562 4.77 1 93.19 144 THR B N 1
ATOM 3551 C CA . THR B 1 144 ? 10.641 6.848 3.422 1 93.19 144 THR B CA 1
ATOM 3552 C C . THR B 1 144 ? 9.703 8.047 3.426 1 93.19 144 THR B C 1
ATOM 3554 O O . THR B 1 144 ? 9.742 8.875 2.512 1 93.19 144 THR B O 1
ATOM 3557 N N . ILE B 1 145 ? 8.891 8.125 4.465 1 90.62 145 ILE B N 1
ATOM 3558 C CA . ILE B 1 145 ? 7.977 9.25 4.594 1 90.62 145 ILE B CA 1
ATOM 3559 C C . ILE B 1 145 ? 8.766 10.555 4.66 1 90.62 145 ILE B C 1
ATOM 3561 O O . ILE B 1 145 ? 8.43 11.531 3.979 1 90.62 145 ILE B O 1
ATOM 3565 N N . ILE B 1 146 ? 9.797 10.562 5.434 1 88.81 146 ILE B N 1
ATOM 3566 C CA . ILE B 1 146 ? 10.641 11.742 5.574 1 88.81 146 ILE B CA 1
ATOM 3567 C C . ILE B 1 146 ? 11.305 12.062 4.234 1 88.81 146 ILE B C 1
ATOM 3569 O O . ILE B 1 146 ? 11.375 13.227 3.832 1 88.81 146 ILE B O 1
ATOM 3573 N N . PHE B 1 147 ? 11.734 11.078 3.605 1 89 147 PHE B N 1
ATOM 3574 C CA . PHE B 1 147 ? 12.367 11.234 2.301 1 89 147 PHE B CA 1
ATOM 3575 C C . PHE B 1 147 ? 11.391 11.828 1.294 1 89 147 PHE B C 1
ATOM 3577 O O . PHE B 1 147 ? 11.734 12.75 0.552 1 89 147 PHE B O 1
ATOM 3584 N N . LEU B 1 148 ? 10.172 11.305 1.228 1 87.81 148 LEU B N 1
ATOM 3585 C CA . LEU B 1 148 ? 9.164 11.773 0.289 1 87.81 148 LEU B CA 1
ATOM 3586 C C . LEU B 1 148 ? 8.766 13.211 0.6 1 87.81 148 LEU B C 1
ATOM 3588 O O . LEU B 1 148 ? 8.461 13.992 -0.31 1 87.81 148 LEU B O 1
ATOM 3592 N N . LYS B 1 149 ? 8.758 13.508 1.856 1 85.88 149 LYS B N 1
ATOM 3593 C CA . LYS B 1 149 ? 8.477 14.891 2.248 1 85.88 149 LYS B CA 1
ATOM 3594 C C . LYS B 1 149 ? 9.57 15.828 1.751 1 85.88 149 LYS B C 1
ATOM 3596 O O . LYS B 1 149 ? 9.281 16.938 1.302 1 85.88 149 LYS B O 1
ATOM 3601 N N . ALA B 1 150 ? 10.75 15.383 1.884 1 85.25 150 ALA B N 1
ATOM 3602 C CA . ALA B 1 150 ? 11.875 16.172 1.39 1 85.25 150 ALA B CA 1
ATOM 3603 C C . ALA B 1 150 ? 11.789 16.375 -0.121 1 85.25 150 ALA B C 1
ATOM 3605 O O . ALA B 1 150 ? 12.047 17.469 -0.627 1 85.25 150 ALA B O 1
ATOM 3606 N N . VAL B 1 151 ? 11.438 15.375 -0.816 1 85.81 151 VAL B N 1
ATOM 3607 C CA . VAL B 1 151 ? 11.281 15.453 -2.266 1 85.81 151 VAL B CA 1
ATOM 3608 C C . VAL B 1 151 ? 10.125 16.375 -2.613 1 85.81 151 VAL B C 1
ATOM 3610 O O . VAL B 1 151 ? 10.203 17.156 -3.564 1 85.81 151 VAL B O 1
ATOM 3613 N N . SER B 1 152 ? 9.07 16.25 -1.899 1 86.38 152 SER B N 1
ATOM 3614 C CA . SER B 1 152 ? 7.906 17.109 -2.107 1 86.38 152 SER B CA 1
ATOM 3615 C C . SER B 1 152 ? 8.281 18.578 -1.97 1 86.38 152 SER B C 1
ATOM 3617 O O . SER B 1 152 ? 7.875 19.406 -2.789 1 86.38 152 SER B O 1
ATOM 3619 N N . ASN B 1 153 ? 9.078 18.828 -0.983 1 84.31 153 ASN B N 1
ATOM 3620 C CA . ASN B 1 153 ? 9.523 20.188 -0.765 1 84.31 153 ASN B CA 1
ATOM 3621 C C . ASN B 1 153 ? 10.398 20.688 -1.91 1 84.31 153 ASN B C 1
ATOM 3623 O O . ASN B 1 153 ? 10.328 21.859 -2.295 1 84.31 153 ASN B O 1
ATOM 3627 N N . ALA B 1 154 ? 11.141 19.828 -2.354 1 81.88 154 ALA B N 1
ATOM 3628 C CA . ALA B 1 154 ? 12.016 20.172 -3.471 1 81.88 154 ALA B CA 1
ATOM 3629 C C . ALA B 1 154 ? 11.203 20.469 -4.73 1 81.88 154 ALA B C 1
ATOM 3631 O O . ALA B 1 154 ? 11.562 21.344 -5.516 1 81.88 154 ALA B O 1
ATOM 3632 N N . ILE B 1 155 ? 10.102 19.797 -4.918 1 82.19 155 ILE B N 1
ATOM 3633 C CA . ILE B 1 155 ? 9.242 19.969 -6.082 1 82.19 155 ILE B CA 1
ATOM 3634 C C . ILE B 1 155 ? 8.43 21.25 -5.938 1 82.19 155 ILE B C 1
ATOM 3636 O O . ILE B 1 155 ? 8.195 21.969 -6.918 1 82.19 155 ILE B O 1
ATOM 3640 N N . LEU B 1 156 ? 8.102 21.594 -4.746 1 82.94 156 LEU B N 1
ATOM 3641 C CA . LEU B 1 156 ? 7.203 22.719 -4.492 1 82.94 156 LEU B CA 1
ATOM 3642 C C . LEU B 1 156 ? 7.969 24.031 -4.477 1 82.94 156 LEU B C 1
ATOM 3644 O O . LEU B 1 156 ? 7.395 25.094 -4.723 1 82.94 156 LEU B O 1
ATOM 3648 N N . ARG B 1 157 ? 9.219 23.938 -4.258 1 81.44 157 ARG B N 1
ATOM 3649 C CA . ARG B 1 157 ? 10.031 25.141 -4.148 1 81.44 157 ARG B CA 1
ATOM 3650 C C . ARG B 1 157 ? 10.031 25.922 -5.461 1 81.44 157 ARG B C 1
ATOM 3652 O O . ARG B 1 157 ? 9.727 27.125 -5.484 1 81.44 157 ARG B O 1
ATOM 3659 N N . PRO B 1 158 ? 10.367 25.297 -6.547 1 80.62 158 PRO B N 1
ATOM 3660 C CA . PRO B 1 158 ? 10.312 26.031 -7.809 1 80.62 158 PRO B CA 1
ATOM 3661 C C . PRO B 1 158 ? 8.906 26.516 -8.148 1 80.62 158 PRO B C 1
ATOM 3663 O O . PRO B 1 158 ? 8.742 27.547 -8.805 1 80.62 158 PRO B O 1
ATOM 3666 N N . LEU B 1 159 ? 7.871 25.844 -7.727 1 81.06 159 LEU B N 1
ATOM 3667 C CA . LEU B 1 159 ? 6.492 26.25 -7.969 1 81.06 159 LEU B CA 1
ATOM 3668 C C . LEU B 1 159 ? 6.176 27.547 -7.25 1 81.06 159 LEU B C 1
ATOM 3670 O O . LEU B 1 159 ? 5.438 28.391 -7.773 1 81.06 159 LEU B O 1
ATOM 3674 N N . SER B 1 160 ? 6.762 27.641 -6.121 1 78.94 160 SER B N 1
ATOM 3675 C CA . SER B 1 160 ? 6.582 28.891 -5.375 1 78.94 160 SER B CA 1
ATOM 3676 C C . SER B 1 160 ? 7.25 30.062 -6.082 1 78.94 160 SER B C 1
ATOM 3678 O O . SER B 1 160 ? 6.738 31.188 -6.055 1 78.94 160 SER B O 1
ATOM 3680 N N . GLY B 1 161 ? 8.383 29.75 -6.645 1 77.12 161 GLY B N 1
ATOM 3681 C CA . GLY B 1 161 ? 9.016 30.766 -7.457 1 77.12 161 GLY B CA 1
ATOM 3682 C C . GLY B 1 161 ? 8.172 31.203 -8.648 1 77.12 161 GLY B C 1
ATOM 3683 O O . GLY B 1 161 ? 8.102 32.375 -8.969 1 77.12 161 GLY B O 1
ATOM 3684 N N . PHE B 1 162 ? 7.551 30.281 -9.234 1 80.38 162 PHE B N 1
ATOM 3685 C CA . PHE B 1 162 ? 6.641 30.547 -10.344 1 80.38 162 PHE B CA 1
ATOM 3686 C C . PHE B 1 162 ? 5.465 31.406 -9.883 1 80.38 162 PHE B C 1
ATOM 3688 O O . PHE B 1 162 ? 5.043 32.312 -10.602 1 80.38 162 PHE B O 1
ATOM 3695 N N . GLU B 1 163 ? 4.992 31.125 -8.703 1 81.19 163 GLU B N 1
ATOM 3696 C CA . GLU B 1 163 ? 3.9 31.906 -8.133 1 81.19 163 GLU B CA 1
ATOM 3697 C C . GLU B 1 163 ? 4.309 33.375 -7.938 1 81.19 163 GLU B C 1
ATOM 3699 O O . GLU B 1 163 ? 3.537 34.281 -8.234 1 81.19 163 GLU B O 1
ATOM 3704 N N . LYS B 1 164 ? 5.492 33.531 -7.465 1 81.44 164 LYS B N 1
ATOM 3705 C CA . LYS B 1 164 ? 6.008 34.875 -7.23 1 81.44 164 LYS B CA 1
ATOM 3706 C C . LYS B 1 164 ? 6.191 35.625 -8.547 1 81.44 164 LYS B C 1
ATOM 3708 O O . LYS B 1 164 ? 5.934 36.844 -8.617 1 81.44 164 LYS B O 1
ATOM 3713 N N . TYR B 1 165 ? 6.582 34.844 -9.492 1 82.5 165 TYR B N 1
ATOM 3714 C CA . TYR B 1 165 ? 6.738 35.438 -10.812 1 82.5 165 TYR B CA 1
ATOM 3715 C C . TYR B 1 165 ? 5.398 35.938 -11.352 1 82.5 165 TYR B C 1
ATOM 3717 O O . TYR B 1 165 ? 5.305 37.062 -11.867 1 82.5 165 TYR B O 1
ATOM 3725 N N . LEU B 1 166 ? 4.348 35.219 -11.18 1 82.88 166 LEU B N 1
ATOM 3726 C CA . LEU B 1 166 ? 3.016 35.594 -11.648 1 82.88 166 LEU B CA 1
ATOM 3727 C C . LEU B 1 166 ? 2.428 36.719 -10.812 1 82.88 166 LEU B C 1
ATOM 3729 O O . LEU B 1 166 ? 1.682 37.562 -11.32 1 82.88 166 LEU B O 1
ATOM 3733 N N . GLN B 1 167 ? 2.801 36.656 -9.539 1 83.12 167 GLN B N 1
ATOM 3734 C CA . GLN B 1 167 ? 2.371 37.75 -8.664 1 83.12 167 GLN B CA 1
ATOM 3735 C C . GLN B 1 167 ? 2.967 39.094 -9.102 1 83.12 167 GLN B C 1
ATOM 3737 O O . GLN B 1 167 ? 2.293 40.125 -9.062 1 83.12 167 GLN B O 1
ATOM 3742 N N . ASN B 1 168 ? 4.16 38.969 -9.578 1 85.5 168 ASN B N 1
ATOM 3743 C CA . ASN B 1 168 ? 4.852 40.156 -10.031 1 85.5 168 ASN B CA 1
ATOM 3744 C C . ASN B 1 168 ? 4.27 40.688 -11.344 1 85.5 168 ASN B C 1
ATOM 3746 O O . ASN B 1 168 ? 4.426 41.875 -11.68 1 85.5 168 ASN B O 1
ATOM 3750 N N . MET B 1 169 ? 3.533 39.844 -12.023 1 87.25 169 MET B N 1
ATOM 3751 C CA . MET B 1 169 ? 2.885 40.219 -13.266 1 87.25 169 MET B CA 1
ATOM 3752 C C . MET B 1 169 ? 1.526 40.875 -12.992 1 87.25 169 MET B C 1
ATOM 3754 O O . MET B 1 169 ? 0.859 41.344 -13.914 1 87.25 169 MET B O 1
ATOM 3758 N N . GLY B 1 170 ? 1.045 40.844 -11.734 1 83.06 170 GLY B N 1
ATOM 3759 C CA . GLY B 1 170 ? -0.169 41.531 -11.336 1 83.06 170 GLY B CA 1
ATOM 3760 C C . GLY B 1 170 ? -1.386 40.625 -11.289 1 83.06 170 GLY B C 1
ATOM 3761 O O . GLY B 1 170 ? -2.52 41.125 -11.211 1 83.06 170 GLY B O 1
ATOM 3762 N N . MET B 1 171 ? -1.206 39.469 -11.406 1 83.88 171 MET B N 1
ATOM 3763 C CA . MET B 1 171 ? -2.332 38.531 -11.383 1 83.88 171 MET B CA 1
ATOM 3764 C C . MET B 1 171 ? -2.848 38.344 -9.961 1 83.88 171 MET B C 1
ATOM 3766 O O . MET B 1 171 ? -2.078 38.438 -9 1 83.88 171 MET B O 1
ATOM 3770 N N . GLU B 1 172 ? -4.121 38.094 -9.805 1 87.06 172 GLU B N 1
ATOM 3771 C CA . GLU B 1 172 ? -4.742 37.875 -8.508 1 87.06 172 GLU B CA 1
ATOM 3772 C C . GLU B 1 172 ? -4.234 36.562 -7.867 1 87.06 172 GLU B C 1
ATOM 3774 O O . GLU B 1 172 ? -3.975 35.594 -8.562 1 87.06 172 GLU B O 1
ATOM 3779 N N . GLU B 1 173 ? -4.078 36.625 -6.543 1 83.06 173 GLU B N 1
ATOM 3780 C CA . GLU B 1 173 ? -3.529 35.5 -5.777 1 83.06 173 GLU B CA 1
ATOM 3781 C C . GLU B 1 173 ? -4.344 34.219 -5.996 1 83.06 173 GLU B C 1
ATOM 3783 O O . GLU B 1 173 ? -3.785 33.125 -6.09 1 83.06 173 GLU B O 1
ATOM 3788 N N . ARG B 1 174 ? -5.582 34.438 -6.125 1 82.19 174 ARG B N 1
ATOM 3789 C CA . ARG B 1 174 ? -6.457 33.281 -6.305 1 82.19 174 ARG B CA 1
ATOM 3790 C C . ARG B 1 174 ? -6.227 32.625 -7.66 1 82.19 174 ARG B C 1
ATOM 3792 O O . ARG B 1 174 ? -6.16 31.391 -7.758 1 82.19 174 ARG B O 1
ATOM 3799 N N . ARG B 1 175 ? -6.094 33.469 -8.648 1 84.19 175 ARG B N 1
ATOM 3800 C CA . ARG B 1 175 ? -5.871 32.969 -10 1 84.19 175 ARG B CA 1
ATOM 3801 C C . ARG B 1 175 ? -4.504 32.312 -10.109 1 84.19 175 ARG B C 1
ATOM 3803 O O . ARG B 1 175 ? -4.359 31.281 -10.789 1 84.19 175 ARG B O 1
ATOM 3810 N N . ILE B 1 176 ? -3.533 32.875 -9.453 1 84.94 176 ILE B N 1
ATOM 3811 C CA . ILE B 1 176 ? -2.182 32.312 -9.477 1 84.94 176 ILE B CA 1
ATOM 3812 C C . ILE B 1 176 ? -2.18 30.922 -8.852 1 84.94 176 ILE B C 1
ATOM 3814 O O . ILE B 1 176 ? -1.584 30 -9.406 1 84.94 176 ILE B O 1
ATOM 3818 N N . ARG B 1 177 ? -2.906 30.766 -7.727 1 81.19 177 ARG B N 1
ATOM 3819 C CA . ARG B 1 177 ? -2.977 29.484 -7.043 1 81.19 177 ARG B CA 1
ATOM 3820 C C . ARG B 1 177 ? -3.629 28.422 -7.926 1 81.19 177 ARG B C 1
ATOM 3822 O O . ARG B 1 177 ? -3.141 27.297 -8.016 1 81.19 177 ARG B O 1
ATOM 3829 N N . ILE B 1 178 ? -4.621 28.828 -8.617 1 83.31 178 ILE B N 1
ATOM 3830 C CA . ILE B 1 178 ? -5.363 27.906 -9.469 1 83.31 178 ILE B CA 1
ATOM 3831 C C . ILE B 1 178 ? -4.496 27.5 -10.656 1 83.31 178 ILE B C 1
ATOM 3833 O O . ILE B 1 178 ? -4.414 26.312 -10.984 1 83.31 178 ILE B O 1
ATOM 3837 N N . TYR B 1 179 ? -3.799 28.453 -11.234 1 84.75 179 TYR B N 1
ATOM 3838 C CA . TYR B 1 179 ? -2.961 28.156 -12.391 1 84.75 179 TYR B CA 1
ATOM 3839 C C . TYR B 1 179 ? -1.774 27.281 -11.984 1 84.75 179 TYR B C 1
ATOM 3841 O O . TYR B 1 179 ? -1.357 26.406 -12.742 1 84.75 179 TYR B O 1
ATOM 3849 N N . THR B 1 180 ? -1.266 27.562 -10.867 1 83.5 180 THR B N 1
ATOM 3850 C CA . THR B 1 180 ? -0.133 26.781 -10.391 1 83.5 180 THR B CA 1
ATOM 3851 C C . THR B 1 180 ? -0.552 25.344 -10.109 1 83.5 180 THR B C 1
ATOM 3853 O O . THR B 1 180 ? 0.158 24.406 -10.469 1 83.5 180 THR B O 1
ATOM 3856 N N . ILE B 1 181 ? -1.733 25.172 -9.523 1 84.56 181 ILE B N 1
ATOM 3857 C CA . ILE B 1 181 ? -2.25 23.844 -9.227 1 84.56 181 ILE B CA 1
ATOM 3858 C C . ILE B 1 181 ? -2.549 23.094 -10.523 1 84.56 181 ILE B C 1
ATOM 3860 O O . ILE B 1 181 ? -2.205 21.922 -10.672 1 84.56 181 ILE B O 1
ATOM 3864 N N . LEU B 1 182 ? -3.096 23.797 -11.43 1 87.19 182 LEU B N 1
ATOM 3865 C CA . LEU B 1 182 ? -3.42 23.203 -12.719 1 87.19 182 LEU B CA 1
ATOM 3866 C C . LEU B 1 182 ? -2.154 22.766 -13.453 1 87.19 182 LEU B C 1
ATOM 3868 O O . LEU B 1 182 ? -2.115 21.688 -14.047 1 87.19 182 LEU B O 1
ATOM 3872 N N . PHE B 1 183 ? -1.214 23.656 -13.406 1 87.75 183 PHE B N 1
ATOM 3873 C CA . PHE B 1 183 ? 0.063 23.328 -14.031 1 87.75 183 PHE B CA 1
ATOM 3874 C C . PHE B 1 183 ? 0.688 22.094 -13.383 1 87.75 183 PHE B C 1
ATOM 3876 O O . PHE B 1 183 ? 1.194 21.219 -14.078 1 87.75 183 PHE B O 1
ATOM 3883 N N . PHE B 1 184 ? 0.66 22.078 -12.07 1 87.56 184 PHE B N 1
ATOM 3884 C CA . PHE B 1 184 ? 1.197 20.953 -11.305 1 87.56 184 PHE B CA 1
ATOM 3885 C C . PHE B 1 184 ? 0.472 19.672 -11.656 1 87.56 184 PHE B C 1
ATOM 3887 O O . PHE B 1 184 ? 1.104 18.625 -11.852 1 87.56 184 PHE B O 1
ATOM 3894 N N . LEU B 1 185 ? -0.788 19.703 -11.797 1 88.75 185 LEU B N 1
ATOM 3895 C CA . LEU B 1 185 ? -1.608 18.516 -12.07 1 88.75 185 LEU B CA 1
ATOM 3896 C C . LEU B 1 185 ? -1.378 18.016 -13.492 1 88.75 185 LEU B C 1
ATOM 3898 O O . LEU B 1 185 ? -1.199 16.828 -13.711 1 88.75 185 LEU B O 1
ATOM 3902 N N . VAL B 1 186 ? -1.323 18.922 -14.422 1 91.12 186 VAL B N 1
ATOM 3903 C CA . VAL B 1 186 ? -1.194 18.562 -15.836 1 91.12 186 VAL B CA 1
ATOM 3904 C C . VAL B 1 186 ? 0.199 18 -16.094 1 91.12 186 VAL B C 1
ATOM 3906 O O . VAL B 1 186 ? 0.342 16.969 -16.75 1 91.12 186 VAL B O 1
ATOM 3909 N N . THR B 1 187 ? 1.192 18.625 -15.555 1 91 187 THR B N 1
ATOM 3910 C CA . THR B 1 187 ? 2.559 18.156 -15.766 1 91 187 THR B CA 1
ATOM 3911 C C . THR B 1 187 ? 2.781 16.812 -15.094 1 91 187 THR B C 1
ATOM 3913 O O . THR B 1 187 ? 3.406 15.914 -15.672 1 91 187 THR B O 1
ATOM 3916 N N . GLY B 1 188 ? 2.277 16.672 -13.906 1 92.88 188 GLY B N 1
ATOM 3917 C CA . GLY B 1 188 ? 2.412 15.406 -13.211 1 92.88 188 GLY B CA 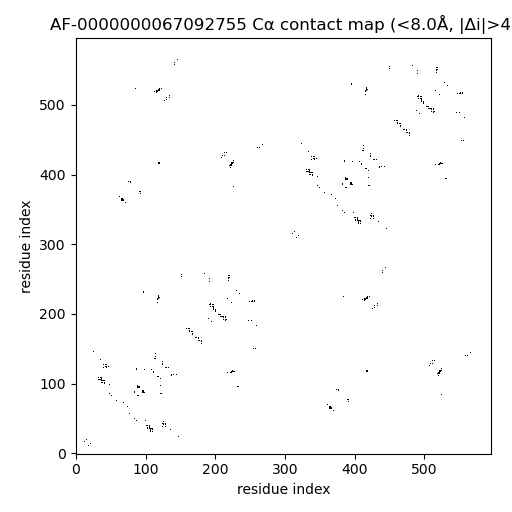1
ATOM 3918 C C . GLY B 1 188 ? 1.668 14.273 -13.891 1 92.88 188 GLY B C 1
ATOM 3919 O O . GLY B 1 188 ? 2.205 13.172 -14.047 1 92.88 188 GLY B O 1
ATOM 3920 N N . LEU B 1 189 ? 0.466 14.555 -14.32 1 94.19 189 LEU B N 1
ATOM 3921 C CA . LEU B 1 189 ? -0.332 13.547 -15.008 1 94.19 189 LEU B CA 1
ATOM 3922 C C . LEU B 1 189 ? 0.356 13.094 -16.297 1 94.19 189 LEU B C 1
ATOM 3924 O O . LEU B 1 189 ? 0.387 11.898 -16.594 1 94.19 189 LEU B O 1
ATOM 3928 N N . SER B 1 190 ? 0.882 14.008 -17 1 95.5 190 SER B N 1
ATOM 3929 C CA . SER B 1 190 ? 1.55 13.688 -18.266 1 95.5 190 SER B CA 1
ATOM 3930 C C . SER B 1 190 ? 2.846 12.922 -18.016 1 95.5 190 SER B C 1
ATOM 3932 O O . SER B 1 190 ? 3.078 11.875 -18.641 1 95.5 190 SER B O 1
ATOM 3934 N N . LEU B 1 191 ? 3.619 13.305 -17.094 1 94.88 191 LEU B N 1
ATOM 3935 C CA . LEU B 1 191 ? 4.953 12.766 -16.875 1 94.88 191 LEU B CA 1
ATOM 3936 C C . LEU B 1 191 ? 4.883 11.422 -16.156 1 94.88 191 LEU B C 1
ATOM 3938 O O . LEU B 1 191 ? 5.699 10.531 -16.406 1 94.88 191 LEU B O 1
ATOM 3942 N N . PHE B 1 192 ? 3.889 11.281 -15.281 1 96.06 192 PHE B N 1
ATOM 3943 C CA . PHE B 1 192 ? 3.953 10.117 -14.406 1 96.06 192 PHE B CA 1
ATOM 3944 C C . PHE B 1 192 ? 2.861 9.117 -14.758 1 96.06 192 PHE B C 1
ATOM 3946 O O . PHE B 1 192 ? 2.938 7.945 -14.375 1 96.06 192 PHE B O 1
ATOM 3953 N N . ILE B 1 193 ? 1.849 9.531 -15.461 1 96.06 193 ILE B N 1
ATOM 3954 C CA . ILE B 1 193 ? 0.751 8.609 -15.719 1 96.06 193 ILE B CA 1
ATOM 3955 C C . ILE B 1 193 ? 0.622 8.367 -17.219 1 96.06 193 ILE B C 1
ATOM 3957 O O . ILE B 1 193 ? 0.59 7.219 -17.672 1 96.06 193 ILE B O 1
ATOM 3961 N N . LEU B 1 194 ? 0.718 9.367 -18.062 1 95.94 194 LEU B N 1
ATOM 3962 C CA . LEU B 1 194 ? 0.39 9.234 -19.484 1 95.94 194 LEU B CA 1
ATOM 3963 C C . LEU B 1 194 ? 1.623 8.852 -20.297 1 95.94 194 LEU B C 1
ATOM 3965 O O . LEU B 1 194 ? 1.523 8.086 -21.25 1 95.94 194 LEU B O 1
ATOM 3969 N N . LEU B 1 195 ? 2.783 9.227 -19.984 1 95.94 195 LEU B N 1
ATOM 3970 C CA . LEU B 1 195 ? 3.98 8.984 -20.781 1 95.94 195 LEU B CA 1
ATOM 3971 C C . LEU B 1 195 ? 4.574 7.613 -20.469 1 95.94 195 LEU B C 1
ATOM 3973 O O . LEU B 1 195 ? 4.977 6.883 -21.391 1 95.94 195 LEU B O 1
ATOM 3977 N N . PRO B 1 196 ? 4.613 7.227 -19.266 1 95.56 196 PRO B N 1
ATOM 3978 C CA . PRO B 1 196 ? 5.285 5.965 -18.938 1 95.56 196 PRO B CA 1
ATOM 3979 C C . PRO B 1 196 ? 4.68 4.77 -19.672 1 95.56 196 PRO B C 1
ATOM 3981 O O . PRO B 1 196 ? 5.402 3.854 -20.078 1 95.56 196 PRO B O 1
ATOM 3984 N N . PRO B 1 197 ? 3.367 4.715 -19.938 1 95.5 197 PRO B N 1
ATOM 3985 C CA . PRO B 1 197 ? 2.797 3.566 -20.656 1 95.5 197 PRO B CA 1
ATOM 3986 C C . PRO B 1 197 ? 3.408 3.369 -22.047 1 95.5 197 PRO B C 1
ATOM 3988 O O . PRO B 1 197 ? 3.439 2.248 -22.547 1 95.5 197 PRO B O 1
ATOM 3991 N N . LEU B 1 198 ? 3.891 4.398 -22.641 1 95.25 198 LEU B N 1
ATOM 3992 C CA . LEU B 1 198 ? 4.57 4.277 -23.922 1 95.25 198 LEU B CA 1
ATOM 3993 C C . LEU B 1 198 ? 5.887 3.529 -23.781 1 95.25 198 LEU B C 1
ATOM 3995 O O . LEU B 1 198 ? 6.25 2.725 -24.641 1 95.25 198 LEU B O 1
ATOM 3999 N N . LEU B 1 199 ? 6.551 3.75 -22.734 1 92.69 199 LEU B N 1
ATOM 4000 C CA . LEU B 1 199 ? 7.789 3.039 -22.438 1 92.69 199 LEU B CA 1
ATOM 4001 C C . LEU B 1 199 ? 7.516 1.575 -22.109 1 92.69 199 LEU B C 1
ATOM 4003 O O . LEU B 1 199 ? 8.258 0.69 -22.547 1 92.69 199 LEU B O 1
ATOM 4007 N N . PHE B 1 200 ? 6.422 1.352 -21.391 1 92.81 200 PHE B N 1
ATOM 4008 C CA . PHE B 1 200 ? 6.078 -0.016 -21.016 1 92.81 200 PHE B CA 1
ATOM 4009 C C . PHE B 1 200 ? 5.652 -0.814 -22.25 1 92.81 200 PHE B C 1
ATOM 4011 O O . PHE B 1 200 ? 5.914 -2.016 -22.328 1 92.81 200 PHE B O 1
ATOM 4018 N N . MET B 1 201 ? 4.977 -0.109 -23.141 1 91.88 201 MET B N 1
ATOM 4019 C CA . MET B 1 201 ? 4.543 -0.765 -24.375 1 91.88 201 MET B CA 1
ATOM 4020 C C . MET B 1 201 ? 5.738 -1.284 -25.156 1 91.88 201 MET B C 1
ATOM 4022 O O . MET B 1 201 ? 5.719 -2.412 -25.656 1 91.88 201 MET B O 1
ATOM 4026 N N . HIS B 1 202 ? 6.766 -0.551 -25.188 1 88.5 202 HIS B N 1
ATOM 4027 C CA . HIS B 1 202 ? 7.941 -0.887 -25.984 1 88.5 202 HIS B CA 1
ATOM 4028 C C . HIS B 1 202 ? 8.82 -1.909 -25.266 1 88.5 202 HIS B C 1
ATOM 4030 O O . HIS B 1 202 ? 9.359 -2.822 -25.891 1 88.5 202 HIS B O 1
ATOM 4036 N N . THR B 1 203 ? 8.898 -1.875 -23.938 1 87.38 203 THR B N 1
ATOM 4037 C CA . THR B 1 203 ? 9.859 -2.703 -23.219 1 87.38 203 THR B CA 1
ATOM 4038 C C . THR B 1 203 ? 9.188 -3.951 -22.656 1 87.38 203 THR B C 1
ATOM 4040 O O . THR B 1 203 ? 9.805 -5.02 -22.609 1 87.38 203 THR B O 1
ATOM 4043 N N . GLU B 1 204 ? 7.988 -3.879 -22.234 1 87.06 204 GLU B N 1
ATOM 4044 C CA . GLU B 1 204 ? 7.332 -4.996 -21.562 1 87.06 204 GLU B CA 1
ATOM 4045 C C . GLU B 1 204 ? 6.316 -5.672 -22.484 1 87.06 204 GLU B C 1
ATOM 4047 O O . GLU B 1 204 ? 5.859 -6.781 -22.203 1 87.06 204 GLU B O 1
ATOM 4052 N N . GLY B 1 205 ? 5.855 -4.949 -23.594 1 87.38 205 GLY B N 1
ATOM 4053 C CA . GLY B 1 205 ? 4.891 -5.535 -24.5 1 87.38 205 GLY B CA 1
ATOM 4054 C C . GLY B 1 205 ? 3.457 -5.391 -24.031 1 87.38 205 GLY B C 1
ATOM 4055 O O . GLY B 1 205 ? 2.582 -6.16 -24.438 1 87.38 205 GLY B O 1
ATOM 4056 N N . TRP B 1 206 ? 3.223 -4.516 -23.078 1 89.69 206 TRP B N 1
ATOM 4057 C CA . TRP B 1 206 ? 1.873 -4.262 -22.594 1 89.69 206 TRP B CA 1
ATOM 4058 C C . TRP B 1 206 ? 1.124 -3.314 -23.516 1 89.69 206 TRP B C 1
ATOM 4060 O O . TRP B 1 206 ? 1.739 -2.594 -24.312 1 89.69 206 TRP B O 1
ATOM 4070 N N . THR B 1 207 ? -0.169 -3.359 -23.484 1 94.19 207 THR B N 1
ATOM 4071 C CA . THR B 1 207 ? -0.958 -2.346 -24.172 1 94.19 207 THR B CA 1
ATOM 4072 C C . THR B 1 207 ? -0.918 -1.021 -23.422 1 94.19 207 THR B C 1
ATOM 4074 O O . THR B 1 207 ? -0.525 -0.977 -22.25 1 94.19 207 THR B O 1
ATOM 4077 N N . TYR B 1 208 ? -1.228 0.008 -24.109 1 95.19 208 TYR B N 1
ATOM 4078 C CA . TYR B 1 208 ? -1.229 1.321 -23.469 1 95.19 208 TYR B CA 1
ATOM 4079 C C . TYR B 1 208 ? -2.17 1.347 -22.281 1 95.19 208 TYR B C 1
ATOM 4081 O O . TYR B 1 208 ? -1.846 1.929 -21.234 1 95.19 208 TYR B O 1
ATOM 4089 N N . ARG B 1 209 ? -3.279 0.686 -22.422 1 95 209 ARG B N 1
ATOM 4090 C CA . ARG B 1 209 ? -4.25 0.638 -21.328 1 95 209 ARG B CA 1
ATOM 4091 C C . ARG B 1 209 ? -3.682 -0.091 -20.125 1 95 209 ARG B C 1
ATOM 4093 O O . ARG B 1 209 ? -3.812 0.379 -18.984 1 95 209 ARG B O 1
ATOM 4100 N N . GLU B 1 210 ? -3.039 -1.169 -20.391 1 94.25 210 GLU B N 1
ATOM 4101 C CA . GLU B 1 210 ? -2.434 -1.944 -19.297 1 94.25 210 GLU B CA 1
ATOM 4102 C C . GLU B 1 210 ? -1.327 -1.156 -18.609 1 94.25 210 GLU B C 1
ATOM 4104 O O . GLU B 1 210 ? -1.177 -1.23 -17.391 1 94.25 210 GLU B O 1
ATOM 4109 N N . GLY B 1 211 ? -0.62 -0.432 -19.438 1 95.44 211 GLY B N 1
ATOM 4110 C CA . GLY B 1 211 ? 0.42 0.411 -18.875 1 95.44 211 GLY B CA 1
ATOM 4111 C C . GLY B 1 211 ? -0.126 1.529 -18 1 95.44 211 GLY B C 1
ATOM 4112 O O . GLY B 1 211 ? 0.447 1.849 -16.969 1 95.44 211 GLY B O 1
ATOM 4113 N N . LEU B 1 212 ? -1.224 2.117 -18.438 1 96.38 212 LEU B N 1
ATOM 4114 C CA . LEU B 1 212 ? -1.872 3.172 -17.656 1 96.38 212 LEU B CA 1
ATOM 4115 C C . LEU B 1 212 ? -2.402 2.633 -16.344 1 96.38 212 LEU B C 1
ATOM 4117 O O . LEU B 1 212 ? -2.223 3.258 -15.289 1 96.38 212 LEU B O 1
ATOM 4121 N N . TYR B 1 213 ? -2.996 1.467 -16.453 1 96.38 213 TYR B N 1
ATOM 4122 C CA . TYR B 1 213 ? -3.506 0.77 -15.273 1 96.38 213 TYR B CA 1
ATOM 4123 C C . TYR B 1 213 ? -2.385 0.469 -14.289 1 96.38 213 TYR B C 1
ATOM 4125 O O . TYR B 1 213 ? -2.488 0.792 -13.102 1 96.38 213 TYR B O 1
ATOM 4133 N N . PHE B 1 214 ? -1.313 -0.001 -14.781 1 95.69 214 PHE B N 1
ATOM 4134 C CA . PHE B 1 214 ? -0.162 -0.347 -13.953 1 95.69 214 PHE B CA 1
ATOM 4135 C C . PHE B 1 214 ? 0.423 0.896 -13.297 1 95.69 214 PHE B C 1
ATOM 4137 O O . PHE B 1 214 ? 0.735 0.881 -12.102 1 95.69 214 PHE B O 1
ATOM 4144 N N . ALA B 1 215 ? 0.583 1.903 -14.07 1 96.81 215 ALA B N 1
ATOM 4145 C CA . ALA B 1 215 ? 1.203 3.127 -13.57 1 96.81 215 ALA B CA 1
ATOM 4146 C C . ALA B 1 215 ? 0.397 3.717 -12.414 1 96.81 215 ALA B C 1
ATOM 4148 O O . ALA B 1 215 ? 0.956 4.055 -11.367 1 96.81 215 ALA B O 1
ATOM 4149 N N . PHE B 1 216 ? -0.85 3.771 -12.57 1 97 216 PHE B N 1
ATOM 4150 C CA . PHE B 1 216 ? -1.683 4.355 -11.523 1 97 216 PHE B CA 1
ATOM 4151 C C . PHE B 1 216 ? -1.709 3.459 -10.289 1 97 216 PHE B C 1
ATOM 4153 O O . PHE B 1 216 ? -1.575 3.941 -9.164 1 97 216 PHE B O 1
ATOM 4160 N N . ILE B 1 217 ? -1.893 2.182 -10.484 1 97 217 ILE B N 1
ATOM 4161 C CA . ILE B 1 217 ? -1.996 1.229 -9.391 1 97 217 ILE B CA 1
ATOM 4162 C C . ILE B 1 217 ? -0.683 1.191 -8.609 1 97 217 ILE B C 1
ATOM 4164 O O . ILE B 1 217 ? -0.683 1.088 -7.383 1 97 217 ILE B O 1
ATOM 4168 N N . SER B 1 218 ? 0.379 1.329 -9.305 1 96.06 218 SER B N 1
ATOM 4169 C CA . SER B 1 218 ? 1.683 1.291 -8.656 1 96.06 218 SER B CA 1
ATOM 4170 C C . SER B 1 218 ? 1.972 2.598 -7.922 1 96.06 218 SER B C 1
ATOM 4172 O O . SER B 1 218 ? 2.389 2.586 -6.762 1 96.06 218 SER B O 1
ATOM 4174 N N . LEU B 1 219 ? 1.684 3.699 -8.555 1 96.38 219 LEU B N 1
ATOM 4175 C CA . LEU B 1 219 ? 2.018 4.98 -7.941 1 96.38 219 LEU B CA 1
ATOM 4176 C C . LEU B 1 219 ? 1.067 5.301 -6.793 1 96.38 219 LEU B C 1
ATOM 4178 O O . LEU B 1 219 ? 1.434 6.02 -5.863 1 96.38 219 LEU B O 1
ATOM 4182 N N . SER B 1 220 ? -0.159 4.789 -6.828 1 96.12 220 SER B N 1
ATOM 4183 C CA . SER B 1 220 ? -1.09 4.973 -5.719 1 96.12 220 SER B CA 1
ATOM 4184 C C . SER B 1 220 ? -0.789 4.004 -4.578 1 96.12 220 SER B C 1
ATOM 4186 O O . SER B 1 220 ? -1.525 3.953 -3.592 1 96.12 220 SER B O 1
ATOM 4188 N N . THR B 1 221 ? 0.234 3.145 -4.691 1 95.31 221 THR B N 1
ATOM 4189 C CA . THR B 1 221 ? 0.797 2.213 -3.723 1 95.31 221 THR B CA 1
ATOM 4190 C C . THR B 1 221 ? -0.165 1.059 -3.461 1 95.31 221 THR B C 1
ATOM 4192 O O . THR B 1 221 ? -0.056 0.371 -2.443 1 95.31 221 THR B O 1
ATOM 4195 N N . ILE B 1 222 ? -1.199 0.875 -4.312 1 96.19 222 ILE B N 1
ATOM 4196 C CA . ILE B 1 222 ? -2.057 -0.301 -4.211 1 96.19 222 ILE B CA 1
ATOM 4197 C C . ILE B 1 222 ? -1.25 -1.556 -4.539 1 96.19 222 ILE B C 1
ATOM 4199 O O . ILE B 1 222 ? -1.112 -2.449 -3.699 1 96.19 222 ILE B O 1
ATOM 4203 N N . GLY B 1 223 ? -0.65 -1.642 -5.738 1 93.69 223 GLY B N 1
ATOM 4204 C CA . GLY B 1 223 ? 0.261 -2.701 -6.141 1 93.69 223 GLY B CA 1
ATOM 4205 C C . GLY B 1 223 ? -0.365 -4.082 -6.082 1 93.69 223 GLY B C 1
ATOM 4206 O O . GLY B 1 223 ? -0.002 -4.898 -5.234 1 93.69 223 GLY B O 1
ATOM 4207 N N . PHE B 1 224 ? -1.125 -4.477 -7.043 1 89.88 224 PHE B N 1
ATOM 4208 C CA . PHE B 1 224 ? -1.774 -5.781 -7.066 1 89.88 224 PHE B CA 1
ATOM 4209 C C . PHE B 1 224 ? -0.769 -6.883 -7.379 1 89.88 224 PHE B C 1
ATOM 4211 O O . PHE B 1 224 ? -0.976 -8.039 -7.016 1 89.88 224 PHE B O 1
ATOM 4218 N N . GLY B 1 225 ? 0.249 -6.531 -8.125 1 86.62 225 GLY B N 1
ATOM 4219 C CA . GLY B 1 225 ? 1.253 -7.516 -8.5 1 86.62 225 GLY B CA 1
ATOM 4220 C C . GLY B 1 225 ? 0.885 -8.297 -9.742 1 86.62 225 GLY B C 1
ATOM 4221 O O . GLY B 1 225 ? 1.564 -9.258 -10.102 1 86.62 225 GLY B O 1
ATOM 4222 N N . ASP B 1 226 ? -0.261 -7.969 -10.383 1 83.62 226 ASP B N 1
ATOM 4223 C CA . ASP B 1 226 ? -0.644 -8.625 -11.633 1 83.62 226 ASP B CA 1
ATOM 4224 C C . ASP B 1 226 ? 0.282 -8.219 -12.773 1 83.62 226 ASP B C 1
ATOM 4226 O O . ASP B 1 226 ? 0.558 -9.023 -13.672 1 83.62 226 ASP B O 1
ATOM 4230 N N . TYR B 1 227 ? 0.713 -6.977 -12.703 1 83.62 227 TYR B N 1
ATOM 4231 C CA . TYR B 1 227 ? 1.75 -6.492 -13.609 1 83.62 227 TYR B CA 1
ATOM 4232 C C . TYR B 1 227 ? 2.984 -6.047 -12.828 1 83.62 227 TYR B C 1
ATOM 4234 O O . TYR B 1 227 ? 2.881 -5.277 -11.875 1 83.62 227 TYR B O 1
ATOM 4242 N N . VAL B 1 228 ? 4.078 -6.699 -13.18 1 80.5 228 VAL B N 1
ATOM 4243 C CA . VAL B 1 228 ? 5.328 -6.34 -12.516 1 80.5 228 VAL B CA 1
ATOM 4244 C C . VAL B 1 228 ? 6.422 -6.117 -13.555 1 80.5 228 VAL B C 1
ATOM 4246 O O . VAL B 1 228 ? 6.57 -6.914 -14.484 1 80.5 228 VAL B O 1
ATOM 4249 N N . ILE B 1 229 ? 7.082 -5.039 -13.391 1 84.81 229 ILE B N 1
ATOM 4250 C CA . ILE B 1 229 ? 8.141 -4.676 -14.336 1 84.81 229 ILE B CA 1
ATOM 4251 C C . ILE B 1 229 ? 9.336 -5.605 -14.148 1 84.81 229 ILE B C 1
ATOM 4253 O O . ILE B 1 229 ? 9.719 -5.918 -13.016 1 84.81 229 ILE B O 1
ATOM 4257 N N . GLY B 1 230 ? 9.953 -6.086 -15.219 1 72 230 GLY B N 1
ATOM 4258 C CA . GLY B 1 230 ? 11.242 -6.762 -15.188 1 72 230 GLY B CA 1
ATOM 4259 C C . GLY B 1 230 ? 11.133 -8.258 -14.961 1 72 230 GLY B C 1
ATOM 4260 O O . GLY B 1 230 ? 12.086 -8.891 -14.5 1 72 230 GLY B O 1
ATOM 4261 N N . ILE B 1 231 ? 9.969 -8.75 -15.031 1 62.69 231 ILE B N 1
ATOM 4262 C CA . ILE B 1 231 ? 9.812 -10.156 -14.703 1 62.69 231 ILE B CA 1
ATOM 4263 C C . ILE B 1 231 ? 9.867 -11 -15.977 1 62.69 231 ILE B C 1
ATOM 4265 O O . ILE B 1 231 ? 10.172 -12.195 -15.922 1 62.69 231 ILE B O 1
ATOM 4269 N N . ASN B 1 232 ? 9.805 -10.281 -16.984 1 61.38 232 ASN B N 1
ATOM 4270 C CA . ASN B 1 232 ? 9.836 -11.078 -18.219 1 61.38 232 ASN B CA 1
ATOM 4271 C C . ASN B 1 232 ? 11.227 -11.648 -18.469 1 61.38 232 ASN B C 1
ATOM 4273 O O . ASN B 1 232 ? 12.18 -10.898 -18.688 1 61.38 232 ASN B O 1
ATOM 4277 N N . PRO B 1 233 ? 11.32 -12.859 -18.266 1 57.53 233 PRO B N 1
ATOM 4278 C CA . PRO B 1 233 ? 12.633 -13.492 -18.422 1 57.53 233 PRO B CA 1
ATOM 4279 C C . PRO B 1 233 ? 13.18 -13.352 -19.844 1 57.53 233 PRO B C 1
ATOM 4281 O O . PRO B 1 233 ? 14.391 -13.438 -20.047 1 57.53 233 PRO B O 1
ATOM 4284 N N . SER B 1 234 ? 12.305 -13.195 -20.688 1 58.06 234 SER B N 1
ATOM 4285 C CA . SER B 1 234 ? 12.742 -13.172 -22.094 1 58.06 234 SER B CA 1
ATOM 4286 C C . SER B 1 234 ? 13.336 -11.82 -22.453 1 58.06 234 SER B C 1
ATOM 4288 O O . SER B 1 234 ? 13.992 -11.688 -23.5 1 58.06 234 SER B O 1
ATOM 4290 N N . GLN B 1 235 ? 13.164 -11.023 -21.531 1 63 235 GLN B N 1
ATOM 4291 C CA . GLN B 1 235 ? 13.625 -9.68 -21.891 1 63 235 GLN B CA 1
ATOM 4292 C C . GLN B 1 235 ? 14.859 -9.297 -21.062 1 63 235 GLN B C 1
ATOM 4294 O O . GLN B 1 235 ? 14.953 -9.625 -19.891 1 63 235 GLN B O 1
ATOM 4299 N N . ASN B 1 236 ? 15.828 -9.047 -21.734 1 67.31 236 ASN B N 1
ATOM 4300 C CA . ASN B 1 236 ? 17 -8.461 -21.078 1 67.31 236 ASN B CA 1
ATOM 4301 C C . ASN B 1 236 ? 16.766 -6.988 -20.766 1 67.31 236 ASN B C 1
ATOM 4303 O O . ASN B 1 236 ? 16.734 -6.148 -21.672 1 67.31 236 ASN B O 1
ATOM 4307 N N . TYR B 1 237 ? 16.5 -6.77 -19.578 1 76.94 237 TYR B N 1
ATOM 4308 C CA . TYR B 1 237 ? 16.234 -5.395 -19.188 1 76.94 237 TYR B CA 1
ATOM 4309 C C . TYR B 1 237 ? 17.516 -4.609 -19 1 76.94 237 TYR B C 1
ATOM 4311 O O . TYR B 1 237 ? 18.453 -5.086 -18.359 1 76.94 237 TYR B O 1
ATOM 4319 N N . SER B 1 238 ? 17.625 -3.496 -19.766 1 80.56 238 SER B N 1
ATOM 4320 C CA . SER B 1 238 ? 18.781 -2.6 -19.641 1 80.56 238 SER B CA 1
ATOM 4321 C C . SER B 1 238 ? 18.828 -1.955 -18.25 1 80.56 238 SER B C 1
ATOM 4323 O O . SER B 1 238 ? 17.797 -1.76 -17.609 1 80.56 238 SER B O 1
ATOM 4325 N N . HIS B 1 239 ? 20.031 -1.727 -17.797 1 82.81 239 HIS B N 1
ATOM 4326 C CA . HIS B 1 239 ? 20.25 -1.046 -16.531 1 82.81 239 HIS B CA 1
ATOM 4327 C C . HIS B 1 239 ? 19.641 0.356 -16.547 1 82.81 239 HIS B C 1
ATOM 4329 O O . HIS B 1 239 ? 19.203 0.857 -15.508 1 82.81 239 HIS B O 1
ATOM 4335 N N . ILE B 1 240 ? 19.594 0.879 -17.719 1 85.62 240 ILE B N 1
ATOM 4336 C CA . ILE B 1 240 ? 19.062 2.229 -17.859 1 85.62 240 ILE B CA 1
ATOM 4337 C C . ILE B 1 240 ? 17.547 2.207 -17.625 1 85.62 240 ILE B C 1
ATOM 4339 O O . ILE B 1 240 ? 17 3.109 -17 1 85.62 240 ILE B O 1
ATOM 4343 N N . TYR B 1 241 ? 16.906 1.147 -18.094 1 88.25 241 TYR B N 1
ATOM 4344 C CA . TYR B 1 241 ? 15.469 1.002 -17.906 1 88.25 241 TYR B CA 1
ATOM 4345 C C . TYR B 1 241 ? 15.109 0.903 -16.422 1 88.25 241 TYR B C 1
ATOM 4347 O O . TYR B 1 241 ? 14.203 1.586 -15.961 1 88.25 241 TYR B O 1
ATOM 4355 N N . MET B 1 242 ? 15.898 0.241 -15.734 1 84.19 242 MET B N 1
ATOM 4356 C CA . MET B 1 242 ? 15.648 0.062 -14.305 1 84.19 242 MET B CA 1
ATOM 4357 C C . MET B 1 242 ? 15.891 1.359 -13.547 1 84.19 242 MET B C 1
ATOM 4359 O O . MET B 1 242 ? 15.164 1.673 -12.602 1 84.19 242 MET B O 1
ATOM 4363 N N . ALA B 1 243 ? 16.844 2.041 -13.977 1 84.81 243 ALA B N 1
ATOM 4364 C CA . ALA B 1 243 ? 17.141 3.322 -13.336 1 84.81 243 ALA B CA 1
ATOM 4365 C C . ALA B 1 243 ? 16.016 4.324 -13.578 1 84.81 243 ALA B C 1
ATOM 4367 O O . ALA B 1 243 ? 15.609 5.047 -12.664 1 84.81 243 ALA B O 1
ATOM 4368 N N . ILE B 1 244 ? 15.516 4.324 -14.758 1 89.88 244 ILE B N 1
ATOM 4369 C CA . ILE B 1 244 ? 14.43 5.227 -15.117 1 89.88 244 ILE B CA 1
ATOM 4370 C C . ILE B 1 244 ? 13.188 4.891 -14.305 1 89.88 244 ILE B C 1
ATOM 4372 O O . ILE B 1 244 ? 12.5 5.789 -13.812 1 89.88 244 ILE B O 1
ATOM 4376 N N . ILE B 1 245 ? 12.961 3.646 -14.078 1 89.5 245 ILE B N 1
ATOM 4377 C CA . ILE B 1 245 ? 11.789 3.199 -13.336 1 89.5 245 ILE B CA 1
ATOM 4378 C C . ILE B 1 245 ? 11.922 3.592 -11.867 1 89.5 245 ILE B C 1
ATOM 4380 O O . ILE B 1 245 ? 10.945 3.996 -11.234 1 89.5 245 ILE B O 1
ATOM 4384 N N . MET B 1 246 ? 13.094 3.527 -11.352 1 86 246 MET B N 1
ATOM 4385 C CA . MET B 1 246 ? 13.32 3.906 -9.961 1 86 246 MET B CA 1
ATOM 4386 C C . MET B 1 246 ? 13.078 5.398 -9.75 1 86 246 MET B C 1
ATOM 4388 O O . MET B 1 246 ? 12.477 5.805 -8.758 1 86 246 MET B O 1
ATOM 4392 N N . LEU B 1 247 ? 13.516 6.121 -10.656 1 87.31 247 LEU B N 1
ATOM 4393 C CA . LEU B 1 247 ? 13.312 7.562 -10.594 1 87.31 247 LEU B CA 1
ATOM 4394 C C . LEU B 1 247 ? 11.836 7.914 -10.789 1 87.31 247 LEU B C 1
ATOM 4396 O O . LEU B 1 247 ? 11.297 8.766 -10.078 1 87.31 247 LEU B O 1
ATOM 4400 N N . TRP B 1 248 ? 11.234 7.195 -11.766 1 93.75 248 TRP B N 1
ATOM 4401 C CA . TRP B 1 248 ? 9.812 7.379 -12.008 1 93.75 248 TRP B CA 1
ATOM 4402 C C . TRP B 1 248 ? 9 7.059 -10.758 1 93.75 248 TRP B C 1
ATOM 4404 O O . TRP B 1 248 ? 8.07 7.793 -10.406 1 93.75 248 TRP B O 1
ATOM 4414 N N . CYS B 1 249 ? 9.383 6.094 -10.078 1 90.75 249 CYS B N 1
ATOM 4415 C CA . CYS B 1 249 ? 8.664 5.672 -8.891 1 90.75 249 CYS B CA 1
ATOM 4416 C C . CYS B 1 249 ? 8.852 6.672 -7.754 1 90.75 249 CYS B C 1
ATOM 4418 O O . CYS B 1 249 ? 7.887 7.043 -7.078 1 90.75 249 CYS B O 1
ATOM 4420 N N . ALA B 1 250 ? 10.055 7.145 -7.547 1 87.5 250 ALA B N 1
ATOM 4421 C CA . ALA B 1 250 ? 10.344 8.07 -6.453 1 87.5 250 ALA B CA 1
ATOM 4422 C C . ALA B 1 250 ? 9.594 9.391 -6.645 1 87.5 250 ALA B C 1
ATOM 4424 O O . ALA B 1 250 ? 8.898 9.852 -5.738 1 87.5 250 ALA B O 1
ATOM 4425 N N . PHE B 1 251 ? 9.633 9.883 -7.809 1 92.5 251 PHE B N 1
ATOM 4426 C CA . PHE B 1 251 ? 8.992 11.164 -8.07 1 92.5 251 PHE B CA 1
ATOM 4427 C C . PHE B 1 251 ? 7.488 11 -8.25 1 92.5 251 PHE B C 1
ATOM 4429 O O . PHE B 1 251 ? 6.711 11.875 -7.871 1 92.5 251 PHE B O 1
ATOM 4436 N N . GLY B 1 252 ? 7.172 9.93 -8.867 1 95.5 252 GLY B N 1
ATOM 4437 C CA . GLY B 1 252 ? 5.754 9.672 -9.07 1 95.5 252 GLY B CA 1
ATOM 4438 C C . GLY B 1 252 ? 5 9.469 -7.766 1 95.5 252 GLY B C 1
ATOM 4439 O O . GLY B 1 252 ? 3.889 9.984 -7.605 1 95.5 252 GLY B O 1
ATOM 4440 N N . LEU B 1 253 ? 5.602 8.766 -6.828 1 94.75 253 LEU B N 1
ATOM 4441 C CA . LEU B 1 253 ? 4.996 8.547 -5.52 1 94.75 253 LEU B CA 1
ATOM 4442 C C . LEU B 1 253 ? 4.777 9.867 -4.789 1 94.75 253 LEU B C 1
ATOM 4444 O O . LEU B 1 253 ? 3.729 10.078 -4.176 1 94.75 253 LEU B O 1
ATOM 4448 N N . THR B 1 254 ? 5.742 10.711 -4.883 1 92.81 254 THR B N 1
ATOM 4449 C CA . THR B 1 254 ? 5.629 12.016 -4.242 1 92.81 254 THR B CA 1
ATOM 4450 C C . THR B 1 254 ? 4.516 12.844 -4.879 1 92.81 254 THR B C 1
ATOM 4452 O O . THR B 1 254 ? 3.701 13.445 -4.176 1 92.81 254 THR B O 1
ATOM 4455 N N . TRP B 1 255 ? 4.496 12.789 -6.117 1 94 255 TRP B N 1
ATOM 4456 C CA . TRP B 1 255 ? 3.496 13.57 -6.84 1 94 255 TRP B CA 1
ATOM 4457 C C . TRP B 1 255 ? 2.088 13.078 -6.523 1 94 255 TRP B C 1
ATOM 4459 O O . TRP B 1 255 ? 1.185 13.883 -6.277 1 94 255 TRP B O 1
ATOM 4469 N N . ILE B 1 256 ? 1.872 11.82 -6.504 1 94.81 256 ILE B N 1
ATOM 4470 C CA . ILE B 1 256 ? 0.536 11.281 -6.277 1 94.81 256 ILE B CA 1
ATOM 4471 C C . ILE B 1 256 ? 0.11 11.547 -4.836 1 94.81 256 ILE B C 1
ATOM 4473 O O . ILE B 1 256 ? -1.067 11.789 -4.562 1 94.81 256 ILE B O 1
ATOM 4477 N N . ALA B 1 257 ? 1.058 11.461 -3.961 1 91.12 257 ALA B N 1
ATOM 4478 C CA . ALA B 1 257 ? 0.756 11.781 -2.568 1 91.12 257 ALA B CA 1
ATOM 4479 C C . ALA B 1 257 ? 0.279 13.227 -2.426 1 91.12 257 ALA B C 1
ATOM 4481 O O . ALA B 1 257 ? -0.679 13.5 -1.7 1 91.12 257 ALA B O 1
ATOM 4482 N N . LEU B 1 258 ? 0.958 14.086 -3.125 1 90 258 LEU B N 1
ATOM 4483 C CA . LEU B 1 258 ? 0.563 15.492 -3.117 1 90 258 LEU B CA 1
ATOM 4484 C C . LEU B 1 258 ? -0.812 15.672 -3.752 1 90 258 LEU B C 1
ATOM 4486 O O . LEU B 1 258 ? -1.627 16.453 -3.264 1 90 258 LEU B O 1
ATOM 4490 N N . LEU B 1 259 ? -1.023 14.961 -4.75 1 91.38 259 LEU B N 1
ATOM 4491 C CA . LEU B 1 259 ? -2.307 15.023 -5.441 1 91.38 259 LEU B CA 1
ATOM 4492 C C . LEU B 1 259 ? -3.438 14.555 -4.527 1 91.38 259 LEU B C 1
ATOM 4494 O O . LEU B 1 259 ? -4.465 15.227 -4.418 1 91.38 259 LEU B O 1
ATOM 4498 N N . PHE B 1 260 ? -3.266 13.453 -3.857 1 91.62 260 PHE B N 1
ATOM 4499 C CA . PHE B 1 260 ? -4.293 12.922 -2.971 1 91.62 260 PHE B CA 1
ATOM 4500 C C . PHE B 1 260 ? -4.527 13.852 -1.789 1 91.62 260 PHE B C 1
ATOM 4502 O O . PHE B 1 260 ? -5.66 13.984 -1.316 1 91.62 260 PHE B O 1
ATOM 4509 N N . ASP B 1 261 ? -3.445 14.422 -1.398 1 86.81 261 ASP B N 1
ATOM 4510 C CA . ASP B 1 261 ? -3.588 15.398 -0.325 1 86.81 261 ASP B CA 1
ATOM 4511 C C . ASP B 1 261 ? -4.43 16.594 -0.775 1 86.81 261 ASP B C 1
ATOM 4513 O O . ASP B 1 261 ? -5.289 17.062 -0.033 1 86.81 261 ASP B O 1
ATOM 4517 N N . LEU B 1 262 ? -4.141 17.062 -1.907 1 85.69 262 LEU B N 1
ATOM 4518 C CA . LEU B 1 262 ? -4.891 18.172 -2.475 1 85.69 262 LEU B CA 1
ATOM 4519 C C . LEU B 1 262 ? -6.355 17.797 -2.662 1 85.69 262 LEU B C 1
ATOM 4521 O O . LEU B 1 262 ? -7.246 18.578 -2.33 1 85.69 262 LEU B O 1
ATOM 4525 N N . PHE B 1 263 ? -6.625 16.641 -3.133 1 89.25 263 PHE B N 1
ATOM 4526 C CA . PHE B 1 263 ? -7.992 16.188 -3.336 1 89.25 263 PHE B CA 1
ATOM 4527 C C . PHE B 1 263 ? -8.727 16.062 -2.006 1 89.25 263 PHE B C 1
ATOM 4529 O O . PHE B 1 263 ? -9.891 16.438 -1.9 1 89.25 263 PHE B O 1
ATOM 4536 N N . ALA B 1 264 ? -8.062 15.523 -1.06 1 87.31 264 ALA B N 1
ATOM 4537 C CA . ALA B 1 264 ? -8.664 15.367 0.263 1 87.31 264 ALA B CA 1
ATOM 4538 C C . ALA B 1 264 ? -9.016 16.719 0.867 1 87.31 264 ALA B C 1
ATOM 4540 O O . ALA B 1 264 ? -10.102 16.906 1.42 1 87.31 264 ALA B O 1
ATOM 4541 N N . LYS B 1 265 ? -8.164 17.641 0.72 1 83.31 265 LYS B N 1
ATOM 4542 C CA . LYS B 1 265 ? -8.398 18.984 1.245 1 83.31 265 LYS B CA 1
ATOM 4543 C C . LYS B 1 265 ? -9.562 19.672 0.525 1 83.31 265 LYS B C 1
ATOM 4545 O O . LYS B 1 265 ? -10.391 20.328 1.157 1 83.31 265 LYS B O 1
ATOM 4550 N N . THR B 1 266 ? -9.625 19.516 -0.728 1 82.25 266 THR B N 1
ATOM 4551 C CA . THR B 1 266 ? -10.695 20.109 -1.515 1 82.25 266 THR B CA 1
ATOM 4552 C C . THR B 1 266 ? -12.047 19.484 -1.15 1 82.25 266 THR B C 1
ATOM 4554 O O . THR B 1 266 ? -13.047 20.188 -1.026 1 82.25 266 THR B O 1
ATOM 4557 N N . LEU B 1 267 ? -12.023 18.203 -1 1 81.88 267 LEU B N 1
ATOM 4558 C CA . LEU B 1 267 ? -13.258 17.516 -0.629 1 81.88 267 LEU B CA 1
ATOM 4559 C C . LEU B 1 267 ? -13.719 17.938 0.762 1 81.88 267 LEU B C 1
ATOM 4561 O O . LEU B 1 267 ? -14.914 18.078 1.005 1 81.88 267 LEU B O 1
ATOM 4565 N N . GLU B 1 268 ? -12.789 18.141 1.607 1 80.94 268 GLU B N 1
ATOM 4566 C CA . GLU B 1 268 ? -13.117 18.578 2.963 1 80.94 268 GLU B CA 1
ATOM 4567 C C . GLU B 1 268 ? -13.672 20 2.965 1 80.94 268 GLU B C 1
ATOM 4569 O O . GLU B 1 268 ? -14.609 20.312 3.703 1 80.94 268 GLU B O 1
ATOM 4574 N N . LYS B 1 269 ? -13.094 20.797 2.207 1 78.06 269 LYS B N 1
ATOM 4575 C CA . LYS B 1 269 ? -13.555 22.172 2.115 1 78.06 269 LYS B CA 1
ATOM 4576 C C . LYS B 1 269 ? -14.961 22.234 1.53 1 78.06 269 LYS B C 1
ATOM 4578 O O . LYS B 1 269 ? -15.789 23.031 1.98 1 78.06 269 LYS B O 1
ATOM 4583 N N . THR B 1 270 ? -15.18 21.5 0.619 1 75.25 270 THR B N 1
ATOM 4584 C CA . THR B 1 270 ? -16.516 21.469 0.012 1 75.25 270 THR B CA 1
ATOM 4585 C C . THR B 1 270 ? -17.547 20.969 1.013 1 75.25 270 THR B C 1
ATOM 4587 O O . THR B 1 270 ? -18.672 21.484 1.066 1 75.25 270 THR B O 1
ATOM 4590 N N . LYS B 1 271 ? -17.203 20 1.771 1 73.62 271 LYS B N 1
ATOM 4591 C CA . LYS B 1 271 ? -18.094 19.484 2.809 1 73.62 271 LYS B CA 1
ATOM 4592 C C . LYS B 1 271 ? -18.422 20.562 3.836 1 73.62 271 LYS B C 1
ATOM 4594 O O . LYS B 1 271 ? -19.578 20.703 4.246 1 73.62 271 LYS B O 1
ATOM 4599 N N . THR B 1 272 ? -17.406 21.281 4.191 1 69.38 272 THR B N 1
ATOM 4600 C CA . THR B 1 272 ? -17.609 22.344 5.176 1 69.38 272 THR B CA 1
ATOM 4601 C C . THR B 1 272 ? -18.484 23.453 4.613 1 69.38 272 THR B C 1
ATOM 4603 O O . THR B 1 272 ? -19.328 24 5.32 1 69.38 272 THR B O 1
ATOM 4606 N N . LYS B 1 273 ? -18.297 23.703 3.402 1 69.19 273 LYS B N 1
ATOM 4607 C CA . LYS B 1 273 ? -19.109 24.734 2.754 1 69.19 273 LYS B CA 1
ATOM 4608 C C . LYS B 1 273 ? -20.578 24.297 2.652 1 69.19 273 LYS B C 1
ATOM 4610 O O . LYS B 1 273 ? -21.484 25.109 2.875 1 69.19 273 LYS B O 1
ATOM 4615 N N . LEU B 1 274 ? -20.688 23.125 2.391 1 68.88 274 LEU B N 1
ATOM 4616 C CA . LEU B 1 274 ? -22.047 22.609 2.268 1 68.88 274 LEU B CA 1
ATOM 4617 C C . LEU B 1 274 ? -22.734 22.562 3.627 1 68.88 274 LEU B C 1
ATOM 4619 O O . LEU B 1 274 ? -23.922 22.859 3.732 1 68.88 274 LEU B O 1
ATOM 4623 N N . THR B 1 275 ? -21.969 22.203 4.605 1 68 275 THR B N 1
ATOM 4624 C CA . THR B 1 275 ? -22.516 22.156 5.957 1 68 275 THR B CA 1
ATOM 4625 C C . THR B 1 275 ? -22.859 23.562 6.445 1 68 275 THR B C 1
ATOM 4627 O O . THR B 1 275 ? -23.891 23.781 7.078 1 68 275 THR B O 1
ATOM 4630 N N . CYS B 1 276 ? -21.969 24.438 6.125 1 63.03 276 CYS B N 1
ATOM 4631 C CA . CYS B 1 276 ? -22.203 25.828 6.512 1 63.03 276 CYS B CA 1
ATOM 4632 C C . CYS B 1 276 ? -23.406 26.391 5.777 1 63.03 276 CYS B C 1
ATOM 4634 O O . CYS B 1 276 ? -24.203 27.125 6.363 1 63.03 276 CYS B O 1
ATOM 4636 N N . HIS B 1 277 ? -23.531 26.062 4.582 1 66.5 277 HIS B N 1
ATOM 4637 C CA . HIS B 1 277 ? -24.656 26.547 3.797 1 66.5 277 HIS B CA 1
ATOM 4638 C C . HIS B 1 277 ? -25.969 25.969 4.305 1 66.5 277 HIS B C 1
ATOM 4640 O O . HIS B 1 277 ? -26.969 26.688 4.398 1 66.5 277 HIS B O 1
ATOM 4646 N N . LYS B 1 278 ? -25.984 24.797 4.746 1 66 278 LYS B N 1
ATOM 4647 C CA . LYS B 1 278 ? -27.188 24.141 5.266 1 66 278 LYS B CA 1
ATOM 4648 C C . LYS B 1 278 ? -27.562 24.703 6.633 1 66 278 LYS B C 1
ATOM 4650 O O . LYS B 1 278 ? -28.75 24.906 6.918 1 66 278 LYS B O 1
ATOM 4655 N N . LEU B 1 279 ? -26.516 24.922 7.344 1 62.75 279 LEU B N 1
ATOM 4656 C CA . LEU B 1 279 ? -26.75 25.5 8.664 1 62.75 279 LEU B CA 1
ATOM 4657 C C . LEU B 1 279 ? -27.297 26.922 8.539 1 62.75 279 LEU B C 1
ATOM 4659 O O . LEU B 1 279 ? -28.188 27.312 9.297 1 62.75 279 LEU B O 1
ATOM 4663 N N . CYS B 1 280 ? -26.688 27.594 7.605 1 61.91 280 CYS B N 1
ATOM 4664 C CA . CYS B 1 280 ? -27.156 28.953 7.363 1 61.91 280 CYS B CA 1
ATOM 4665 C C . CYS B 1 280 ? -28.609 28.938 6.867 1 61.91 280 CYS B C 1
ATOM 4667 O O . CYS B 1 280 ? -29.406 29.797 7.262 1 61.91 280 CYS B O 1
ATOM 4669 N N . GLN B 1 281 ? -28.922 28.016 6.113 1 65.44 281 GLN B N 1
ATOM 4670 C CA . GLN B 1 281 ? -30.281 27.906 5.598 1 65.44 281 GLN B CA 1
ATOM 4671 C C . GLN B 1 281 ? -31.266 27.516 6.699 1 65.44 281 GLN B C 1
ATOM 4673 O O . GLN B 1 281 ? -32.375 28.031 6.762 1 65.44 281 GLN B O 1
ATOM 4678 N N . THR B 1 282 ? -30.891 26.531 7.566 1 63 282 THR B N 1
ATOM 4679 C CA . THR B 1 282 ? -31.734 26.109 8.68 1 63 282 THR B CA 1
ATOM 4680 C C . THR B 1 282 ? -31.953 27.25 9.664 1 63 282 THR B C 1
ATOM 4682 O O . THR B 1 282 ? -33.062 27.406 10.203 1 63 282 THR B O 1
ATOM 4685 N N . GLU B 1 283 ? -30.891 28.031 9.898 1 59.34 283 GLU B N 1
ATOM 4686 C CA . GLU B 1 283 ? -31.016 29.203 10.766 1 59.34 283 GLU B CA 1
ATOM 4687 C C . GLU B 1 283 ? -31.969 30.234 10.18 1 59.34 283 GLU B C 1
ATOM 4689 O O . GLU B 1 283 ? -32.75 30.859 10.906 1 59.34 283 GLU B O 1
ATOM 4694 N N . ARG B 1 284 ? -31.781 30.469 8.945 1 60.66 284 ARG B N 1
ATOM 4695 C CA . ARG B 1 284 ? -32.656 31.406 8.273 1 60.66 284 ARG B CA 1
ATOM 4696 C C . ARG B 1 284 ? -34.125 30.953 8.352 1 60.66 284 ARG B C 1
ATOM 4698 O O . ARG B 1 284 ? -35.031 31.766 8.547 1 60.66 284 ARG B O 1
ATOM 4705 N N . LYS B 1 285 ? -34.375 29.766 8.359 1 62.81 285 LYS B N 1
ATOM 4706 C CA . LYS B 1 285 ? -35.75 29.234 8.469 1 62.81 285 LYS B CA 1
ATOM 4707 C C . LYS B 1 285 ? -36.25 29.328 9.898 1 62.81 285 LYS B C 1
ATOM 4709 O O . LYS B 1 285 ? -37.438 29.594 10.125 1 62.81 285 LYS B O 1
ATOM 4714 N N . SER B 1 286 ? -35.344 29.062 10.797 1 57.81 286 SER B N 1
ATOM 4715 C CA . SER B 1 286 ? -35.719 29.156 12.203 1 57.81 286 SER B CA 1
ATOM 4716 C C . SER B 1 286 ? -35.969 30.609 12.617 1 57.81 286 SER B C 1
ATOM 4718 O O . SER B 1 286 ? -36.875 30.891 13.375 1 57.81 286 SER B O 1
ATOM 4720 N N . SER B 1 287 ? -35.031 31.5 12.188 1 55.19 287 SER B N 1
ATOM 4721 C CA . SER B 1 287 ? -35.219 32.938 12.484 1 55.19 287 SER B CA 1
ATOM 4722 C C . SER B 1 287 ? -36.438 33.5 11.805 1 55.19 287 SER B C 1
ATOM 4724 O O . SER B 1 287 ? -37.094 34.375 12.352 1 55.19 287 SER B O 1
ATOM 4726 N N . GLY B 1 288 ? -36.656 33.094 10.703 1 54 288 GLY B N 1
ATOM 4727 C CA . GLY B 1 288 ? -37.875 33.594 10.07 1 54 288 GLY B CA 1
ATOM 4728 C C . GLY B 1 288 ? -39.125 33.219 10.812 1 54 288 GLY B C 1
ATOM 4729 O O . GLY B 1 288 ? -40.125 33.938 10.781 1 54 288 GLY B O 1
ATOM 4730 N N . LYS B 1 289 ? -39.188 32.219 11.602 1 54.72 289 LYS B N 1
ATOM 4731 C CA . LYS B 1 289 ? -40.344 31.859 12.422 1 54.72 289 LYS B CA 1
ATOM 4732 C C . LYS B 1 289 ? -40.438 32.719 13.672 1 54.72 289 LYS B C 1
ATOM 4734 O O . LYS B 1 289 ? -41.531 32.938 14.203 1 54.72 289 LYS B O 1
ATOM 4739 N N . SER B 1 290 ? -39.312 33.25 14.109 1 45.31 290 SER B N 1
ATOM 4740 C CA . SER B 1 290 ? -39.406 34.062 15.312 1 45.31 290 SER B CA 1
ATOM 4741 C C . SER B 1 290 ? -39.969 35.438 15.008 1 45.31 290 SER B C 1
ATOM 4743 O O . SER B 1 290 ? -40.5 36.094 15.898 1 45.31 290 SER B O 1
ATOM 4745 N N . SER B 1 291 ? -39.906 35.938 13.789 1 44.25 291 SER B N 1
ATOM 4746 C CA . SER B 1 291 ? -40.438 37.281 13.555 1 44.25 291 SER B CA 1
ATOM 4747 C C . SER B 1 291 ? -41.969 37.281 13.688 1 44.25 291 SER B C 1
ATOM 4749 O O . SER B 1 291 ? -42.562 38.344 13.797 1 44.25 291 SER B O 1
ATOM 4751 N N . TYR B 1 292 ? -42.656 36.219 13.57 1 41.44 292 TYR B N 1
ATOM 4752 C CA . TYR B 1 292 ? -44.094 36.375 13.656 1 41.44 292 TYR B CA 1
ATOM 4753 C C . TYR B 1 292 ? -44.562 36.469 15.109 1 41.44 292 TYR B C 1
ATOM 4755 O O . TYR B 1 292 ? -45.75 36.719 15.391 1 41.44 292 TYR B O 1
ATOM 4763 N N . ILE B 1 293 ? -43.75 36.125 16.109 1 39.59 293 ILE B N 1
ATOM 4764 C CA . ILE B 1 293 ? -44.344 36.125 17.438 1 39.59 293 ILE B CA 1
ATOM 4765 C C . ILE B 1 293 ? -44.281 37.5 18.062 1 39.59 293 ILE B C 1
ATOM 4767 O O . ILE B 1 293 ? -44.844 37.75 19.109 1 39.59 293 ILE B O 1
ATOM 4771 N N . TRP B 1 294 ? -43.531 38.5 17.5 1 36.78 294 TRP B N 1
ATOM 4772 C CA . TRP B 1 294 ? -43.531 39.719 18.297 1 36.78 294 TRP B CA 1
ATOM 4773 C C . TRP B 1 294 ? -44.781 40.562 17.984 1 36.78 294 TRP B C 1
ATOM 4775 O O . TRP B 1 294 ? -44.844 41.719 18.359 1 36.78 294 TRP B O 1
ATOM 4785 N N . PRO B 1 295 ? -45.75 40.125 17.141 1 37.84 295 PRO B N 1
ATOM 4786 C CA . PRO B 1 295 ? -46.781 41.156 17 1 37.84 295 PRO B CA 1
ATOM 4787 C C . PRO B 1 295 ? -47.406 41.531 18.344 1 37.84 295 PRO B C 1
ATOM 4789 O O . PRO B 1 295 ? -48.031 42.594 18.469 1 37.84 295 PRO B O 1
ATOM 4792 N N . PHE B 1 296 ? -47.531 40.594 19.281 1 35.31 296 PHE B N 1
ATOM 4793 C CA . PHE B 1 296 ? -48.562 40.906 20.281 1 35.31 296 PHE B CA 1
ATOM 4794 C C . PHE B 1 296 ? -48.094 42 21.219 1 35.31 296 PHE B C 1
ATOM 4796 O O . PHE B 1 296 ? -48.906 42.625 21.922 1 35.31 296 PHE B O 1
ATOM 4803 N N . PHE B 1 297 ? -46.75 42.25 21.578 1 29.97 297 PHE B N 1
ATOM 4804 C CA . PHE B 1 297 ? -46.562 43.219 22.641 1 29.97 297 PHE B CA 1
ATOM 4805 C C . PHE B 1 297 ? -46.531 44.625 22.094 1 29.97 297 PHE B C 1
ATOM 4807 O O . PHE B 1 297 ? -46.094 45.562 22.797 1 29.97 297 PHE B O 1
ATOM 4814 N N . ALA B 1 298 ? -46.938 44.844 20.828 1 24.64 298 ALA B N 1
ATOM 4815 C CA . ALA B 1 298 ? -47.344 46.25 20.672 1 24.64 298 ALA B CA 1
ATOM 4816 C C . ALA B 1 298 ? -48.75 46.438 21.219 1 24.64 298 ALA B C 1
ATOM 4818 O O . ALA B 1 298 ? -49.625 45.562 21.062 1 24.64 298 ALA B O 1
#

Radius of gyration: 29.1 Å; Cα contacts (8 Å, |Δi|>4): 537; chains: 2; bounding box: 96×91×65 Å

Sequence (596 aa):
MEEDLWSLDFFLIELVASQVSRYVLLIGFMSYCLMGAKVFQTLETDIQEKLKNSFLDAETALMKNYVNITPEELEIFLQMLALSIKHGIIPVRTGVVYFSWSFRNSFSFVASTLSTIGYGSIAPRTPMGQIFCVFYALLGIPLTIIFLKAVSNAILRPLSGFEKYLQNMGMEERRIRIYTILFFLVTGLSLFILLPPLLFMHTEGWTYREGLYFAFISLSTIGFGDYVIGINPSQNYSHIYMAIIMLWCAFGLTWIALLFDLFAKTLEKTKTKLTCHKLCQTERKSSGKSSYIWPFFAMEEDLWSLDFFLIELVASQVSRYVLLIGFMSYCLMGAKVFQTLETDIQEKLKNSFLDAETALMKNYVNITPEELEIFLQMLALSIKHGIIPVRTGVVYFSWSFRNSFSFVASTLSTIGYGSIAPRTPMGQIFCVFYALLGIPLTIIFLKAVSNAILRPLSGFEKYLQNMGMEERRIRIYTILFFLVTGLSLFILLPPLLFMHTEGWTYREGLYFAFISLSTIGFGDYVIGINPSQNYSHIYMAIIMLWCAFGLTWIALLFDLFAKTLEKTKTKLTCHKLCQTERKSSGKSSYIWPFFA

Organism: Sus scrofa (NCBI:txid9823)

InterPro domains:
  IPR003092 Two pore domain potassium channel, TASK family [PR01095] (25-47)
  IPR003092 Two pore domain potassium channel, TASK family [PR01095] (244-258)
  IPR003280 Two pore domain potassium channel [PR01333] (112-140)
  IPR003280 Two pore domain potassium channel [PR01333] (220-229)
  IPR003280 Two pore domain potassium channel [PTHR11003] (17-277)
  IPR013099 Potassium channel domain [PF07885] (96-155)
  IPR013099 Potassium channel domain [PF07885] (181-268)

Nearest PDB structures (foldseek):
  4bw5-assembly1_B  TM=7.284E-01  e=1.428E-12  Homo sapiens
  6wm0-assembly1_A  TM=7.492E-01  e=2.425E-12  Mus musculus
  4xdj-assembly1_A  TM=7.114E-01  e=2.222E-11  Homo sapiens
  4xdl-assembly1_B  TM=6.998E-01  e=1.923E-11  Homo sapiens
  8qz2-assembly1_B  TM=6.995E-01  e=7.467E-10  Homo sapiens

pLDDT: mean 79.05, std 15.81, range [24.36, 97.19]

Solvent-accessible surface area (backbone atoms only — not comparable to full-atom values): 30906 Å² total; per-residue (Å²): 115,70,66,57,50,51,51,47,50,50,49,48,44,51,48,46,49,47,48,54,48,48,51,52,50,51,52,52,49,50,49,52,41,52,51,48,10,53,51,51,24,66,60,45,36,62,59,50,51,52,51,50,51,52,46,52,49,50,51,50,52,43,68,72,41,40,63,73,59,46,71,66,57,50,48,52,46,47,41,52,47,51,53,33,39,67,62,22,37,38,64,46,94,94,42,69,45,60,61,58,53,42,65,67,50,20,36,52,47,40,55,29,46,38,63,18,24,11,36,32,57,70,68,71,79,40,72,68,40,36,54,47,46,53,57,51,43,66,56,36,33,25,50,40,50,51,49,40,51,53,49,42,49,61,61,47,48,61,52,50,50,51,45,51,53,43,47,72,72,67,51,54,70,69,57,45,52,52,51,50,50,49,50,54,50,51,52,46,44,43,64,51,38,59,46,48,11,59,56,37,29,74,74,73,66,41,51,56,66,56,23,36,43,46,36,48,38,45,43,65,18,17,16,40,37,86,72,64,88,85,63,54,74,87,52,81,77,52,71,64,58,54,51,51,50,52,52,48,48,57,52,33,33,34,49,44,51,51,48,38,48,50,50,30,51,51,53,50,50,51,51,49,50,50,50,50,51,49,49,50,51,53,46,52,55,53,53,60,58,56,65,69,66,61,64,68,87,106,115,71,67,58,50,52,51,48,52,50,49,49,44,51,48,46,49,48,48,54,48,48,51,51,50,50,52,51,49,50,48,52,41,52,50,50,11,52,50,50,23,66,60,44,36,61,60,50,51,51,49,51,50,52,48,51,50,51,52,49,51,41,68,73,39,40,64,73,56,47,73,66,56,50,46,52,47,48,41,51,47,52,52,36,39,66,62,22,37,39,65,45,93,94,42,69,45,61,63,58,53,42,63,69,49,21,37,52,47,40,54,30,46,36,64,18,22,11,36,32,58,70,69,70,80,42,73,66,40,36,55,47,47,53,56,50,42,65,56,36,33,24,50,41,50,52,51,40,50,53,51,42,48,60,61,45,47,60,53,52,52,51,45,51,54,45,46,73,71,66,50,54,70,66,58,45,52,50,50,50,50,49,50,52,49,52,52,45,43,43,62,50,39,60,46,49,12,59,54,34,29,72,73,72,67,41,50,56,66,56,24,37,43,47,37,49,37,46,42,65,19,18,16,39,37,87,73,64,88,87,63,55,74,88,51,83,77,54,72,64,56,54,52,51,50,52,53,48,49,57,53,31,34,34,50,45,51,51,48,38,49,51,50,29,51,50,54,50,50,52,51,51,50,50,49,49,50,50,50,52,49,53,45,52,56,54,51,59,58,56,66,68,65,61,64,68,86,107

Foldseek 3Di:
DVVVVVVVVVVVCCVVVLVVVLVVLVVVLVVLLLVQLVVLQVQAQVVLVVLQVVLVVLVVVCVVCVVPQDPVSVVVNVVSQVVNVLQQFPADPVGTLRPGSDSLSSSVCSLLVLLLQCLSNHDDDDPVRVVCSVVSNVVSNVSLVVSLVSVLCVVCVVLVVQLVVVVVVVDDNVVSVVVSVVVLVVVLCCLQQQPVLVVCCVQVVDDSVVSNVQSVCSLVSVNNNPDDPPSPPVGDDDPVNSVVVSVSNSNSNSSVVVVVVVVVVVVVVVVVVVVVVVVVVVVVVVVVVVVVPPPPVD/DVVVVVVVVVVVCVVVVLVVVLVVLVVVLVVLLLVQLVVLQVQAQVVLVVLQVVLVVLVVVCVVCVVPQDPVSVVVNVVSQVVQVLQQFPADPVGTLRPGSDSLSSSVCSLLVLLLQCLSNHDDDDPVRVVCSVVSNVVSNVSLVVSLVSVLCVVCVVLVVVLVVVVVVVDDNVVSVVVSVVVLVVVLCCLQQQPVLVVCCVQVVDDSVVSNVQSVCSLVSVNNNPDDPPSPPVGDDDPVNSVVVSVSNSNSNSSVVVVVVVVVVVVVVVVVVVVVVVVVVVVVVVVVVVVVPPPPVD

Secondary structure (DSSP, 8-state):
-HHHHHHHHHHHHHHHHHHHHHHHHHHHHHHHHHHHHHHHHHHHHHHHHHHHHHHHHHHHHHHHTSTT--HHHHHHHHHHHHHHHHTTEEEETTEEEE----HHHHHHHHHHHHTT----SS---SHHHHHHHHHHHHHHHHHHHHHHHHHHHHHHHHHHHHHHHHHHTT--HHHHHHHHHHHHHHHHIIIIIISHHHHHHHHH---HHHHHHHHHHHHTT---SSS-TT--TTS---HHHHHHHHHHHHHHHHHHHHHHHHHHHHHHHHHHHHHHHHHHHHHHHHHHHHTTSTTTT-/-HHHHHHHHHHHHHHHHHHHHHHHHHHHHHHHHHHHHHHHHHHHHHHHHHHHHHHHHHHHHHHHTSTT--HHHHHHHHHHHHHHHHTTEEEETTEEEE----HHHHHHHHHHHHTT----SS---SHHHHHHHHHHHHHHHHHHHHHHHHHHHHHHHHHHHHHHHHHHTT--HHHHHHHHHHHHHHHHIIIIIISHHHHHHHHH---HHHHHHHHHHHHTT---SSS-TT--TTS---HHHHHHHHHHHHHHHHHHHHHHHHHHHHHHHHHHHHHHHHHHHHHHHHHHHHTTSTTTT-